Protein 2B5O (pdb70)

B-factor: mean 41.4, std 13.99, range [18.2, 116.09]

CATH classification: 2.40.30.10 (+1 more: 3.40.50.80)

Structure (mmCIF, N/CA/C/O backbone):
data_2B5O
#
_entry.id   2B5O
#
_cell.length_a   121.985
_cell.length_b   121.985
_cell.length_c   74.729
_cell.angle_alpha   90.00
_cell.angle_beta   90.00
_cell.angle_gamma   120.00
#
_symmetry.space_group_name_H-M   'P 32 2 1'
#
loop_
_entity.id
_entity.type
_entity.pdbx_description
1 polymer 'Ferredoxin--NADP reductase'
2 non-polymer 'SULFATE ION'
3 non-polymer 'FLAVIN-ADENINE DINUCLEOTIDE'
4 water water
#
loop_
_atom_site.group_PDB
_atom_site.id
_atom_site.type_symbol
_atom_site.label_atom_id
_atom_site.label_alt_id
_atom_site.label_comp_id
_atom_site.label_asym_id
_atom_site.label_entity_id
_atom_site.label_seq_id
_atom_site.pdbx_PDB_ins_code
_atom_site.Cartn_x
_atom_site.Cartn_y
_atom_site.Cartn_z
_atom_site.occupancy
_atom_site.B_iso_or_equiv
_atom_site.auth_seq_id
_atom_site.auth_comp_id
_atom_site.auth_asym_id
_atom_site.auth_atom_id
_atom_site.pdbx_PDB_model_num
ATOM 1 N N . SER A 1 111 ? 5.056 72.663 -5.481 1.00 71.02 111 SER A N 1
ATOM 2 C CA . SER A 1 111 ? 5.462 71.754 -6.596 1.00 71.05 111 SER A CA 1
ATOM 3 C C . SER A 1 111 ? 4.799 70.368 -6.516 1.00 70.41 111 SER A C 1
ATOM 4 O O . SER A 1 111 ? 4.531 69.756 -7.552 1.00 69.93 111 SER A O 1
ATOM 7 N N . VAL A 1 112 ? 4.564 69.847 -5.311 1.00 68.77 112 VAL A N 1
ATOM 8 C CA . VAL A 1 112 ? 3.806 68.598 -5.146 1.00 66.95 112 VAL A CA 1
ATOM 9 C C . VAL A 1 112 ? 2.295 68.867 -5.174 1.00 64.94 112 VAL A C 1
ATOM 10 O O . VAL A 1 112 ? 1.766 69.507 -4.256 1.00 67.59 112 VAL A O 1
ATOM 14 N N . PRO A 1 113 ? 1.587 68.381 -6.211 1.00 65.88 113 PRO A N 1
ATOM 15 C CA . PRO A 1 113 ? 0.133 68.587 -6.209 1.00 64.85 113 PRO A CA 1
ATOM 16 C C . PRO A 1 113 ? -0.557 67.784 -5.115 1.00 60.36 113 PRO A C 1
ATOM 17 O O . PRO A 1 113 ? -0.132 66.674 -4.799 1.00 60.31 113 PRO A O 1
ATOM 21 N N . VAL A 1 114 ? -1.580 68.385 -4.517 1.00 61.92 114 VAL A N 1
ATOM 22 C CA . VAL A 1 114 ? -2.516 67.691 -3.633 1.00 63.14 114 VAL A CA 1
ATOM 23 C C . VAL A 1 114 ? -3.896 68.326 -3.782 1.00 58.25 114 VAL A C 1
ATOM 24 O O . VAL A 1 114 ? -4.007 69.517 -4.064 1.00 60.67 114 VAL A O 1
ATOM 28 N N . ASN A 1 115 ? -4.939 67.521 -3.599 1.00 60.24 115 ASN A N 1
ATOM 29 C CA . ASN A 1 115 ? -6.318 68.002 -3.538 1.00 56.76 115 ASN A CA 1
ATOM 30 C C . ASN A 1 115 ? -6.734 68.986 -4.634 1.00 54.99 115 ASN A C 1
ATOM 31 O O . ASN A 1 115 ? -7.459 69.938 -4.364 1.00 59.35 115 ASN A O 1
ATOM 36 N N . ILE A 1 116 ? -6.275 68.745 -5.860 1.00 54.37 116 ILE A N 1
ATOM 37 C CA . ILE A 1 116 ? -6.742 69.443 -7.051 1.00 51.84 116 ILE A CA 1
ATOM 38 C C . ILE A 1 116 ? -8.260 69.242 -7.155 1.00 54.06 116 ILE A C 1
ATOM 39 O O . ILE A 1 116 ? -8.986 70.136 -7.600 1.00 57.05 116 ILE A O 1
ATOM 44 N N . TYR A 1 117 ? -8.742 68.066 -6.761 1.00 57.43 117 TYR A N 1
ATOM 45 C CA . TYR A 1 117 ? -10.170 67.815 -6.575 1.00 56.53 117 TYR A CA 1
ATOM 46 C C . TYR A 1 117 ? -10.454 67.391 -5.134 1.00 60.09 117 TYR A C 1
ATOM 47 O O . TYR A 1 117 ? -9.753 66.542 -4.577 1.00 56.96 117 TYR A O 1
ATOM 56 N N . ARG A 1 118 ? -11.460 68.036 -4.536 1.00 64.16 118 ARG A N 1
ATOM 57 C CA . ARG A 1 118 ? -11.873 67.789 -3.155 1.00 61.84 118 ARG A CA 1
ATOM 58 C C . ARG A 1 118 ? -13.078 66.855 -3.186 1.00 61.43 118 ARG A C 1
ATOM 59 O O . ARG A 1 118 ? -13.783 66.782 -4.199 1.00 62.06 118 ARG A O 1
ATOM 67 N N . PRO A 1 119 ? -13.283 66.093 -2.099 1.00 62.74 119 PRO A N 1
ATOM 68 C CA . PRO A 1 119 ? -14.441 65.190 -1.980 1.00 60.35 119 PRO A CA 1
ATOM 69 C C . PRO A 1 119 ? -15.792 65.866 -2.195 1.00 62.72 119 PRO A C 1
ATOM 70 O O . PRO A 1 119 ? -16.723 65.196 -2.621 1.00 61.01 119 PRO A O 1
ATOM 74 N N . LYS A 1 120 ? -15.891 67.155 -1.869 1.00 64.94 120 LYS A N 1
ATOM 75 C CA . LYS A 1 120 ? -17.074 67.959 -2.142 1.00 64.03 120 LYS A CA 1
ATOM 76 C C . LYS A 1 120 ? -17.442 67.911 -3.628 1.00 64.59 120 LYS A C 1
ATOM 77 O O . LYS A 1 120 ? -18.566 67.558 -3.966 1.00 64.16 120 LYS A O 1
ATOM 83 N N . THR A 1 121 ? -16.501 68.249 -4.510 1.00 65.82 121 THR A N 1
ATOM 84 C CA . THR A 1 121 ? -16.751 68.374 -5.956 1.00 65.58 121 THR A CA 1
ATOM 85 C C . THR A 1 121 ? -15.709 67.631 -6.796 1.00 61.87 121 THR A C 1
ATOM 86 O O . THR A 1 121 ? -14.831 68.223 -7.426 1.00 64.35 121 THR A O 1
ATOM 90 N N . PRO A 1 122 ? -15.816 66.302 -6.826 1.00 60.05 122 PRO A N 1
ATOM 91 C CA . PRO A 1 122 ? -14.791 65.490 -7.458 1.00 58.25 122 PRO A CA 1
ATOM 92 C C . PRO A 1 122 ? -14.765 65.678 -8.961 1.00 56.96 122 PRO A C 1
ATOM 93 O O . PRO A 1 122 ? -15.760 66.135 -9.512 1.00 54.07 122 PRO A O 1
ATOM 97 N N . PHE A 1 123 ? -13.647 65.336 -9.600 1.00 56.66 123 PHE A N 1
ATOM 98 C CA . PHE A 1 123 ? -13.587 65.295 -11.052 1.00 51.90 123 PHE A CA 1
ATOM 99 C C . PHE A 1 123 ? -14.465 64.129 -11.499 1.00 49.43 123 PHE A C 1
ATOM 100 O O . PHE A 1 123 ? -14.657 63.173 -10.756 1.00 52.73 123 PHE A O 1
ATOM 108 N N . LEU A 1 124 ? -15.041 64.226 -12.691 1.00 42.58 124 LEU A N 1
ATOM 109 C CA . LEU A 1 124 ? -15.842 63.158 -13.244 1.00 40.91 124 LEU A CA 1
ATOM 110 C C . LEU A 1 124 ? -15.047 6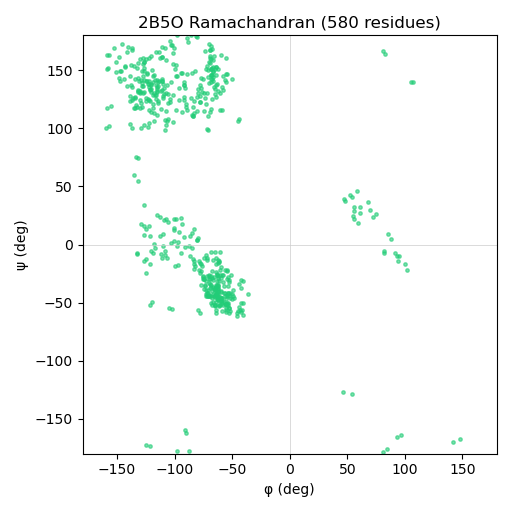2.511 -14.388 1.00 46.11 124 LEU A C 1
ATOM 111 O O . LEU A 1 124 ? -14.910 63.062 -15.481 1.00 41.59 124 LEU A O 1
ATOM 116 N N . GLY A 1 125 ? -14.549 61.309 -14.130 1.00 44.08 125 GLY A N 1
ATOM 117 C CA . GLY A 1 125 ? -13.745 60.593 -15.097 1.00 43.26 125 GLY A CA 1
ATOM 118 C C . GLY A 1 125 ? -14.496 59.518 -15.849 1.00 37.21 125 GLY A C 1
ATOM 119 O O . GLY A 1 125 ? -15.631 59.162 -15.539 1.00 36.68 125 GLY A O 1
ATOM 120 N N . LYS A 1 126 ? -13.833 59.019 -16.875 1.00 35.04 126 LYS A N 1
ATOM 121 C CA . LYS A 1 126 ? -14.421 58.018 -17.739 1.00 36.44 126 LYS A CA 1
ATOM 122 C C . LYS A 1 126 ? -13.514 56.798 -17.723 1.00 32.34 126 LYS A C 1
ATOM 123 O O . LYS A 1 126 ? -12.336 56.897 -17.984 1.00 23.42 126 LYS A O 1
ATOM 129 N N . CYS A 1 127 ? -14.078 55.651 -17.375 1.00 34.90 127 CYS A N 1
ATOM 130 C CA . CYS A 1 127 ? -13.368 54.405 -17.444 1.00 30.03 127 CYS A CA 1
ATOM 131 C C . CYS A 1 127 ? -13.079 53.967 -18.877 1.00 32.23 127 CYS A C 1
ATOM 132 O O . CYS A 1 127 ? -13.999 53.650 -19.664 1.00 32.85 127 CYS A O 1
ATOM 135 N N . ILE A 1 128 ? -11.793 53.897 -19.202 1.00 26.21 128 ILE A N 1
ATOM 136 C CA . ILE A 1 128 ? -11.408 53.535 -20.566 1.00 33.19 128 ILE A CA 1
ATOM 137 C C . ILE A 1 128 ? -10.767 52.165 -20.616 1.00 32.09 128 ILE A C 1
ATOM 138 O O . ILE A 1 128 ? -10.538 51.624 -21.699 1.00 29.45 128 ILE A O 1
ATOM 143 N N . GLU A 1 129 ? -10.436 51.606 -19.458 1.00 32.67 129 GLU A N 1
ATOM 144 C CA . GLU A 1 129 ? -10.023 50.221 -19.474 1.00 26.97 129 GLU A CA 1
ATOM 145 C C . GLU A 1 129 ? -10.196 49.549 -18.123 1.00 28.65 129 GLU A C 1
ATOM 146 O O . GLU A 1 129 ? -10.128 50.174 -17.077 1.00 23.83 129 GLU A O 1
ATOM 152 N N . ASN A 1 130 ? -10.402 48.242 -18.147 1.00 24.68 130 ASN A N 1
ATOM 153 C CA . ASN A 1 130 ? -10.575 47.529 -16.917 1.00 22.76 130 ASN A CA 1
ATOM 154 C C . ASN A 1 130 ? -10.226 46.088 -17.184 1.00 20.58 130 ASN A C 1
ATOM 155 O O . ASN A 1 130 ? -11.059 45.358 -17.715 1.00 21.27 130 ASN A O 1
ATOM 160 N N . TYR A 1 131 ? -9.039 45.638 -16.792 1.00 19.93 131 TYR A N 1
ATOM 161 C CA . TYR A 1 131 ? -8.671 44.259 -17.098 1.00 21.97 131 TYR A CA 1
ATOM 162 C C . TYR A 1 131 ? -8.085 43.438 -15.954 1.00 20.58 131 TYR A C 1
ATOM 163 O O . TYR A 1 131 ? -7.480 43.958 -15.008 1.00 27.13 131 TYR A O 1
ATOM 172 N N . GLU A 1 132 ? -8.302 42.131 -16.042 1.00 24.66 132 GLU A N 1
ATOM 173 C CA . GLU A 1 132 ? -8.026 41.220 -14.931 1.00 21.00 132 GLU A CA 1
ATOM 174 C C . GLU A 1 132 ? -6.522 41.052 -14.934 1.00 24.99 132 GLU A C 1
ATOM 175 O O . GLU A 1 132 ? -5.963 40.882 -16.008 1.00 26.19 132 GLU A O 1
ATOM 181 N N . LEU A 1 133 ? -5.893 41.131 -13.767 1.00 21.43 133 LEU A N 1
ATOM 182 C CA . LEU A 1 133 ? -4.446 40.930 -13.597 1.00 28.20 133 LEU A CA 1
ATOM 183 C C . LEU A 1 133 ? -4.019 39.555 -13.095 1.00 30.20 133 LEU A C 1
ATOM 184 O O . LEU A 1 133 ? -2.857 39.215 -13.231 1.00 28.68 133 LEU A O 1
ATOM 189 N N . VAL A 1 134 ? -4.939 38.795 -12.503 1.00 30.35 134 VAL A N 1
ATOM 190 C CA . VAL A 1 134 ? -4.664 37.471 -11.981 1.00 24.81 134 VAL A CA 1
ATOM 191 C C . VAL A 1 134 ? -4.920 36.480 -13.100 1.00 26.39 134 VAL A C 1
ATOM 192 O O . VAL A 1 134 ? -6.038 36.407 -13.611 1.00 27.90 134 VAL A O 1
ATOM 196 N N . ASP A 1 135 ? -3.894 35.719 -13.468 1.0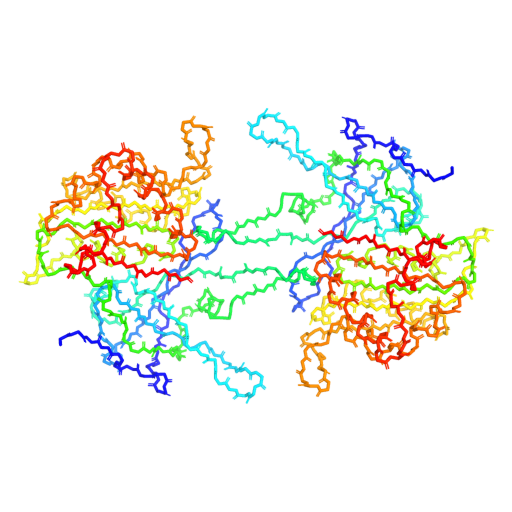0 25.59 135 ASP A N 1
ATOM 197 C CA . ASP A 1 135 ? -4.027 34.749 -14.551 1.00 26.38 135 ASP A CA 1
ATOM 198 C C . ASP A 1 135 ? -4.853 33.538 -14.096 1.00 26.62 135 ASP A C 1
ATOM 199 O O . ASP A 1 135 ? -5.068 33.305 -12.913 1.00 25.35 135 ASP A O 1
ATOM 204 N N . GLU A 1 136 ? -5.272 32.739 -15.060 1.00 26.49 136 GLU A N 1
ATOM 205 C CA . GLU A 1 136 ? -5.985 31.499 -14.781 1.00 27.57 136 GLU A CA 1
ATOM 206 C C . GLU A 1 136 ? -5.175 30.562 -13.900 1.00 29.68 136 GLU A C 1
ATOM 207 O O . GLU A 1 136 ? -3.985 30.298 -14.174 1.00 31.02 136 GLU A O 1
ATOM 213 N N . GLY A 1 137 ? -5.872 30.051 -12.883 1.00 26.65 137 GLY A N 1
ATOM 214 C CA . GLY A 1 137 ? -5.283 29.291 -11.798 1.00 22.05 137 GLY A CA 1
ATOM 215 C C . GLY A 1 137 ? -4.932 30.181 -10.620 1.00 27.89 137 GLY A C 1
ATOM 216 O O . GLY A 1 137 ? -4.640 29.682 -9.548 1.00 30.96 137 GLY A O 1
ATOM 217 N N . GLY A 1 138 ? -4.991 31.499 -10.750 1.00 29.54 138 GLY A N 1
ATOM 218 C CA . GLY A 1 138 ? -4.683 32.320 -9.585 1.00 28.25 138 GLY A CA 1
ATOM 219 C C . GLY A 1 138 ? -5.869 32.436 -8.647 1.00 28.95 138 GLY A C 1
ATOM 220 O O . GLY A 1 138 ? -6.938 31.963 -8.948 1.00 30.45 138 GLY A O 1
ATOM 221 N N . SER A 1 139 ? -5.706 33.149 -7.549 1.00 30.26 139 SER A N 1
ATOM 222 C CA . SER A 1 139 ? -6.740 33.305 -6.579 1.00 33.21 139 SER A CA 1
ATOM 223 C C . SER A 1 139 ? -7.177 34.766 -6.555 1.00 31.73 139 SER A C 1
ATOM 224 O O . SER A 1 139 ? -6.364 35.685 -6.636 1.00 28.43 139 SER A O 1
ATOM 227 N N . GLY A 1 140 ? -8.478 34.978 -6.422 1.00 27.54 140 GLY A N 1
ATOM 228 C CA . GLY A 1 140 ? -8.976 36.325 -6.217 1.00 26.82 140 GLY A CA 1
ATOM 229 C C . GLY A 1 140 ? -9.077 37.100 -7.512 1.00 28.97 140 GLY A C 1
ATOM 230 O O . GLY A 1 140 ? -8.817 36.583 -8.600 1.00 31.28 140 GLY A O 1
ATOM 231 N N . THR A 1 141 ? -9.490 38.356 -7.418 1.00 27.25 141 THR A N 1
ATOM 232 C CA . THR A 1 141 ? -9.563 39.135 -8.635 1.00 33.69 141 THR A CA 1
ATOM 233 C C . THR A 1 141 ? -8.937 40.486 -8.296 1.00 28.40 141 THR A C 1
ATOM 234 O O . THR A 1 141 ? -9.265 41.132 -7.288 1.00 27.85 141 THR A O 1
ATOM 238 N N . VAL A 1 142 ? -7.951 40.852 -9.105 1.00 29.86 142 VAL A N 1
ATOM 239 C CA . VAL A 1 142 ? -7.362 42.178 -9.047 1.00 26.12 142 VAL A CA 1
ATOM 240 C C . VAL A 1 142 ? -7.393 42.718 -10.454 1.00 22.47 142 VAL A C 1
ATOM 241 O O . VAL A 1 142 ? -6.984 42.050 -11.405 1.00 22.14 142 VAL A O 1
ATOM 245 N N . ARG A 1 143 ? -7.787 43.977 -10.556 1.00 21.89 143 ARG A N 1
ATOM 246 C CA . ARG A 1 143 ? -8.044 44.568 -11.860 1.00 23.53 143 ARG A CA 1
ATOM 247 C C . ARG A 1 143 ? -7.278 45.864 -12.046 1.00 25.15 143 ARG A C 1
ATOM 248 O O . ARG A 1 143 ? -7.134 46.646 -11.113 1.00 27.24 143 ARG A O 1
ATOM 256 N N . HIS A 1 144 ? -6.842 46.084 -13.278 1.00 28.54 144 HIS A N 1
ATOM 257 C CA . HIS A 1 144 ? -6.156 47.305 -13.658 1.00 30.94 144 HIS A CA 1
ATOM 258 C C . HIS A 1 144 ? -7.206 48.176 -14.311 1.00 27.95 144 HIS A C 1
ATOM 259 O O . HIS A 1 144 ? -7.742 47.811 -15.353 1.00 29.94 144 HIS A O 1
ATOM 266 N N . VAL A 1 145 ? -7.492 49.312 -13.683 1.00 27.59 145 VAL A N 1
ATOM 267 C CA . VAL A 1 145 ? -8.585 50.188 -14.096 1.00 24.65 145 VAL A CA 1
ATOM 268 C C . VAL A 1 145 ? -8.028 51.544 -14.428 1.00 21.70 145 VAL A C 1
ATOM 269 O O . VAL A 1 145 ? -7.399 52.162 -13.576 1.00 26.16 145 VAL A O 1
ATOM 273 N N . THR A 1 146 ? -8.278 52.003 -15.652 1.00 24.80 146 THR A N 1
ATOM 274 C CA . THR A 1 146 ? -7.737 53.266 -16.136 1.00 27.37 146 THR A CA 1
ATOM 275 C C . THR A 1 146 ? -8.841 54.254 -16.487 1.00 26.92 146 THR A C 1
ATOM 276 O O . THR A 1 146 ? -9.869 53.905 -17.064 1.00 22.90 146 THR A O 1
ATOM 280 N N . PHE A 1 147 ? -8.583 55.525 -16.234 1.00 27.03 147 PHE A N 1
ATOM 281 C CA . PHE A 1 147 ? -9.556 56.563 -16.514 1.00 26.71 147 PHE A CA 1
ATOM 282 C C . PHE A 1 147 ? -8.955 57.695 -17.321 1.00 26.86 147 PHE A C 1
ATOM 283 O O . PHE A 1 147 ? -7.834 58.138 -17.103 1.00 24.37 147 PHE A O 1
ATOM 291 N N . ASP A 1 148 ? -9.752 58.198 -18.242 1.00 33.93 148 ASP A N 1
ATOM 292 C CA . ASP A 1 148 ? -9.441 59.420 -18.956 1.00 35.41 148 ASP A CA 1
ATOM 293 C C . ASP A 1 148 ? -9.737 60.562 -17.997 1.00 32.05 148 ASP A C 1
ATOM 294 O O . ASP A 1 148 ? -10.782 60.589 -17.376 1.00 31.83 148 ASP A O 1
ATOM 299 N N . ILE A 1 149 ? -8.803 61.487 -17.852 1.00 40.48 149 ILE A N 1
ATOM 300 C CA . ILE A 1 149 ? -8.940 62.635 -16.953 1.00 45.63 149 ILE A CA 1
ATOM 301 C C . ILE A 1 149 ? -8.699 63.946 -17.702 1.00 46.34 149 ILE A C 1
ATOM 302 O O . ILE A 1 149 ? -8.645 65.026 -17.103 1.00 44.74 149 ILE A O 1
ATOM 307 N N . SER A 1 150 ? -8.584 63.825 -19.022 1.00 49.47 150 SER A N 1
ATOM 308 C CA . SER A 1 150 ? -8.147 64.914 -19.879 1.00 48.90 150 SER A CA 1
ATOM 309 C C . SER A 1 150 ? -9.079 66.126 -19.841 1.00 48.74 150 SER A C 1
ATOM 310 O O . SER A 1 150 ? -8.692 67.196 -20.288 1.00 46.59 150 SER A O 1
ATOM 313 N N . GLU A 1 151 ? -10.298 65.983 -19.326 1.00 53.68 151 GLU A N 1
ATOM 314 C CA . GLU A 1 151 ? -11.193 67.135 -19.186 1.00 51.02 151 GLU A CA 1
ATOM 315 C C . GLU A 1 151 ? -10.935 68.047 -18.000 1.00 50.90 151 GLU A C 1
ATOM 316 O O . GLU A 1 151 ? -11.455 69.168 -17.997 1.00 56.45 151 GLU A O 1
ATOM 322 N N . GLY A 1 152 ? -10.139 67.596 -17.032 1.00 50.11 152 GLY A N 1
ATOM 323 C CA . GLY A 1 152 ? -9.842 68.372 -15.824 1.00 49.66 152 GLY A CA 1
ATOM 324 C C . GLY A 1 152 ? -8.364 68.657 -15.619 1.00 46.82 152 GLY A C 1
ATOM 325 O O . GLY A 1 152 ? -7.566 68.344 -16.503 1.00 44.58 152 GLY A O 1
ATOM 326 N N . ASP A 1 153 ? -7.988 69.235 -14.477 1.00 47.30 153 ASP A N 1
ATOM 327 C CA . ASP A 1 153 ? -6.577 69.529 -14.219 1.00 51.37 153 ASP A CA 1
ATOM 328 C C . ASP A 1 153 ? -5.911 68.483 -13.354 1.00 44.61 153 ASP A C 1
ATOM 329 O O . ASP A 1 153 ? -4.918 68.808 -12.717 1.00 48.20 153 ASP A O 1
ATOM 334 N N . LEU A 1 154 ? -6.422 67.266 -13.267 1.00 49.70 154 LEU A N 1
ATOM 335 C CA . LEU A 1 154 ? -5.758 66.272 -12.419 1.00 44.11 154 LEU A CA 1
ATOM 336 C C . LEU A 1 154 ? -4.312 66.040 -12.877 1.00 41.42 154 LEU A C 1
ATOM 337 O O . LEU A 1 154 ? -4.060 65.566 -13.980 1.00 49.03 154 LEU A O 1
ATOM 342 N N . ARG A 1 155 ? -3.356 66.385 -12.019 1.00 43.48 155 ARG A N 1
ATOM 343 C CA . ARG A 1 155 ? -1.938 66.140 -12.283 1.00 44.57 155 ARG A CA 1
ATOM 344 C C . ARG A 1 155 ? -1.476 65.428 -11.042 1.00 41.95 155 ARG A C 1
ATOM 345 O O . ARG A 1 155 ? -2.029 65.670 -9.970 1.00 47.11 155 ARG A O 1
ATOM 353 N N . TYR A 1 156 ? -0.491 64.552 -11.172 1.00 33.86 156 TYR A N 1
ATOM 354 C CA . TYR A 1 156 ? -0.086 63.760 -10.023 1.00 38.02 156 TYR A CA 1
ATOM 355 C C . TYR A 1 156 ? 1.346 63.283 -10.200 1.00 37.30 156 TYR A C 1
ATOM 356 O O . TYR A 1 156 ? 1.877 63.298 -11.315 1.00 34.27 156 TYR A O 1
ATOM 365 N N . LEU A 1 157 ? 1.937 62.856 -9.087 1.00 32.65 157 LEU A N 1
ATOM 366 C CA . LEU A 1 157 ? 3.280 62.313 -9.094 1.00 35.72 157 LEU A CA 1
ATOM 367 C C . LEU A 1 157 ? 3.245 60.842 -8.758 1.00 32.60 157 LEU A C 1
ATOM 368 O O . LEU A 1 157 ? 2.267 60.391 -8.192 1.00 32.00 157 LEU A O 1
ATOM 373 N N . GLU A 1 158 ? 4.306 60.118 -9.103 1.00 31.36 158 GLU A N 1
ATOM 374 C CA . GLU A 1 158 ? 4.383 58.693 -8.830 1.00 26.30 158 GLU A CA 1
ATOM 375 C C . GLU A 1 158 ? 4.438 58.480 -7.307 1.00 26.81 158 GLU A C 1
ATOM 376 O O . GLU A 1 158 ? 5.072 59.251 -6.603 1.00 37.32 158 GLU A O 1
ATOM 382 N N . GLY A 1 159 ? 3.751 57.461 -6.796 1.00 33.56 159 GLY A N 1
ATOM 383 C CA . GLY A 1 159 ? 3.604 57.232 -5.363 1.00 29.54 159 GLY A CA 1
ATOM 384 C C . GLY A 1 159 ? 2.400 57.862 -4.688 1.00 28.30 159 GLY A C 1
ATOM 385 O O . GLY A 1 159 ? 2.145 57.625 -3.518 1.00 28.27 159 GLY A O 1
ATOM 386 N N . GLN A 1 160 ? 1.640 58.692 -5.385 1.00 27.18 160 GLN A N 1
ATOM 387 C CA . GLN A 1 160 ? 0.476 59.321 -4.775 1.00 26.29 160 GLN A CA 1
ATOM 388 C C . GLN A 1 160 ? -0.775 58.463 -4.937 1.00 26.53 160 GLN A C 1
ATOM 389 O O . GLN A 1 160 ? -0.743 57.409 -5.550 1.00 25.04 160 GLN A O 1
ATOM 395 N N . SER A 1 161 ? -1.891 58.920 -4.383 1.00 27.25 161 SER A N 1
ATOM 396 C CA . SER A 1 161 ? -3.132 58.168 -4.429 1.00 30.25 161 SER A CA 1
ATOM 397 C C . SER A 1 161 ? -4.248 59.056 -4.905 1.00 31.27 161 SER A C 1
ATOM 398 O O . SER A 1 161 ? -4.163 60.268 -4.807 1.00 29.58 161 SER A O 1
ATOM 401 N N . ILE A 1 162 ? -5.318 58.441 -5.383 1.00 34.66 162 ILE A N 1
ATOM 402 C CA . ILE A 1 162 ? -6.535 59.205 -5.659 1.00 35.73 162 ILE A CA 1
ATOM 403 C C . ILE A 1 162 ? -7.694 58.564 -4.897 1.00 36.24 162 ILE A C 1
ATOM 404 O O . ILE A 1 162 ? -7.642 57.404 -4.471 1.00 31.34 162 ILE A O 1
ATOM 409 N N . GLY A 1 163 ? -8.733 59.367 -4.705 1.00 32.39 163 GLY A N 1
ATOM 410 C CA . GLY A 1 163 ? -9.909 58.894 -4.007 1.00 36.68 163 GLY A CA 1
ATOM 411 C C . GLY A 1 163 ? -10.942 58.518 -5.039 1.00 35.61 163 GLY A C 1
ATOM 412 O O . GLY A 1 163 ? -10.996 59.150 -6.091 1.00 32.50 163 GLY A O 1
ATOM 413 N N . ILE A 1 164 ? -11.717 57.472 -4.747 1.00 30.37 164 ILE A N 1
ATOM 414 C CA . ILE A 1 164 ? -12.938 57.198 -5.497 1.00 29.81 164 ILE A CA 1
ATOM 415 C C . ILE A 1 164 ? -14.141 57.199 -4.564 1.00 32.74 164 ILE A C 1
ATOM 416 O O . ILE A 1 164 ? -14.122 56.602 -3.489 1.00 33.40 164 ILE A O 1
ATOM 421 N N . ILE A 1 165 ? -15.195 57.876 -5.000 1.00 37.53 165 ILE A N 1
ATOM 422 C CA . ILE A 1 165 ? -16.475 57.872 -4.311 1.00 37.36 165 ILE A CA 1
ATOM 423 C C . ILE A 1 165 ? -17.396 56.909 -5.079 1.00 34.06 165 ILE A C 1
ATOM 424 O O . ILE A 1 165 ? -17.901 57.209 -6.175 1.00 37.59 165 ILE A O 1
ATOM 429 N N . PRO A 1 166 ? -17.634 55.725 -4.508 1.00 40.00 166 PRO A N 1
ATOM 430 C CA . PRO A 1 166 ? -18.555 54.795 -5.157 1.00 40.83 166 PRO A CA 1
ATOM 431 C C . PRO A 1 166 ? -19.959 55.361 -5.126 1.00 34.97 166 PRO A C 1
ATOM 432 O O . PRO A 1 166 ? -20.273 56.110 -4.226 1.00 38.46 166 PRO A O 1
ATOM 436 N N . PRO A 1 167 ? -20.782 55.045 -6.117 1.00 42.45 167 PRO A N 1
ATOM 437 C CA . PRO A 1 167 ? -22.121 55.633 -6.187 1.00 41.74 167 PRO A CA 1
ATOM 438 C C . PRO A 1 167 ? -23.051 55.191 -5.087 1.00 42.08 167 PRO A C 1
ATOM 439 O O . PRO A 1 167 ? -22.743 54.260 -4.360 1.00 47.02 167 PRO A O 1
ATOM 443 N N . GLY A 1 168 ? -24.186 55.868 -4.969 1.00 49.94 168 GLY A N 1
ATOM 444 C CA . GLY A 1 168 ? -25.230 55.460 -4.040 1.00 50.72 168 GLY A CA 1
ATOM 445 C C . GLY A 1 168 ? -25.160 56.217 -2.739 1.00 55.10 168 GLY A C 1
ATOM 446 O O . GLY A 1 168 ? -24.497 57.245 -2.639 1.00 52.90 168 GLY A O 1
ATOM 447 N N . GLU A 1 169 ? -25.850 55.695 -1.732 1.00 60.46 169 GLU A N 1
ATOM 448 C CA . GLU A 1 169 ? -25.961 56.388 -0.454 1.00 60.48 169 GLU A CA 1
ATOM 449 C C . GLU A 1 169 ? -25.893 55.454 0.725 1.00 62.16 169 GLU A C 1
ATOM 450 O O . GLU A 1 169 ? -25.976 54.243 0.575 1.00 59.60 169 GLU A O 1
ATOM 456 N N . ASP A 1 170 ? -25.698 56.034 1.900 1.00 64.88 170 ASP A N 1
ATOM 457 C CA . ASP A 1 170 ? -25.745 55.259 3.125 1.00 69.62 170 ASP A CA 1
ATOM 458 C C . ASP A 1 170 ? -27.108 55.557 3.753 1.00 71.61 170 ASP A C 1
ATOM 459 O O . ASP A 1 170 ? -27.866 56.419 3.288 1.00 64.50 170 ASP A O 1
ATOM 464 N N . LYS A 1 171 ? -27.396 54.801 4.808 1.00 73.74 171 LYS A N 1
ATOM 465 C CA . LYS A 1 171 ? -28.702 54.783 5.458 1.00 72.53 171 LYS A CA 1
ATOM 466 C C . LYS A 1 171 ? -29.359 56.154 5.609 1.00 73.18 171 LYS A C 1
ATOM 467 O O . LYS A 1 171 ? -30.582 56.250 5.541 1.00 77.41 171 LYS A O 1
ATOM 473 N N . ASN A 1 172 ? -28.574 57.215 5.767 1.00 69.29 172 ASN A N 1
ATOM 474 C CA . ASN A 1 172 ? -29.140 58.559 5.882 1.00 66.93 172 ASN A CA 1
ATOM 475 C C . ASN A 1 172 ? -29.236 59.378 4.591 1.00 67.69 172 ASN A C 1
ATOM 476 O O . ASN A 1 172 ? -29.292 60.605 4.629 1.00 63.80 172 ASN A O 1
ATOM 481 N N . GLY A 1 173 ? -29.248 58.700 3.447 1.00 67.35 173 GLY A N 1
ATOM 482 C CA . GLY A 1 173 ? -29.416 59.356 2.155 1.00 62.26 173 GLY A CA 1
ATOM 483 C C . GLY A 1 173 ? -28.157 60.116 1.813 1.00 63.68 173 GLY A C 1
ATOM 484 O O . GLY A 1 173 ? -28.142 61.031 0.997 1.00 62.96 173 GLY A O 1
ATOM 485 N N . LYS A 1 174 ? -27.067 59.661 2.414 1.00 64.60 174 LYS A N 1
ATOM 486 C CA . LYS A 1 174 ? -25.785 60.354 2.392 1.00 62.40 174 LYS A CA 1
ATOM 487 C C . LYS A 1 174 ? -24.787 59.718 1.420 1.00 56.55 174 LYS A C 1
ATOM 488 O O . LYS A 1 174 ? -24.705 58.487 1.359 1.00 54.36 174 LYS A O 1
ATOM 494 N N . PRO A 1 175 ? -24.012 60.531 0.684 1.00 53.44 175 PRO A N 1
ATOM 495 C CA . PRO A 1 175 ? -22.953 59.986 -0.172 1.00 49.02 175 PRO A CA 1
ATOM 496 C C . PRO A 1 175 ? -21.927 59.108 0.565 1.00 45.63 175 PRO A C 1
ATOM 497 O O . PRO A 1 175 ? -21.579 59.389 1.705 1.00 43.64 175 PRO A O 1
ATOM 501 N N . HIS A 1 176 ? -21.459 58.027 -0.054 1.00 47.72 176 HIS A N 1
ATOM 502 C CA . HIS A 1 176 ? -20.406 57.224 0.572 1.00 46.60 176 HIS A CA 1
ATOM 503 C C . HIS A 1 176 ? -19.105 58.013 0.734 1.00 38.53 176 HIS A C 1
ATOM 504 O O . HIS A 1 176 ? -18.856 58.939 -0.035 1.00 34.48 176 HIS A O 1
ATOM 511 N N . LYS A 1 177 ? -18.303 57.650 1.737 1.00 34.65 177 LYS A N 1
ATOM 512 C CA . LYS A 1 177 ? -16.937 58.151 1.862 1.00 38.50 177 LYS A CA 1
ATOM 513 C C . LYS A 1 177 ? -16.053 57.693 0.708 1.00 34.83 177 LYS A C 1
ATOM 514 O O . LYS A 1 177 ? -16.172 56.591 0.193 1.00 37.23 177 LYS A O 1
ATOM 520 N N . LEU A 1 178 ? -15.118 58.537 0.317 1.00 32.51 178 LEU A N 1
ATOM 521 C CA . LEU A 1 178 ? -14.138 58.133 -0.666 1.00 37.53 178 LEU A CA 1
ATOM 522 C C . LEU A 1 178 ? -13.287 57.030 -0.063 1.00 30.58 178 LEU A C 1
ATOM 523 O O . LEU A 1 178 ? -13.171 56.947 1.152 1.00 30.64 178 LEU A O 1
ATOM 528 N N . ARG A 1 179 ? -12.786 56.178 -0.947 1.00 26.33 179 ARG A N 1
ATOM 529 C CA . ARG A 1 179 ? -11.723 55.252 -0.659 1.00 30.18 179 ARG A CA 1
ATOM 530 C C . ARG A 1 179 ? -10.509 55.608 -1.509 1.00 33.57 179 ARG A C 1
ATOM 531 O O . ARG A 1 179 ? -10.665 55.953 -2.698 1.00 28.24 179 ARG A O 1
ATOM 539 N N . LEU A 1 180 ? -9.330 55.476 -0.891 1.00 29.98 180 LEU A N 1
ATOM 540 C CA . LEU A 1 180 ? -8.062 55.768 -1.549 1.00 31.81 180 LEU A CA 1
ATOM 541 C C . LEU A 1 180 ? -7.425 54.550 -2.226 1.00 31.73 180 LEU A C 1
ATOM 542 O O . LEU A 1 180 ? -7.395 53.449 -1.684 1.00 29.48 180 LEU A O 1
ATOM 547 N N . TYR A 1 181 ? -6.917 54.794 -3.429 1.00 27.04 181 TYR A N 1
ATOM 548 C CA . TYR A 1 181 ? -6.251 53.799 -4.245 1.00 26.74 181 TYR A CA 1
ATOM 549 C C . TYR A 1 181 ? -4.930 54.407 -4.706 1.00 28.11 181 TYR A C 1
ATOM 550 O O . TYR A 1 181 ? -4.877 55.554 -5.161 1.00 28.65 181 TYR A O 1
ATOM 559 N N . SER A 1 182 ? -3.855 53.640 -4.546 1.00 28.13 182 SER A N 1
ATOM 560 C CA . SER A 1 182 ? -2.539 54.113 -4.937 1.00 21.55 182 SER A CA 1
ATOM 561 C C . SER A 1 182 ? -2.556 54.158 -6.456 1.00 31.68 182 SER A C 1
ATOM 562 O O . SER A 1 182 ? -3.113 53.262 -7.111 1.00 31.04 182 SER A O 1
ATOM 565 N N . ILE A 1 183 ? -1.960 55.212 -7.004 1.00 27.70 183 ILE A N 1
ATOM 566 C CA . ILE A 1 183 ? -1.887 55.371 -8.434 1.00 22.53 183 ILE A CA 1
ATOM 567 C C . ILE A 1 183 ? -0.852 54.396 -9.025 1.00 29.19 183 ILE A C 1
ATOM 568 O O . ILE A 1 183 ? 0.296 54.372 -8.622 1.00 25.13 183 ILE A O 1
ATOM 573 N N . ALA A 1 184 ? -1.257 53.598 -10.012 1.00 30.72 184 ALA A N 1
ATOM 574 C CA . ALA A 1 184 ? -0.369 52.598 -10.571 1.00 27.06 184 ALA A CA 1
ATOM 575 C C . ALA A 1 184 ? 0.391 53.054 -11.806 1.00 30.70 184 ALA A C 1
ATOM 576 O O . ALA A 1 184 ? 1.254 52.326 -12.273 1.00 28.10 184 ALA A O 1
ATOM 578 N N . SER A 1 185 ? 0.068 54.237 -12.324 1.00 33.66 185 SER A N 1
ATOM 579 C CA . SER A 1 185 ? 0.690 54.787 -13.525 1.00 25.97 185 SER A CA 1
ATOM 580 C C . SER A 1 185 ? 1.624 55.933 -13.145 1.00 29.71 185 SER A C 1
ATOM 581 O O . SER A 1 185 ? 1.529 56.494 -12.048 1.00 31.70 185 SER A O 1
ATOM 584 N N . THR A 1 186 ? 2.558 56.222 -14.048 1.00 30.76 186 THR A N 1
ATOM 585 C CA . THR A 1 186 ? 3.435 57.386 -13.946 1.00 30.48 186 THR A CA 1
ATOM 586 C C . THR A 1 186 ? 2.555 58.623 -14.161 1.00 31.76 186 THR A C 1
ATOM 587 O O . THR A 1 186 ? 1.389 58.507 -14.554 1.00 33.45 186 THR A O 1
ATOM 591 N N . ARG A 1 187 ? 3.140 59.797 -13.917 1.00 34.82 187 ARG A N 1
ATOM 592 C CA . ARG A 1 187 ? 2.454 61.088 -14.079 1.00 35.20 187 ARG A CA 1
ATOM 593 C C . ARG A 1 187 ? 1.832 61.238 -15.449 1.00 28.87 187 ARG A C 1
ATOM 594 O O . ARG A 1 187 ? 0.818 61.884 -15.564 1.00 32.25 187 ARG A O 1
ATOM 602 N N . HIS A 1 188 ? 2.431 60.611 -16.459 1.00 31.85 188 HIS A N 1
ATOM 603 C CA . HIS A 1 188 ? 1.986 60.706 -17.829 1.00 29.06 188 HIS A CA 1
ATOM 604 C C . HIS A 1 188 ? 0.859 59.746 -18.130 1.00 31.47 188 HIS A C 1
ATOM 605 O O . HIS A 1 188 ? 0.255 59.865 -19.185 1.00 35.65 188 HIS A O 1
ATOM 612 N N . GLY A 1 189 ? 0.605 58.770 -17.263 1.00 24.95 189 GLY A N 1
ATOM 613 C CA . GLY A 1 189 ? -0.412 57.767 -17.547 1.00 26.95 189 GLY A CA 1
ATOM 614 C C . GLY A 1 189 ? 0.107 56.671 -18.470 1.00 29.84 189 GLY A C 1
ATOM 615 O O . GLY A 1 189 ? 1.162 56.826 -19.085 1.00 33.19 189 GLY A O 1
ATOM 616 N N . ASP A 1 190 ? -0.625 55.567 -18.577 1.00 27.82 190 ASP A N 1
ATOM 617 C CA . ASP A 1 190 ? -0.154 54.407 -19.314 1.00 33.71 190 ASP A CA 1
ATOM 618 C C . ASP A 1 190 ? -0.085 54.741 -20.785 1.00 35.56 190 ASP A C 1
ATOM 619 O O . ASP A 1 190 ? 0.634 54.118 -21.551 1.00 35.75 190 ASP A O 1
ATOM 624 N N . MET A 1 191 ? -0.847 55.731 -21.206 1.00 38.26 191 MET A N 1
ATOM 625 C CA . MET A 1 191 ? -0.802 56.072 -22.614 1.00 40.59 191 MET A CA 1
ATOM 626 C C . MET A 1 191 ? 0.289 57.055 -22.939 1.00 40.14 191 MET A C 1
ATOM 627 O O . MET A 1 191 ? 0.424 57.387 -24.105 1.00 43.75 191 MET A O 1
ATOM 632 N N . GLU A 1 192 ? 1.039 57.509 -21.935 1.00 39.69 192 GLU A N 1
ATOM 633 C CA . GLU A 1 192 ? 2.129 58.475 -22.095 1.00 39.91 192 GLU A CA 1
ATOM 634 C C . GLU A 1 192 ? 1.710 59.782 -22.761 1.00 42.48 192 GLU A C 1
ATOM 635 O O . GLU A 1 192 ? 2.481 60.412 -23.467 1.00 41.14 192 GLU A O 1
ATOM 641 N N . ASP A 1 193 ? 0.475 60.201 -22.533 1.00 41.25 193 ASP A N 1
ATOM 642 C CA . ASP A 1 193 ? -0.008 61.438 -23.118 1.00 38.12 193 ASP A CA 1
ATOM 643 C C . ASP A 1 193 ? -0.577 62.355 -22.052 1.00 35.02 193 ASP A C 1
ATOM 644 O O . ASP A 1 193 ? -1.332 63.257 -22.377 1.00 34.40 193 ASP A O 1
ATOM 649 N N . ASN A 1 194 ? -0.276 62.083 -20.786 1.00 36.67 194 ASN A N 1
ATOM 650 C CA . ASN A 1 194 ? -0.765 62.913 -19.686 1.00 37.83 194 ASN A CA 1
ATOM 651 C C . ASN A 1 194 ? -2.290 63.010 -19.568 1.00 34.85 194 ASN A C 1
ATOM 652 O O . ASN A 1 194 ? -2.827 63.895 -18.904 1.00 29.76 194 ASN A O 1
ATOM 657 N N . LYS A 1 195 ? -2.995 62.076 -20.184 1.00 37.10 195 LYS A N 1
ATOM 658 C CA . LYS A 1 195 ? -4.445 62.178 -20.249 1.00 38.64 195 LYS A CA 1
ATOM 659 C C . LYS A 1 195 ? -5.127 61.171 -19.358 1.00 36.22 195 LYS A C 1
ATOM 660 O O . LYS A 1 195 ? -6.339 61.237 -19.226 1.00 32.76 195 LYS A O 1
ATOM 666 N N . THR A 1 196 ? -4.377 60.265 -18.739 1.00 34.64 196 THR A N 1
ATOM 667 C CA . THR A 1 196 ? -5.024 59.215 -17.981 1.00 33.09 196 THR A CA 1
ATOM 668 C C . THR A 1 196 ? -4.392 58.909 -16.632 1.00 33.75 196 THR A C 1
ATOM 669 O O . THR A 1 196 ? -3.307 59.379 -16.325 1.00 35.76 196 THR A O 1
ATOM 673 N N . VAL A 1 197 ? -5.122 58.144 -15.823 1.00 35.28 197 VAL A N 1
ATOM 674 C CA . VAL A 1 197 ? -4.634 57.640 -14.532 1.00 31.92 197 VAL A CA 1
ATOM 675 C C . VAL A 1 197 ? -5.088 56.186 -14.357 1.00 30.53 197 VAL A C 1
ATOM 676 O O . VAL A 1 197 ? -6.157 55.795 -14.830 1.00 29.28 197 VAL A O 1
ATOM 680 N N . SER A 1 198 ? -4.256 55.372 -13.721 1.00 28.48 198 SER A N 1
ATOM 681 C CA . SER A 1 198 ? -4.618 53.978 -13.537 1.00 26.82 198 SER A CA 1
ATOM 682 C C . SER A 1 198 ? -4.541 53.559 -12.087 1.00 26.76 198 SER A C 1
ATOM 683 O O . SER A 1 198 ? -3.722 54.068 -11.330 1.00 27.49 198 SER A O 1
ATOM 686 N N . LEU A 1 199 ? -5.357 52.570 -11.743 1.00 27.08 199 LEU A N 1
ATOM 687 C CA . LEU A 1 199 ? -5.368 51.929 -10.434 1.00 22.62 199 LEU A CA 1
ATOM 688 C C . LEU A 1 199 ? -5.254 50.400 -10.489 1.00 28.10 199 LEU A C 1
ATOM 689 O O . LEU A 1 199 ? -5.556 49.746 -11.484 1.00 28.35 199 LEU A O 1
ATOM 694 N N . CYS A 1 200 ? -4.855 49.832 -9.354 1.00 30.77 200 CYS A N 1
ATOM 695 C CA . CYS A 1 200 ? -4.688 48.393 -9.205 1.00 25.13 200 CYS A CA 1
ATOM 696 C C . CYS A 1 200 ? -5.582 48.017 -8.035 1.00 30.81 200 CYS A C 1
ATOM 697 O O . CYS A 1 200 ? -5.210 48.266 -6.871 1.00 26.34 200 CYS A O 1
ATOM 700 N N . VAL A 1 201 ? -6.758 47.474 -8.359 1.00 23.15 201 VAL A N 1
ATOM 701 C CA . VAL A 1 201 ? -7.838 47.260 -7.387 1.00 23.14 201 VAL A CA 1
ATOM 702 C C . VAL A 1 201 ? -8.165 45.780 -7.137 1.00 26.18 201 VAL A C 1
ATOM 703 O O . VAL A 1 201 ? -8.503 45.017 -8.051 1.00 26.17 201 VAL A O 1
ATOM 707 N N . ARG A 1 202 ? -8.046 45.394 -5.869 1.00 26.64 202 ARG A N 1
ATOM 708 C CA . ARG A 1 202 ? -8.376 44.067 -5.391 1.00 26.81 202 ARG A CA 1
ATOM 709 C C . ARG A 1 202 ? -9.792 44.067 -4.832 1.00 27.71 202 ARG A C 1
ATOM 710 O O . ARG A 1 202 ? -10.180 44.933 -4.038 1.00 28.11 202 ARG A O 1
ATOM 718 N N . GLN A 1 203 ? -10.559 43.054 -5.210 1.00 26.69 203 GLN A N 1
ATOM 719 C CA . GLN A 1 203 ? -11.894 42.971 -4.661 1.00 26.45 203 GLN A CA 1
ATOM 720 C C . GLN A 1 203 ? -11.836 42.423 -3.256 1.00 27.13 203 GLN A C 1
ATOM 721 O O . GLN A 1 203 ? -11.325 41.325 -3.041 1.00 26.62 203 GLN A O 1
ATOM 727 N N . LEU A 1 204 ? -12.359 43.204 -2.326 1.00 27.29 204 LEU A N 1
ATOM 728 C CA . LEU A 1 204 ? -12.498 42.805 -0.940 1.00 29.84 204 LEU A CA 1
ATOM 729 C C . LEU A 1 204 ? -13.734 41.930 -0.726 1.00 26.29 204 LEU A C 1
ATOM 730 O O . LEU A 1 204 ? -14.831 42.309 -1.087 1.00 29.25 204 LEU A O 1
ATOM 735 N N . GLU A 1 205 ? -13.539 40.768 -0.117 1.00 29.54 205 GLU A N 1
ATOM 736 C CA . GLU A 1 205 ? -14.574 39.826 0.318 1.00 31.23 205 GLU A CA 1
ATOM 737 C C . GLU A 1 205 ? -14.295 39.405 1.760 1.00 34.04 205 GLU A C 1
ATOM 738 O O . GLU A 1 205 ? -13.156 39.234 2.193 1.00 25.27 205 GLU A O 1
ATOM 744 N N . TYR A 1 206 ? -15.371 39.231 2.513 1.00 30.79 206 TYR A N 1
ATOM 745 C CA . TYR A 1 206 ? -15.287 38.509 3.767 1.00 31.67 206 TYR A CA 1
ATOM 746 C C . TYR A 1 206 ? -16.629 37.855 4.105 1.00 25.97 206 TYR A C 1
ATOM 747 O O . TYR A 1 206 ? -17.628 38.094 3.447 1.00 32.36 206 TYR A O 1
ATOM 756 N N . GLN A 1 207 ? -16.612 36.989 5.111 1.00 30.93 207 GLN A N 1
ATOM 757 C CA . GLN A 1 207 ? -17.815 36.326 5.568 1.00 29.00 207 GLN A CA 1
ATOM 758 C C . GLN A 1 207 ? -18.178 36.732 6.990 1.00 29.51 207 GLN A C 1
ATOM 759 O O . GLN A 1 207 ? -17.362 36.752 7.886 1.00 29.83 207 GLN A O 1
ATOM 765 N N . ASP A 1 208 ? -19.432 37.090 7.185 1.00 32.26 208 ASP A N 1
ATOM 766 C CA . ASP A 1 208 ? -19.957 37.392 8.490 1.00 29.60 208 ASP A CA 1
ATOM 767 C C . ASP A 1 208 ? -19.858 36.195 9.439 1.00 35.76 208 ASP A C 1
ATOM 768 O O . ASP A 1 208 ? -20.357 35.095 9.165 1.00 33.78 208 ASP A O 1
ATOM 773 N N . PRO A 1 209 ? -19.325 36.443 10.636 1.00 35.37 209 PRO A N 1
ATOM 774 C CA . PRO A 1 209 ? -19.118 35.365 11.586 1.00 31.08 209 PRO A CA 1
ATOM 775 C C . PRO A 1 209 ? -20.359 34.798 12.239 1.00 29.30 209 PRO A C 1
ATOM 776 O O . PRO A 1 209 ? -20.263 33.786 12.936 1.00 29.03 209 PRO A O 1
ATOM 780 N N . GLU A 1 210 ? -21.497 35.464 12.084 1.00 30.03 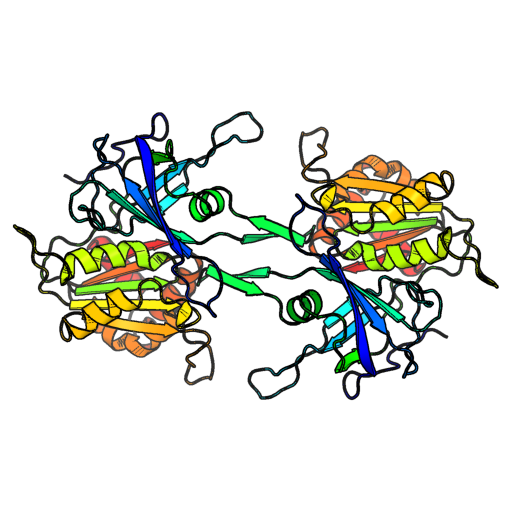210 GLU A N 1
ATOM 781 C CA . GLU A 1 210 ? -22.720 34.948 12.660 1.00 25.85 210 GLU A CA 1
ATOM 782 C C . GLU A 1 210 ? -23.611 34.344 11.581 1.00 26.37 210 GLU A C 1
ATOM 783 O O . GLU A 1 210 ? -24.003 33.186 11.700 1.00 32.37 210 GLU A O 1
ATOM 789 N N . SER A 1 211 ? -23.941 35.086 10.526 1.00 28.37 211 SER A N 1
ATOM 790 C CA . SER A 1 211 ? -24.768 34.518 9.455 1.00 29.25 211 SER A CA 1
ATOM 791 C C . SER A 1 211 ? -23.989 33.597 8.489 1.00 31.70 211 SER A C 1
ATOM 792 O O . SER A 1 211 ? -24.564 32.715 7.856 1.00 28.15 211 SER A O 1
ATOM 795 N N . GLY A 1 212 ? -22.677 33.772 8.370 1.00 24.42 212 GLY A N 1
ATOM 796 C CA . GLY A 1 212 ? -21.958 33.144 7.278 1.00 23.03 212 GLY A CA 1
ATOM 797 C C . GLY A 1 212 ? -22.019 33.889 5.948 1.00 23.79 212 GLY A C 1
ATOM 798 O O . GLY A 1 212 ? -21.349 33.466 5.005 1.00 24.09 212 GLY A O 1
ATOM 799 N N . GLU A 1 213 ? -22.819 34.951 5.822 1.00 25.73 213 GLU A N 1
ATOM 800 C CA . GLU A 1 213 ? -23.028 35.597 4.524 1.00 23.56 213 GLU A CA 1
ATOM 801 C C . GLU A 1 213 ? -21.726 36.167 3.991 1.00 26.10 213 GLU A C 1
ATOM 802 O O . GLU A 1 213 ? -20.825 36.539 4.735 1.00 26.28 213 GLU A O 1
ATOM 808 N N . THR A 1 214 ? -21.636 36.229 2.673 1.00 32.22 214 THR A N 1
ATOM 809 C CA . THR A 1 214 ? -20.470 36.797 2.037 1.00 24.56 214 THR A CA 1
ATOM 810 C C . THR A 1 214 ? -20.782 38.268 1.828 1.00 27.18 214 THR A C 1
ATOM 811 O O . THR A 1 214 ? -21.891 38.617 1.430 1.00 24.51 214 THR A O 1
ATOM 815 N N . VAL A 1 215 ? -19.792 39.109 2.110 1.00 24.75 215 VAL A N 1
ATOM 816 C CA . VAL A 1 215 ? -19.931 40.533 1.929 1.00 21.09 215 VAL A CA 1
ATOM 817 C C . VAL A 1 215 ? -18.814 40.955 0.985 1.00 23.50 215 VAL A C 1
ATOM 818 O O . VAL A 1 215 ? -17.681 40.514 1.137 1.00 22.61 215 VAL A O 1
ATOM 822 N N . TYR A 1 216 ? -19.143 41.825 0.039 1.00 23.12 216 TYR A N 1
ATOM 823 C CA . TYR A 1 216 ? -18.181 42.362 -0.918 1.00 24.39 216 TYR A CA 1
ATOM 824 C C . TYR A 1 216 ? -17.943 43.816 -0.574 1.00 23.21 216 TYR A C 1
ATOM 825 O O . TYR A 1 216 ? -18.883 44.536 -0.287 1.00 28.26 216 TYR A O 1
ATOM 834 N N . GLY A 1 217 ? -16.701 44.259 -0.562 1.00 23.54 217 GLY A N 1
ATOM 835 C CA . GLY A 1 217 ? -16.449 45.674 -0.338 1.00 26.55 217 GLY A CA 1
ATOM 836 C C . GLY A 1 217 ? -17.196 46.528 -1.333 1.00 27.15 217 GLY A C 1
ATOM 837 O O . GLY A 1 217 ? -17.294 46.192 -2.502 1.00 27.68 217 GLY A O 1
ATOM 838 N N . VAL A 1 218 ? -17.748 47.633 -0.867 1.00 30.44 218 VAL A N 1
ATOM 839 C CA 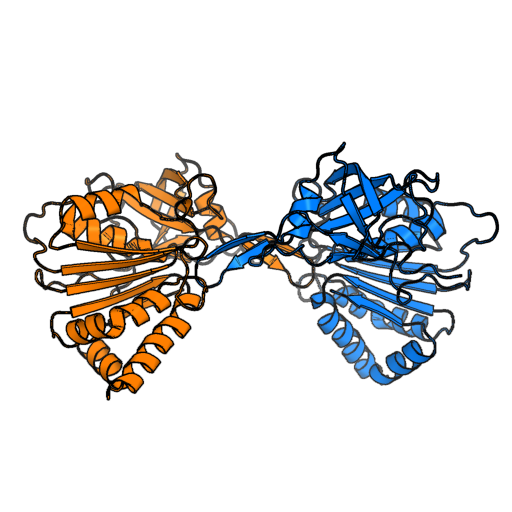. VAL A 1 218 ? -18.523 48.497 -1.748 1.00 29.66 218 VAL A CA 1
ATOM 840 C C . VAL A 1 218 ? -17.672 49.104 -2.875 1.00 27.15 218 VAL A C 1
ATOM 841 O O . VAL A 1 218 ? -17.955 48.916 -4.053 1.00 30.69 218 VAL A O 1
ATOM 845 N N . CYS A 1 219 ? -16.621 49.843 -2.543 1.00 30.69 219 CYS A N 1
ATOM 846 C CA . CYS A 1 219 ? -15.909 50.524 -3.601 1.00 23.27 219 CYS A CA 1
ATOM 847 C C . CYS A 1 219 ? -15.106 49.589 -4.500 1.00 29.03 219 CYS A C 1
ATOM 848 O O . CYS A 1 219 ? -15.087 49.768 -5.731 1.00 30.51 219 CYS A O 1
ATOM 851 N N . SER A 1 220 ? -14.433 48.597 -3.920 1.00 25.84 220 SER A N 1
ATOM 852 C CA . SER A 1 220 ? -13.668 47.676 -4.755 1.00 23.67 220 SER A CA 1
ATOM 853 C C . SER A 1 220 ? -14.545 46.861 -5.721 1.00 24.38 220 SER A C 1
ATOM 854 O O . SER A 1 220 ? -14.132 46.560 -6.844 1.00 33.82 220 SER A O 1
ATOM 857 N N . THR A 1 221 ? -15.775 46.567 -5.319 1.00 26.45 221 THR A N 1
ATOM 858 C CA . THR A 1 221 ? -16.746 45.884 -6.167 1.00 23.36 221 THR A CA 1
ATOM 859 C C . THR A 1 221 ? -17.198 46.806 -7.294 1.00 29.64 221 THR A C 1
ATOM 860 O O . THR A 1 221 ? -17.293 46.424 -8.464 1.00 33.47 221 THR A O 1
ATOM 864 N N . TYR A 1 222 ? -17.472 48.046 -6.918 1.00 27.33 222 TYR A N 1
ATOM 865 C CA . TYR A 1 222 ? -17.817 49.047 -7.897 1.00 26.45 222 TYR A CA 1
ATOM 866 C C . TYR A 1 222 ? -16.729 49.162 -8.983 1.00 26.88 222 TYR A C 1
ATOM 867 O O . TYR A 1 222 ? -17.000 49.186 -10.176 1.00 31.11 222 TYR A O 1
ATOM 876 N N . LEU A 1 223 ? -15.476 49.234 -8.583 1.00 29.61 223 LEU A N 1
ATOM 877 C CA . LEU A 1 223 ? -14.428 49.398 -9.565 1.00 24.10 223 LEU A CA 1
ATOM 878 C C . LEU A 1 223 ? -14.215 48.124 -10.345 1.00 28.28 223 LEU A C 1
ATOM 879 O O . LEU A 1 223 ? -14.133 48.180 -11.580 1.00 30.01 223 LEU A O 1
ATOM 884 N N . CYS A 1 224 ? -14.181 46.977 -9.665 1.00 26.81 224 CYS A N 1
ATOM 885 C CA . CYS A 1 224 ? -13.921 45.740 -10.405 1.00 26.30 224 CYS A CA 1
ATOM 886 C C . CYS A 1 224 ? -14.964 45.418 -11.435 1.00 24.64 224 CYS A C 1
ATOM 887 O O . CYS A 1 224 ? -14.659 44.780 -12.433 1.00 37.47 224 CYS A O 1
ATOM 890 N N . ASN A 1 225 ? -16.191 45.849 -11.208 1.00 28.96 225 ASN A N 1
ATOM 891 C CA . ASN A 1 225 ? -17.233 45.571 -12.180 1.00 31.18 225 ASN A CA 1
ATOM 892 C C . ASN A 1 225 ? -17.504 46.794 -13.052 1.00 32.09 225 ASN A C 1
ATOM 893 O O . ASN A 1 225 ? -18.512 46.833 -13.754 1.00 32.26 225 ASN A O 1
ATOM 898 N N . LEU A 1 226 ? -16.616 47.786 -13.031 1.00 28.74 226 LEU A N 1
ATOM 899 C CA . LEU A 1 226 ? -16.877 49.013 -13.771 1.00 28.41 226 LEU A CA 1
ATOM 900 C C . LEU A 1 226 ? -16.688 48.801 -15.263 1.00 25.86 226 LEU A C 1
ATOM 901 O O . LEU A 1 226 ? -15.567 48.582 -15.704 1.00 28.19 226 LEU A O 1
ATOM 906 N N . PRO A 1 227 ? -17.772 48.909 -16.042 1.00 27.51 227 PRO A N 1
ATOM 907 C CA . PRO A 1 227 ? -17.625 48.702 -17.469 1.00 25.71 227 PRO A CA 1
ATOM 908 C C . PRO A 1 227 ? -16.814 49.780 -18.134 1.00 26.15 227 PRO A C 1
ATOM 909 O O . PRO A 1 227 ? -16.855 50.924 -17.733 1.00 31.96 227 PRO A O 1
ATOM 913 N N . VAL A 1 228 ? -16.060 49.388 -19.154 1.00 31.66 228 VAL A N 1
ATOM 914 C CA . VAL A 1 228 ? -15.377 50.324 -20.017 1.00 30.19 228 VAL A CA 1
ATOM 915 C C . VAL A 1 228 ? -16.460 51.135 -20.708 1.00 28.67 228 VAL A C 1
ATOM 916 O O . VAL A 1 228 ? -17.444 50.556 -21.149 1.00 32.76 228 VAL A O 1
ATOM 920 N N . GLY A 1 229 ? -16.256 52.442 -20.828 1.00 32.06 229 GLY A N 1
ATOM 921 C CA . GLY A 1 229 ? -17.254 53.368 -21.367 1.00 32.07 229 GLY A CA 1
ATOM 922 C C . GLY A 1 229 ? -17.943 54.134 -20.247 1.00 32.31 229 GLY A C 1
ATOM 923 O O . GLY A 1 229 ? -18.434 55.229 -20.454 1.00 34.65 229 GLY A O 1
ATOM 924 N N . THR A 1 230 ? -17.939 53.616 -19.027 1.00 33.89 230 THR A N 1
ATOM 925 C CA . THR A 1 230 ? -18.680 54.247 -17.951 1.00 38.91 230 THR A CA 1
ATOM 926 C C . THR A 1 230 ? -18.169 55.634 -17.598 1.00 40.67 230 THR A C 1
ATOM 927 O O . THR A 1 230 ? -17.008 55.832 -17.246 1.00 36.85 230 THR A O 1
ATOM 931 N N . ASP A 1 231 ? -19.086 56.583 -17.589 1.00 39.85 231 ASP A N 1
ATOM 932 C CA . ASP A 1 231 ? -18.760 57.956 -17.249 1.00 45.81 231 ASP A CA 1
ATOM 933 C C . ASP A 1 231 ? -19.079 58.285 -15.801 1.00 47.14 231 ASP A C 1
ATOM 934 O O . ASP A 1 231 ? -19.542 57.414 -15.075 1.00 49.80 231 ASP A O 1
ATOM 939 N N . ASP A 1 232 ? -18.863 59.526 -15.380 1.00 46.51 232 ASP A N 1
ATOM 940 C CA . ASP A 1 232 ? -19.349 59.973 -14.063 1.00 49.44 232 ASP A CA 1
ATOM 941 C C . ASP A 1 232 ? -18.597 59.317 -12.888 1.00 44.32 232 ASP A C 1
ATOM 942 O O . ASP A 1 232 ? -19.130 59.114 -11.794 1.00 43.37 232 ASP A O 1
ATOM 947 N N . VAL A 1 233 ? -17.336 58.974 -13.096 1.00 42.23 233 VAL A N 1
ATOM 948 C CA . VAL A 1 233 ? -16.594 58.377 -12.002 1.00 41.40 233 VAL A CA 1
ATOM 949 C C . VAL A 1 233 ? -16.077 59.536 -11.155 1.00 40.00 233 VAL A C 1
ATOM 950 O O . VAL A 1 233 ? -15.429 60.438 -11.676 1.00 34.78 233 VAL A O 1
ATOM 954 N N . LYS A 1 234 ? -16.424 59.522 -9.871 1.00 35.65 234 LYS A N 1
ATOM 955 C CA . LYS A 1 234 ? -16.051 60.576 -8.949 1.00 32.89 234 LYS A CA 1
ATOM 956 C C . LYS A 1 234 ? -14.669 60.343 -8.373 1.00 37.53 234 LYS A C 1
ATOM 957 O O . LYS A 1 234 ? -14.437 59.405 -7.610 1.00 38.67 234 LYS A O 1
ATOM 963 N N . ILE A 1 235 ? -13.747 61.212 -8.764 1.00 37.80 235 ILE A N 1
ATOM 964 C CA . ILE A 1 235 ? -12.337 61.088 -8.444 1.00 37.46 235 ILE A CA 1
ATOM 965 C C . ILE A 1 235 ? -11.858 62.295 -7.657 1.00 33.97 235 ILE A C 1
ATOM 966 O O . ILE A 1 235 ? -12.190 63.423 -8.008 1.00 34.85 235 ILE A O 1
ATOM 971 N N . THR A 1 236 ? -11.056 62.070 -6.623 1.00 33.52 236 THR A N 1
ATOM 972 C CA . THR A 1 236 ? -10.552 63.167 -5.802 1.00 35.77 236 THR A CA 1
ATOM 973 C C . THR A 1 236 ? -9.028 63.305 -5.810 1.00 34.85 236 THR A C 1
ATOM 974 O O . THR A 1 236 ? -8.317 62.310 -5.800 1.00 37.18 236 THR A O 1
ATOM 978 N N . GLY A 1 237 ? -8.614 64.572 -5.730 1.00 40.54 237 GLY A N 1
ATOM 979 C CA . GLY A 1 237 ? -7.329 65.162 -6.157 1.00 37.16 237 GLY A CA 1
ATOM 980 C C . GLY A 1 237 ? -6.222 64.418 -5.491 1.00 41.94 237 GLY A C 1
ATOM 981 O O . GLY A 1 237 ? -6.493 63.748 -4.492 1.00 49.85 237 GLY A O 1
ATOM 982 N N . PRO A 1 238 ? -5.002 64.513 -6.037 1.00 36.71 238 PRO A N 1
ATOM 983 C CA . PRO A 1 238 ? -4.039 63.520 -5.591 1.00 39.14 238 PRO A CA 1
ATOM 984 C C . PRO A 1 238 ? -3.683 63.763 -4.129 1.00 39.25 238 PRO A C 1
ATOM 985 O O . PRO A 1 238 ? -3.808 64.877 -3.636 1.00 41.17 238 PRO A O 1
ATOM 989 N N . VAL A 1 239 ? -3.328 62.713 -3.406 1.00 40.29 239 VAL A N 1
ATOM 990 C CA . VAL A 1 239 ? -2.927 62.871 -2.018 1.00 43.84 239 VAL A CA 1
ATOM 991 C C . VAL A 1 239 ? -1.678 62.044 -1.735 1.00 44.18 239 VAL A C 1
ATOM 992 O O . VAL A 1 239 ? -1.426 61.038 -2.406 1.00 47.46 239 VAL A O 1
ATOM 996 N N . GLY A 1 240 ? -0.908 62.477 -0.741 1.00 41.88 240 GLY A N 1
ATOM 997 C CA . GLY A 1 240 ? 0.271 61.755 -0.329 1.00 41.78 240 GLY A CA 1
ATOM 998 C C . GLY A 1 240 ? 1.571 62.415 -0.720 1.00 41.59 240 GLY A C 1
ATOM 999 O O . GLY A 1 240 ? 1.705 62.973 -1.806 1.00 42.66 240 GLY A O 1
ATOM 1000 N N . LYS A 1 241 ? 2.505 62.356 0.224 1.00 42.06 241 LYS A N 1
ATOM 1001 C CA . LYS A 1 241 ? 3.887 62.773 0.032 1.00 47.75 241 LYS A CA 1
ATOM 1002 C C . LYS A 1 241 ? 4.845 61.724 0.564 1.00 46.44 241 LYS A C 1
ATOM 1003 O O . LYS A 1 241 ? 6.039 61.811 0.332 1.00 49.34 241 LYS A O 1
ATOM 1009 N N . GLU A 1 242 ? 4.334 60.710 1.247 1.00 46.72 242 GLU A N 1
ATOM 1010 C CA . GLU A 1 242 ? 5.201 59.741 1.896 1.00 50.03 242 GLU A CA 1
ATOM 1011 C C . GLU A 1 242 ? 5.848 58.744 0.950 1.00 44.04 242 GLU A C 1
ATOM 1012 O O . GLU A 1 242 ? 6.951 58.281 1.228 1.00 46.23 242 GLU A O 1
ATOM 1018 N N . MET A 1 243 ? 5.175 58.435 -0.151 1.00 40.43 243 MET A N 1
ATOM 1019 C CA . MET A 1 243 ? 5.648 57.415 -1.073 1.00 44.16 243 MET A CA 1
ATOM 1020 C C . MET A 1 243 ? 6.238 57.986 -2.359 1.00 40.41 243 MET A C 1
ATOM 1021 O O . MET A 1 243 ? 6.359 57.290 -3.352 1.00 38.81 243 MET A O 1
ATOM 1026 N N . LEU A 1 244 ? 6.623 59.253 -2.349 1.00 37.69 244 LEU A N 1
ATOM 1027 C CA . LEU A 1 244 ? 7.282 59.844 -3.495 1.00 40.55 244 LEU A CA 1
ATOM 1028 C C . LEU A 1 244 ? 8.665 59.259 -3.740 1.00 39.50 244 LEU A C 1
ATOM 1029 O O . LEU A 1 244 ? 9.354 58.803 -2.839 1.00 38.15 244 LEU A O 1
ATOM 1034 N N . LEU A 1 245 ? 9.049 59.295 -5.005 1.00 38.14 245 LEU A N 1
ATOM 1035 C CA . LEU A 1 245 ? 10.360 58.858 -5.435 1.00 44.69 245 LEU A CA 1
ATOM 1036 C C . LEU A 1 245 ? 11.382 59.927 -5.056 1.00 45.04 245 LEU A C 1
ATOM 1037 O O . LEU A 1 245 ? 11.078 61.124 -5.104 1.00 45.25 245 LEU A O 1
ATOM 1042 N N . PRO A 1 246 ? 12.589 59.510 -4.637 1.00 48.88 246 PRO A N 1
ATOM 1043 C CA . PRO A 1 246 ? 13.549 60.548 -4.248 1.00 50.08 246 PRO A CA 1
ATOM 1044 C C . PRO A 1 246 ? 14.055 61.370 -5.426 1.00 49.10 246 PRO A C 1
ATOM 1045 O O . PRO A 1 246 ? 14.020 60.921 -6.569 1.00 48.21 246 PRO A O 1
ATOM 1049 N N . ASP A 1 247 ? 14.510 62.583 -5.145 1.00 55.11 247 ASP A N 1
ATOM 1050 C CA . ASP A 1 247 ? 15.072 63.381 -6.218 1.00 58.77 247 ASP A CA 1
ATOM 1051 C C . ASP A 1 247 ? 16.427 62.871 -6.666 1.00 59.65 247 ASP A C 1
ATOM 1052 O O . ASP A 1 247 ? 16.701 62.857 -7.867 1.00 61.28 247 ASP A O 1
ATOM 1057 N N . ASP A 1 248 ? 17.240 62.434 -5.710 1.00 53.95 248 ASP A N 1
ATOM 1058 C CA . ASP A 1 248 ? 18.497 61.764 -6.015 1.00 54.70 248 ASP A CA 1
ATOM 1059 C C . ASP A 1 248 ? 18.333 60.717 -7.128 1.00 53.67 248 ASP A C 1
ATOM 1060 O O . ASP A 1 248 ? 17.791 59.648 -6.887 1.00 59.58 248 ASP A O 1
ATOM 1065 N N . GLU A 1 249 ? 18.808 61.001 -8.338 1.00 53.38 249 GLU A N 1
ATOM 1066 C CA . GLU A 1 249 ? 18.889 60.018 -9.431 1.00 53.06 249 GLU A CA 1
ATOM 1067 C C . GLU A 1 249 ? 19.797 58.806 -9.187 1.00 52.22 249 GLU A C 1
ATOM 1068 O O . GLU A 1 249 ? 19.750 57.831 -9.944 1.00 49.93 249 GLU A O 1
ATOM 1074 N N . ASP A 1 250 ? 20.660 58.901 -8.177 1.00 52.92 250 ASP A N 1
ATOM 1075 C CA . ASP A 1 250 ? 21.605 57.850 -7.791 1.00 52.70 250 ASP A CA 1
ATOM 1076 C C . ASP A 1 250 ? 21.137 57.016 -6.584 1.00 48.80 250 ASP A C 1
ATOM 1077 O O . ASP A 1 250 ? 21.862 56.132 -6.116 1.00 44.63 250 ASP A O 1
ATOM 1082 N N . ALA A 1 251 ? 19.939 57.296 -6.076 1.00 43.88 251 ALA A N 1
ATOM 1083 C CA . ALA A 1 251 ? 19.385 56.573 -4.936 1.00 42.24 251 ALA A CA 1
ATOM 1084 C C . ALA A 1 251 ? 19.269 55.086 -5.181 1.00 42.74 251 ALA A C 1
ATOM 1085 O O . ALA A 1 251 ? 18.990 54.633 -6.295 1.00 39.14 251 ALA A O 1
ATOM 1087 N N . THR A 1 252 ? 19.485 54.333 -4.113 1.00 37.91 252 THR A N 1
ATOM 1088 C CA . THR A 1 252 ? 19.147 52.914 -4.102 1.00 40.91 252 THR A CA 1
ATOM 1089 C C . THR A 1 252 ? 17.726 52.814 -3.566 1.00 41.88 252 THR A C 1
ATOM 1090 O O . THR A 1 252 ? 17.421 53.337 -2.498 1.00 41.44 252 THR A O 1
ATOM 1094 N N . VAL A 1 253 ? 16.857 52.142 -4.311 1.00 38.98 253 VAL A N 1
ATOM 1095 C CA . VAL A 1 253 ? 15.458 52.079 -3.939 1.00 34.06 253 VAL A CA 1
ATOM 1096 C C . VAL A 1 253 ? 15.055 50.627 -3.687 1.00 32.40 253 VAL A C 1
ATOM 1097 O O . VAL A 1 253 ? 15.109 49.795 -4.589 1.00 33.35 253 VAL A O 1
ATOM 1101 N N . VAL A 1 254 ? 14.647 50.329 -2.460 1.00 31.74 254 VAL A N 1
ATOM 1102 C CA . VAL A 1 254 ? 14.236 48.989 -2.072 1.00 36.03 254 VAL A CA 1
ATOM 1103 C C . VAL A 1 254 ? 12.734 49.083 -1.853 1.00 38.52 254 VAL A C 1
ATOM 1104 O O . VAL A 1 254 ? 12.258 50.003 -1.140 1.00 30.35 254 VAL A O 1
ATOM 1108 N N . MET A 1 255 ? 12.026 48.163 -2.518 1.00 31.01 255 MET A N 1
ATOM 1109 C CA . MET A 1 255 ? 10.569 48.203 -2.526 1.00 30.88 255 MET A CA 1
ATOM 1110 C C . MET A 1 255 ? 10.035 46.843 -2.127 1.00 34.20 255 MET A C 1
ATOM 1111 O O . MET A 1 255 ? 10.300 45.840 -2.799 1.00 34.49 255 MET A O 1
ATOM 1116 N N . LEU A 1 256 ? 9.311 46.854 -1.008 1.00 30.77 256 LEU A N 1
ATOM 1117 C CA . LEU A 1 256 ? 8.695 45.670 -0.449 1.00 27.89 256 LEU A CA 1
ATOM 1118 C C . LEU A 1 256 ? 7.209 45.740 -0.768 1.00 32.62 256 LEU A C 1
ATOM 1119 O O . LEU A 1 256 ? 6.548 46.731 -0.427 1.00 31.69 256 LEU A O 1
ATOM 1124 N N . ALA A 1 257 ? 6.684 44.693 -1.402 1.00 28.03 257 ALA A N 1
ATOM 1125 C CA . ALA A 1 257 ? 5.305 44.702 -1.850 1.00 31.46 257 ALA A CA 1
ATOM 1126 C C . ALA A 1 257 ? 4.618 43.365 -1.666 1.00 27.22 257 ALA A C 1
ATOM 1127 O O . ALA A 1 257 ? 5.196 42.336 -1.964 1.00 29.80 257 ALA A O 1
ATOM 1129 N N . THR A 1 258 ? 3.386 43.418 -1.169 1.00 30.29 258 THR A N 1
ATOM 1130 C CA . THR A 1 258 ? 2.425 42.317 -1.194 1.00 25.79 258 THR A CA 1
ATOM 1131 C C . THR A 1 258 ? 1.184 42.865 -1.872 1.00 30.13 258 THR A C 1
ATOM 1132 O O . THR A 1 258 ? 0.828 44.040 -1.654 1.00 33.53 258 THR A O 1
ATOM 1136 N N . GLY A 1 259 ? 0.563 42.036 -2.709 1.00 26.55 259 GLY A N 1
ATOM 1137 C CA . GLY A 1 259 ? -0.713 42.346 -3.396 1.00 27.83 259 GLY A CA 1
ATOM 1138 C C . GLY A 1 259 ? -0.767 43.634 -4.205 1.00 29.43 259 GLY A C 1
ATOM 1139 O O . GLY A 1 259 ? 0.150 43.886 -4.990 1.00 35.83 259 GLY A O 1
ATOM 1140 N N . THR A 1 260 ? -1.783 44.464 -3.956 1.00 29.37 260 THR A N 1
ATOM 1141 C CA . THR A 1 260 ? -1.981 45.740 -4.655 1.00 26.33 260 THR A CA 1
ATOM 1142 C C . THR A 1 260 ? -0.873 46.721 -4.259 1.00 28.59 260 THR A C 1
ATOM 1143 O O . THR A 1 260 ? -0.735 47.811 -4.811 1.00 25.12 260 THR A O 1
ATOM 1147 N N . GLY A 1 261 ? -0.049 46.306 -3.302 1.00 30.22 261 GLY A N 1
ATOM 1148 C CA . GLY A 1 261 ? 1.054 47.152 -2.856 1.00 26.42 261 GLY A CA 1
ATOM 1149 C C . GLY A 1 261 ? 2.074 47.334 -3.944 1.00 26.55 261 GLY A C 1
ATOM 1150 O O . GLY A 1 261 ? 2.941 48.206 -3.856 1.00 28.77 261 GLY A O 1
ATOM 1151 N N . ILE A 1 262 ? 1.967 46.516 -4.983 1.00 27.35 262 ILE A N 1
ATOM 1152 C CA . ILE A 1 262 ? 2.851 46.673 -6.142 1.00 27.53 262 ILE A CA 1
ATOM 1153 C C . ILE A 1 262 ? 2.647 48.001 -6.877 1.00 26.61 262 ILE A C 1
ATOM 1154 O O . ILE A 1 262 ? 3.507 48.457 -7.639 1.00 30.14 262 ILE A O 1
ATOM 1159 N N . ALA A 1 263 ? 1.461 48.569 -6.719 1.00 24.22 263 ALA A N 1
ATOM 1160 C CA . ALA A 1 263 ? 1.011 49.696 -7.542 1.00 26.72 263 ALA A CA 1
ATOM 1161 C C . ALA A 1 263 ? 1.935 50.915 -7.651 1.00 29.55 263 ALA A C 1
ATOM 1162 O O . ALA A 1 263 ? 2.314 51.295 -8.750 1.00 34.19 263 ALA A O 1
ATOM 1164 N N . PRO A 1 264 ? 2.315 51.561 -6.536 1.00 26.71 264 PRO A N 1
ATOM 1165 C CA . PRO A 1 264 ? 3.238 52.680 -6.711 1.00 25.94 264 PRO A CA 1
ATOM 1166 C C . PRO A 1 264 ? 4.594 52.261 -7.278 1.00 30.69 264 PRO A C 1
ATOM 1167 O O . PRO A 1 264 ? 5.292 53.078 -7.897 1.00 28.33 264 PRO A O 1
ATOM 1171 N N . PHE A 1 265 ? 4.983 51.005 -7.048 1.00 26.85 265 PHE A N 1
ATOM 1172 C CA . PHE A 1 265 ? 6.277 50.553 -7.573 1.00 24.10 265 PHE A CA 1
ATOM 1173 C C . PHE A 1 265 ? 6.227 50.298 -9.076 1.00 27.18 265 PHE A C 1
ATOM 1174 O O . PHE A 1 265 ? 7.210 50.437 -9.792 1.00 30.69 265 PHE A O 1
ATOM 1182 N N . ARG A 1 266 ? 5.058 49.950 -9.579 1.00 27.27 266 ARG A N 1
ATOM 1183 C CA . ARG A 1 266 ? 4.902 49.875 -11.017 1.00 22.32 266 ARG A CA 1
ATOM 1184 C C . ARG A 1 266 ? 5.189 51.254 -11.543 1.00 27.53 266 ARG A C 1
ATOM 1185 O O . ARG A 1 266 ? 5.941 51.382 -12.474 1.00 29.11 266 ARG A O 1
ATOM 1193 N N . ALA A 1 267 ? 4.536 52.266 -10.990 1.00 27.62 267 ALA A N 1
ATOM 1194 C CA . ALA A 1 267 ? 4.767 53.654 -11.363 1.00 29.18 267 ALA A CA 1
ATOM 1195 C C . ALA A 1 267 ? 6.241 54.033 -11.259 1.00 33.05 267 ALA A C 1
ATOM 1196 O O . ALA A 1 267 ? 6.799 54.607 -12.182 1.00 29.59 267 ALA A O 1
ATOM 1198 N N . PHE A 1 268 ? 6.866 53.742 -10.126 1.00 30.04 268 PHE A N 1
ATOM 1199 C CA . PHE A 1 268 ? 8.273 54.063 -9.960 1.00 28.88 268 PHE A CA 1
ATOM 1200 C C . PHE A 1 268 ? 9.050 53.477 -11.121 1.00 33.13 268 PHE A C 1
ATOM 1201 O O . PHE A 1 268 ? 9.823 54.138 -11.808 1.00 37.70 268 PHE A O 1
ATOM 1209 N N . LEU A 1 269 ? 8.866 52.183 -11.308 1.00 30.86 269 LEU A N 1
ATOM 1210 C CA . LEU A 1 269 ? 9.727 51.463 -12.217 1.00 30.92 269 LEU A CA 1
ATOM 1211 C C . LEU A 1 269 ? 9.609 51.924 -13.674 1.00 34.98 269 LEU A C 1
ATOM 1212 O O . LEU A 1 269 ? 10.603 51.932 -14.416 1.00 34.14 269 LEU A O 1
ATOM 1217 N N . TRP A 1 270 ? 8.389 52.275 -14.072 1.00 33.00 270 TRP A N 1
ATOM 1218 C CA . TRP A 1 270 ? 8.108 52.781 -15.407 1.00 33.43 270 TRP A CA 1
ATOM 1219 C C . TRP A 1 270 ? 8.861 54.101 -15.571 1.00 34.47 270 TRP A C 1
ATOM 1220 O O . TRP A 1 270 ? 9.475 54.363 -16.603 1.00 29.92 270 TRP A O 1
ATOM 1231 N N . ARG A 1 271 ? 8.777 54.949 -14.549 1.00 35.29 271 ARG A N 1
ATOM 1232 C CA . ARG A 1 271 ? 9.562 56.169 -14.549 1.00 36.18 271 ARG A CA 1
ATOM 1233 C C . ARG A 1 271 ? 11.054 55.871 -14.624 1.00 38.03 271 ARG A C 1
ATOM 1234 O O . ARG A 1 271 ? 11.764 56.530 -15.375 1.00 31.23 271 ARG A O 1
ATOM 1242 N N . MET A 1 272 ? 11.520 54.918 -13.821 1.00 34.24 272 MET A N 1
ATOM 1243 C CA . MET A 1 272 ? 12.940 54.586 -13.764 1.00 42.10 272 MET A CA 1
ATOM 1244 C C . MET A 1 272 ? 13.501 53.999 -15.052 1.00 39.04 272 MET A C 1
ATOM 1245 O O . MET A 1 272 ? 14.493 54.511 -15.557 1.00 37.21 272 MET A O 1
ATOM 1250 N N . PHE A 1 273 ? 12.851 52.964 -15.583 1.00 36.81 273 PHE A N 1
ATOM 1251 C CA . PHE A 1 273 ? 13.398 52.194 -16.689 1.00 42.50 273 PHE A CA 1
ATOM 1252 C C . PHE A 1 273 ? 12.619 52.109 -17.994 1.00 39.99 273 PHE A C 1
ATOM 1253 O O . PHE A 1 273 ? 13.086 51.508 -18.953 1.00 43.47 273 PHE A O 1
ATOM 1261 N N . LYS A 1 274 ? 11.416 52.651 -18.042 1.00 45.52 274 LYS A N 1
ATOM 1262 C CA . LYS A 1 274 ? 10.590 52.506 -19.233 1.00 43.01 274 LYS A CA 1
ATOM 1263 C C . LYS A 1 274 ? 10.298 53.840 -19.896 1.00 40.39 274 LYS A C 1
ATOM 1264 O O . LYS A 1 274 ? 9.661 53.852 -20.932 1.00 50.30 274 LYS A O 1
ATOM 1270 N N . GLU A 1 275 ? 10.756 54.947 -19.318 1.00 43.96 275 GLU A N 1
ATOM 1271 C CA . GLU A 1 275 ? 10.531 56.270 -19.888 1.00 48.73 275 GLU A CA 1
ATOM 1272 C C . GLU A 1 275 ? 11.830 57.036 -20.061 1.00 49.54 275 GLU A C 1
ATOM 1273 O O . GLU A 1 275 ? 12.816 56.751 -19.399 1.00 47.48 275 GLU A O 1
ATOM 1279 N N . GLN A 1 276 ? 11.820 58.003 -20.969 1.00 53.46 276 GLN A N 1
ATOM 1280 C CA . GLN A 1 276 ? 12.959 58.893 -21.153 1.00 54.71 276 GLN A CA 1
ATOM 1281 C C . GLN A 1 276 ? 12.404 60.261 -20.831 1.00 52.68 276 GLN A C 1
ATOM 1282 O O . GLN A 1 276 ? 11.313 60.590 -21.287 1.00 56.30 276 GLN A O 1
ATOM 1288 N N . HIS A 1 277 ? 13.091 61.007 -19.977 1.00 53.17 277 HIS A N 1
ATOM 1289 C CA . HIS A 1 277 ? 12.609 62.303 -19.527 1.00 57.21 277 HIS A CA 1
ATOM 1290 C C . HIS A 1 277 ? 13.530 63.395 -20.052 1.00 58.77 277 HIS A C 1
ATOM 1291 O O . HIS A 1 277 ? 14.639 63.133 -20.519 1.00 58.01 277 HIS A O 1
ATOM 1298 N N . GLU A 1 278 ? 13.073 64.635 -19.990 1.00 58.79 278 GLU A N 1
ATOM 1299 C CA . GLU A 1 278 ? 13.946 65.691 -20.443 1.00 64.36 278 GLU A CA 1
ATOM 1300 C C . GLU A 1 278 ? 14.912 66.108 -19.352 1.00 63.62 278 GLU A C 1
ATOM 1301 O O . GLU A 1 278 ? 15.918 66.740 -19.660 1.00 65.68 278 GLU A O 1
ATOM 1307 N N . ASP A 1 279 ? 14.639 65.757 -18.098 1.00 63.64 279 ASP A N 1
ATOM 1308 C CA . ASP A 1 279 ? 15.551 66.143 -17.027 1.00 63.13 279 ASP A CA 1
ATOM 1309 C C . ASP A 1 279 ? 16.081 64.944 -16.274 1.00 60.86 279 ASP A C 1
ATOM 1310 O O . ASP A 1 279 ? 17.281 64.797 -16.097 1.00 62.03 279 ASP A O 1
ATOM 1315 N N . TYR A 1 280 ? 15.172 64.095 -15.823 1.00 55.82 280 TYR A N 1
ATOM 1316 C CA . TYR A 1 280 ? 15.522 63.019 -14.921 1.00 52.50 280 TYR A CA 1
ATOM 1317 C C . TYR A 1 280 ? 16.077 61.799 -15.668 1.00 50.75 280 TYR A C 1
ATOM 1318 O O . TYR A 1 280 ? 15.733 61.536 -16.817 1.00 50.65 280 TYR A O 1
ATOM 1327 N N . LYS A 1 281 ? 16.967 61.063 -15.016 1.00 47.83 281 LYS A N 1
ATOM 1328 C CA . LYS A 1 281 ? 17.417 59.770 -15.524 1.00 48.31 281 LYS A CA 1
ATOM 1329 C C . LYS A 1 281 ? 17.972 58.999 -14.343 1.00 51.14 281 LYS A C 1
ATOM 1330 O O . LYS A 1 281 ? 18.960 59.408 -13.730 1.00 51.82 281 LYS A O 1
ATOM 1336 N N . PHE A 1 282 ? 17.336 57.879 -14.034 1.00 49.41 282 PHE A N 1
ATOM 1337 C CA . PHE A 1 282 ? 17.704 57.095 -12.866 1.00 45.47 282 PHE A CA 1
ATOM 1338 C C . PHE A 1 282 ? 18.996 56.377 -13.173 1.00 40.98 282 PHE A C 1
ATOM 1339 O O . PHE A 1 282 ? 19.083 55.777 -14.235 1.00 38.06 282 PHE A O 1
ATOM 1347 N N . LYS A 1 283 ? 19.982 56.471 -12.282 1.00 46.13 283 LYS A N 1
ATOM 1348 C CA . LYS A 1 283 ? 21.255 55.750 -12.425 1.00 46.92 283 LYS A CA 1
ATOM 1349 C C . LYS A 1 283 ? 21.574 54.903 -11.203 1.00 46.61 283 LYS A C 1
ATOM 1350 O O . LYS A 1 283 ? 22.684 54.381 -11.079 1.00 42.01 283 LYS A O 1
ATOM 1356 N N . GLY A 1 284 ? 20.583 54.707 -10.337 1.00 45.99 284 GLY A N 1
ATOM 1357 C CA . GLY A 1 284 ? 20.763 53.937 -9.116 1.00 42.88 284 GLY A CA 1
ATOM 1358 C C . GLY A 1 284 ? 20.485 52.451 -9.243 1.00 38.10 284 GLY A C 1
ATOM 1359 O O . GLY A 1 284 ? 20.477 51.857 -10.314 1.00 37.52 284 GLY A O 1
ATOM 1360 N N . LYS A 1 285 ? 20.295 51.832 -8.094 1.00 37.68 285 LYS A N 1
ATOM 1361 C CA . LYS A 1 285 ? 19.942 50.440 -8.006 1.00 41.32 285 LYS A CA 1
ATOM 1362 C C . LYS A 1 285 ? 18.506 50.403 -7.486 1.00 40.46 285 LYS A C 1
ATOM 1363 O O . LYS A 1 285 ? 18.105 51.197 -6.634 1.00 42.17 285 LYS A O 1
ATOM 1369 N N . ALA A 1 286 ? 17.726 49.481 -8.030 1.00 32.03 286 ALA A N 1
ATOM 1370 C CA . ALA A 1 286 ? 16.358 49.295 -7.622 1.00 32.23 286 ALA A CA 1
ATOM 1371 C C . ALA A 1 286 ? 16.167 47.817 -7.382 1.00 34.41 286 ALA A C 1
ATOM 1372 O O . ALA A 1 286 ? 16.552 46.995 -8.216 1.00 35.09 286 ALA A O 1
ATOM 1374 N N . TRP A 1 287 ? 15.551 47.495 -6.250 1.00 34.07 287 TRP A N 1
ATOM 1375 C CA . TRP A 1 287 ? 15.292 46.118 -5.838 1.00 32.34 287 TRP A CA 1
ATOM 1376 C C . TRP A 1 287 ? 13.858 45.994 -5.338 1.00 33.63 287 TRP A C 1
ATOM 1377 O O . TRP A 1 287 ? 13.440 46.642 -4.364 1.00 29.73 287 TRP A O 1
ATOM 1388 N N . LEU A 1 288 ? 13.104 45.170 -6.058 1.00 33.58 288 LEU A N 1
ATOM 1389 C CA . LEU A 1 288 ? 11.720 44.881 -5.708 1.00 28.69 288 LEU A CA 1
ATOM 1390 C C . LEU A 1 288 ? 11.609 43.454 -5.196 1.00 25.44 288 LEU A C 1
ATOM 1391 O O . LEU A 1 288 ? 12.080 42.486 -5.800 1.00 27.98 288 LEU A O 1
ATOM 1396 N N . ILE A 1 289 ? 10.974 43.367 -4.045 1.00 24.65 289 ILE A N 1
ATOM 1397 C CA . ILE A 1 289 ? 10.694 42.114 -3.373 1.00 28.24 289 ILE A CA 1
ATOM 1398 C C . ILE A 1 289 ? 9.191 42.107 -3.289 1.00 32.19 289 ILE A C 1
ATOM 1399 O O . ILE A 1 289 ? 8.639 42.920 -2.567 1.00 29.25 289 ILE A O 1
ATOM 1404 N N . PHE A 1 290 ? 8.571 41.172 -4.002 1.00 28.52 290 PHE A N 1
ATOM 1405 C CA . PHE A 1 290 ? 7.132 41.161 -4.252 1.00 26.78 290 PHE A CA 1
ATOM 1406 C C . PHE A 1 290 ? 6.600 39.789 -3.827 1.00 26.77 290 PHE A C 1
ATOM 1407 O O . PHE A 1 290 ? 7.201 38.753 -4.156 1.00 29.17 290 PHE A O 1
ATOM 1415 N N . GLY A 1 291 ? 5.518 39.789 -3.050 1.00 30.98 291 GLY A N 1
ATOM 1416 C CA . GLY A 1 291 ? 5.030 38.575 -2.405 1.00 28.31 291 GLY A CA 1
ATOM 1417 C C . GLY A 1 291 ? 3.597 38.330 -2.819 1.00 31.08 291 GLY A C 1
ATOM 1418 O O . GLY A 1 291 ? 2.725 39.191 -2.704 1.00 31.53 291 GLY A O 1
ATOM 1419 N N . VAL A 1 292 ? 3.388 37.135 -3.335 1.00 27.53 292 VAL A N 1
ATOM 1420 C CA . VAL A 1 292 ? 2.114 36.720 -3.868 1.00 27.80 292 VAL A CA 1
ATOM 1421 C C . VAL A 1 292 ? 1.993 35.208 -3.693 1.00 27.76 292 VAL A C 1
ATOM 1422 O O . VAL A 1 292 ? 3.002 34.522 -3.538 1.00 35.04 292 VAL A O 1
ATOM 1426 N N . PRO A 1 293 ? 0.767 34.685 -3.674 1.00 30.81 293 PRO A N 1
ATOM 1427 C CA . PRO A 1 293 ? 0.671 33.249 -3.416 1.00 28.58 293 PRO A CA 1
ATOM 1428 C C . PRO A 1 293 ? 1.054 32.265 -4.514 1.00 33.42 293 PRO A C 1
ATOM 1429 O O . PRO A 1 293 ? 1.413 31.115 -4.193 1.00 32.30 293 PRO A O 1
ATOM 1433 N N . TYR A 1 294 ? 0.857 32.690 -5.763 1.00 29.85 294 TYR A N 1
ATOM 1434 C CA . TYR A 1 294 ? 1.020 31.855 -6.950 1.00 27.33 294 TYR A CA 1
ATOM 1435 C C . TYR A 1 294 ? 1.613 32.661 -8.095 1.00 27.76 294 TYR A C 1
ATOM 1436 O O . TYR A 1 294 ? 1.388 33.868 -8.166 1.00 28.75 294 TYR A O 1
ATOM 1445 N N . THR A 1 295 ? 2.296 31.997 -9.015 1.00 25.07 295 THR A N 1
ATOM 1446 C CA . THR A 1 295 ? 2.815 32.671 -10.207 1.00 29.45 295 THR A CA 1
ATOM 1447 C C . THR A 1 295 ? 1.722 33.469 -10.954 1.00 27.46 295 THR A C 1
ATOM 1448 O O . THR A 1 295 ? 1.932 34.600 -11.387 1.00 24.63 295 THR A O 1
ATOM 1452 N N . ALA A 1 296 ? 0.537 32.879 -11.075 1.00 21.73 296 ALA A N 1
ATOM 1453 C CA . ALA A 1 296 ? -0.612 33.542 -11.663 1.00 22.55 296 ALA A CA 1
ATOM 1454 C C . ALA A 1 296 ? -0.986 34.890 -11.025 1.00 23.20 296 ALA A C 1
ATOM 1455 O O . ALA A 1 296 ? -1.649 35.746 -11.619 1.00 29.54 296 ALA A O 1
ATOM 1457 N N . ASN A 1 297 ? -0.563 35.067 -9.788 1.00 27.30 297 ASN A N 1
ATOM 1458 C CA . ASN A 1 297 ? -0.932 36.197 -8.983 1.00 18.49 297 ASN A CA 1
ATOM 1459 C C . ASN A 1 297 ? 0.146 37.243 -9.038 1.00 27.48 297 ASN A C 1
ATOM 1460 O O . ASN A 1 297 ? -0.011 38.289 -8.415 1.00 26.41 297 ASN A O 1
ATOM 1465 N N . ILE A 1 298 ? 1.201 36.997 -9.818 1.00 25.43 298 ILE A N 1
ATOM 1466 C CA . ILE A 1 298 ? 2.216 38.041 -9.987 1.00 22.57 298 ILE A CA 1
ATOM 1467 C C . ILE A 1 298 ? 1.639 39.151 -10.854 1.00 25.85 298 ILE A C 1
ATOM 1468 O O . ILE A 1 298 ? 1.599 39.030 -12.081 1.00 27.38 298 ILE A O 1
ATOM 1473 N N . LEU A 1 299 ? 1.190 40.227 -10.214 1.00 30.58 299 LEU A N 1
ATOM 1474 C CA . LEU A 1 299 ? 0.576 41.348 -10.937 1.00 27.19 299 LEU A CA 1
ATOM 1475 C C . LEU A 1 299 ? 1.570 42.037 -11.835 1.00 27.53 299 LEU A C 1
ATOM 1476 O O . LEU A 1 299 ? 2.623 42.389 -11.352 1.00 30.88 299 LEU A O 1
ATOM 1481 N N . TYR A 1 300 ? 1.245 42.252 -13.106 1.00 29.02 300 TYR A N 1
ATOM 1482 C CA . TYR A 1 300 ? 2.202 42.858 -14.054 1.00 29.86 300 TYR A CA 1
ATOM 1483 C C . TYR A 1 300 ? 3.479 42.042 -14.257 1.00 25.69 300 TYR A C 1
ATOM 1484 O O . TYR A 1 300 ? 4.508 42.571 -14.629 1.00 30.02 300 TYR A O 1
ATOM 1493 N N . LYS A 1 301 ? 3.443 40.733 -14.073 1.00 31.73 301 LYS A N 1
ATOM 1494 C CA . LYS A 1 301 ? 4.622 39.880 -14.295 1.00 31.88 301 LYS A CA 1
ATOM 1495 C C . LYS A 1 301 ? 5.461 40.173 -15.547 1.00 31.61 301 LYS A C 1
ATOM 1496 O O . LYS A 1 301 ? 6.684 40.322 -15.517 1.00 35.44 301 LYS A O 1
ATOM 1502 N N . ASP A 1 302 ? 4.796 40.271 -16.683 1.00 38.96 302 ASP A N 1
ATOM 1503 C CA . ASP A 1 302 ? 5.518 40.499 -17.939 1.00 39.79 302 ASP A CA 1
ATOM 1504 C C . ASP A 1 302 ? 6.295 41.816 -18.020 1.00 34.37 302 ASP A C 1
ATOM 1505 O O . ASP A 1 302 ? 7.425 41.804 -18.450 1.00 36.25 302 ASP A O 1
ATOM 1510 N N . ASP A 1 303 ? 5.684 42.936 -17.643 1.00 34.78 303 ASP A N 1
ATOM 1511 C CA . ASP A 1 303 ? 6.382 44.201 -17.452 1.00 38.66 303 ASP A CA 1
ATOM 1512 C C . ASP A 1 303 ? 7.674 44.056 -16.645 1.00 38.97 303 ASP A C 1
ATOM 1513 O O . ASP A 1 303 ? 8.748 44.409 -17.099 1.00 34.96 303 ASP A O 1
ATOM 1518 N N . PHE A 1 304 ? 7.545 43.597 -15.403 1.00 36.54 304 PHE A N 1
ATOM 1519 C CA . PHE A 1 304 ? 8.689 43.557 -14.501 1.00 38.07 304 PHE A CA 1
ATOM 1520 C C . PHE A 1 304 ? 9.804 42.695 -15.062 1.00 37.81 304 PHE A C 1
ATOM 1521 O O . PHE A 1 304 ? 10.990 43.044 -14.997 1.00 39.47 304 PHE A O 1
ATOM 1529 N N . GLU A 1 305 ? 9.400 41.581 -15.658 1.00 36.28 305 GLU A N 1
ATOM 1530 C CA . GLU A 1 305 ? 10.373 40.613 -16.141 1.00 38.60 305 GLU A CA 1
ATOM 1531 C C . GLU A 1 305 ? 11.113 41.149 -17.341 1.00 36.38 305 GLU A C 1
ATOM 1532 O O . GLU A 1 305 ? 12.300 40.888 -17.497 1.00 40.55 305 GLU A O 1
ATOM 1538 N N . LYS A 1 306 ? 10.407 41.936 -18.137 1.00 35.69 306 LYS A N 1
ATOM 1539 C CA . LYS A 1 306 ? 11.021 42.632 -19.249 1.00 36.43 306 LYS A CA 1
ATOM 1540 C C . LYS A 1 306 ? 11.979 43.712 -18.757 1.00 38.23 306 LYS A C 1
ATOM 1541 O O . LYS A 1 306 ? 13.101 43.822 -19.277 1.00 34.23 306 LYS A O 1
ATOM 1547 N N . MET A 1 307 ? 11.561 44.481 -17.749 1.00 33.77 307 MET A N 1
ATOM 1548 C CA . MET A 1 307 ? 12.480 45.475 -17.191 1.00 39.80 307 MET A CA 1
ATOM 1549 C C . MET A 1 307 ? 13.714 44.831 -16.584 1.00 41.72 307 MET A C 1
ATOM 1550 O O . MET A 1 307 ? 14.803 45.405 -16.704 1.00 38.78 307 MET A O 1
ATOM 1555 N N . ALA A 1 308 ? 13.522 43.681 -15.939 1.00 29.98 308 ALA A N 1
ATOM 1556 C CA . ALA A 1 308 ? 14.645 42.933 -15.378 1.00 41.25 308 ALA A CA 1
ATOM 1557 C C . ALA A 1 308 ? 15.606 42.464 -16.4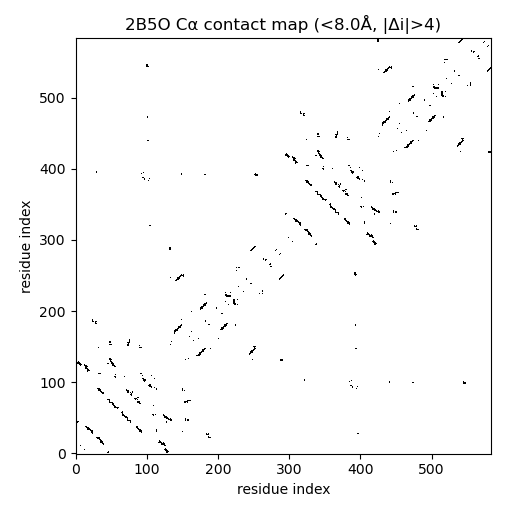82 1.00 37.30 308 ALA A C 1
ATOM 1558 O O . ALA A 1 308 ? 16.815 42.614 -16.365 1.00 29.19 308 ALA A O 1
ATOM 1560 N N . ALA A 1 309 ? 15.081 41.888 -17.557 1.00 34.73 309 ALA A N 1
ATOM 1561 C CA . ALA A 1 309 ? 15.948 41.397 -18.620 1.00 35.36 309 ALA A CA 1
ATOM 1562 C C . ALA A 1 309 ? 16.719 42.543 -19.300 1.00 39.65 309 ALA A C 1
ATOM 1563 O O . ALA A 1 309 ? 17.909 42.408 -19.586 1.00 40.88 309 ALA A O 1
ATOM 1565 N N . GLU A 1 310 ? 16.074 43.697 -19.453 1.00 37.00 310 GLU A N 1
ATOM 1566 C CA . GLU A 1 310 ? 16.699 44.878 -20.039 1.00 41.06 310 GLU A CA 1
ATOM 1567 C C . GLU A 1 310 ? 17.539 45.778 -19.141 1.00 40.30 310 GLU A C 1
ATOM 1568 O O . GLU A 1 310 ? 18.212 46.655 -19.660 1.00 36.67 310 GLU A O 1
ATOM 1574 N N . ASN A 1 311 ? 17.465 45.607 -17.825 1.00 41.67 311 ASN A N 1
ATOM 1575 C CA . ASN A 1 311 ? 18.261 46.397 -16.909 1.00 35.00 311 ASN A CA 1
ATOM 1576 C C . ASN A 1 311 ? 18.849 45.466 -15.877 1.00 35.00 311 ASN A C 1
ATOM 1577 O O . ASN A 1 311 ? 18.627 45.621 -14.686 1.00 36.40 311 ASN A O 1
ATOM 1582 N N . PRO A 1 312 ? 19.643 44.505 -16.352 1.00 40.92 312 PRO A N 1
ATOM 1583 C CA . PRO A 1 312 ? 20.202 43.470 -15.516 1.00 43.28 312 PRO A CA 1
ATOM 1584 C C . PRO A 1 312 ? 21.164 43.931 -14.428 1.00 42.81 312 PRO A C 1
ATOM 1585 O O . PRO A 1 312 ? 21.508 43.102 -13.605 1.00 43.64 312 PRO A O 1
ATOM 1589 N N . ASP A 1 313 ? 21.655 45.165 -14.390 1.00 56.93 313 ASP A N 1
ATOM 1590 C CA . ASP A 1 313 ? 22.537 45.499 -13.264 1.00 54.40 313 ASP A CA 1
ATOM 1591 C C . ASP A 1 313 ? 22.004 46.596 -12.373 1.00 44.19 313 ASP A C 1
ATOM 1592 O O . ASP A 1 313 ? 22.627 46.984 -11.384 1.00 56.39 313 ASP A O 1
ATOM 1597 N N . ASN A 1 314 ? 20.826 47.080 -12.724 1.00 44.88 314 ASN A N 1
ATOM 1598 C CA . ASN A 1 314 ? 20.260 48.201 -12.013 1.00 43.53 314 ASN A CA 1
ATOM 1599 C C . ASN A 1 314 ? 18.923 47.909 -11.400 1.00 39.72 314 ASN A C 1
ATOM 1600 O O . ASN A 1 314 ? 18.428 48.706 -10.590 1.00 35.35 314 ASN A O 1
ATOM 1605 N N . PHE A 1 315 ? 18.346 46.819 -11.895 1.00 36.51 315 PHE A N 1
ATOM 1606 C CA . PHE A 1 315 ? 17.062 46.352 -11.454 1.00 32.10 315 PHE A CA 1
ATOM 1607 C C . PHE A 1 315 ? 17.134 44.877 -11.085 1.00 36.39 315 PHE A C 1
ATOM 1608 O O . PHE A 1 315 ? 17.494 44.024 -11.900 1.00 32.56 315 PHE A O 1
ATOM 1616 N N . ARG A 1 316 ? 16.774 44.624 -9.829 1.00 34.65 316 ARG A N 1
ATOM 1617 C CA . ARG A 1 316 ? 16.689 43.287 -9.259 1.00 34.10 316 ARG A CA 1
ATOM 1618 C C . ARG A 1 316 ? 15.247 42.966 -8.830 1.00 30.24 316 ARG A C 1
ATOM 1619 O O . ARG A 1 316 ? 14.575 43.701 -8.111 1.00 27.93 316 ARG A O 1
ATOM 1627 N N . LEU A 1 317 ? 14.776 41.824 -9.302 1.00 30.91 317 LEU A N 1
ATOM 1628 C CA . LEU A 1 317 ? 13.405 41.412 -9.097 1.00 31.93 317 LEU A CA 1
ATOM 1629 C C . LEU A 1 317 ? 13.457 40.156 -8.246 1.00 31.23 317 LEU A C 1
ATOM 1630 O O . LEU A 1 317 ? 14.007 39.175 -8.700 1.00 27.42 3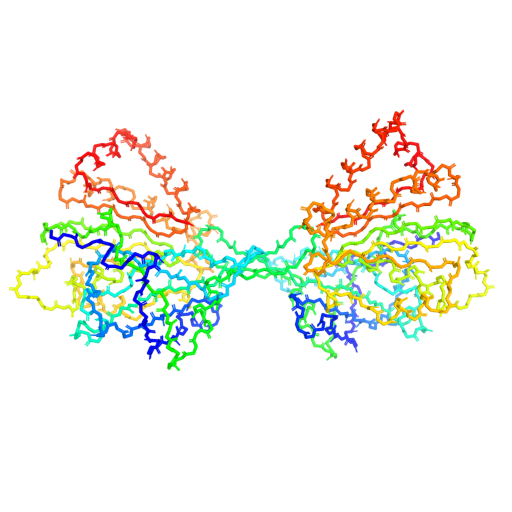17 LEU A O 1
ATOM 1635 N N . THR A 1 318 ? 13.001 40.220 -6.998 1.00 29.68 318 THR A N 1
ATOM 1636 C CA . THR A 1 318 ? 12.908 39.045 -6.156 1.00 28.25 318 THR A CA 1
ATOM 1637 C C . THR A 1 318 ? 11.458 38.721 -5.829 1.00 28.07 318 THR A C 1
ATOM 1638 O O . THR A 1 318 ? 10.728 39.546 -5.291 1.00 29.70 318 THR A O 1
ATOM 1642 N N . TYR A 1 319 ? 11.058 37.507 -6.162 1.00 28.81 319 TYR A N 1
ATOM 1643 C CA . TYR A 1 319 ? 9.738 36.982 -5.842 1.00 30.27 319 TYR A CA 1
ATOM 1644 C C . TYR A 1 319 ? 9.710 36.204 -4.555 1.00 29.17 319 TYR A C 1
ATOM 1645 O O . TYR A 1 319 ? 10.686 35.523 -4.215 1.00 28.36 319 TYR A O 1
ATOM 1654 N N . ALA A 1 320 ? 8.554 36.293 -3.896 1.00 32.07 320 ALA A N 1
ATOM 1655 C CA . ALA A 1 320 ? 8.215 35.422 -2.764 1.00 33.55 320 ALA A CA 1
ATOM 1656 C C . ALA A 1 320 ? 6.863 34.798 -3.121 1.00 27.79 320 ALA A C 1
ATOM 1657 O O . ALA A 1 320 ? 5.839 35.473 -3.088 1.00 28.85 320 ALA A O 1
ATOM 1659 N N . ILE A 1 321 ? 6.859 33.544 -3.552 1.00 25.92 321 ILE A N 1
ATOM 1660 C CA . ILE A 1 321 ? 5.620 32.905 -4.010 1.00 28.86 321 ILE A CA 1
ATOM 1661 C C . ILE A 1 321 ? 5.143 31.866 -3.016 1.00 28.87 321 ILE A C 1
ATOM 1662 O O . ILE A 1 321 ? 5.642 30.750 -2.996 1.00 27.37 321 ILE A O 1
ATOM 1667 N N . SE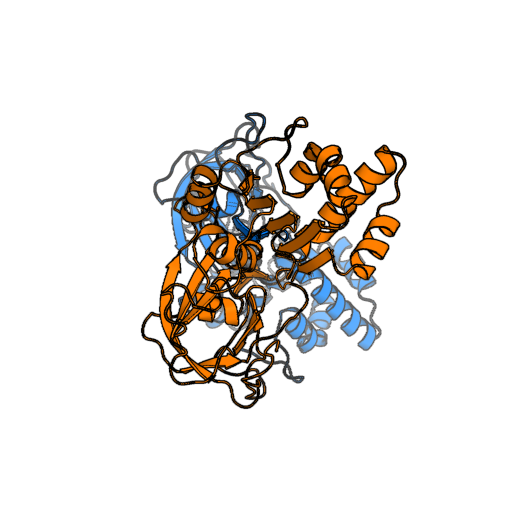R A 1 322 ? 4.187 32.253 -2.179 1.00 31.95 322 SER A N 1
ATOM 1668 C CA . SER A 1 322 ? 3.924 31.501 -0.952 1.00 35.30 322 SER A CA 1
ATOM 1669 C C . SER A 1 322 ? 3.457 30.051 -1.138 1.00 34.95 322 SER A C 1
ATOM 1670 O O . SER A 1 322 ? 3.888 29.158 -0.399 1.00 34.63 322 SER A O 1
ATOM 1673 N N . ARG A 1 323 ? 2.621 29.790 -2.140 1.00 37.26 323 ARG A N 1
ATOM 1674 C CA . ARG A 1 323 ? 2.167 28.417 -2.356 1.00 35.85 323 ARG A CA 1
ATOM 1675 C C . ARG A 1 323 ? 3.069 27.658 -3.337 1.00 34.12 323 ARG A C 1
ATOM 1676 O O . ARG A 1 323 ? 2.749 26.568 -3.766 1.00 33.21 323 ARG A O 1
ATOM 1684 N N . GLU A 1 324 ? 4.185 28.220 -3.764 1.00 38.52 324 GLU A N 1
ATOM 1685 C CA . GLU A 1 324 ? 5.007 27.511 -4.741 1.00 34.28 324 GLU A CA 1
ATOM 1686 C C . GLU A 1 324 ? 6.472 27.362 -4.313 1.00 36.02 324 GLU A C 1
ATOM 1687 O O . GLU A 1 324 ? 7.233 26.621 -4.915 1.00 38.12 324 GLU A O 1
ATOM 1693 N N . GLN A 1 325 ? 6.898 28.107 -3.307 1.00 38.86 325 GLN A N 1
ATOM 1694 C CA . GLN A 1 325 ? 8.286 28.121 -2.891 1.00 36.17 325 GLN A CA 1
ATOM 1695 C C . GLN A 1 325 ? 8.250 27.851 -1.404 1.00 38.38 325 GLN A C 1
ATOM 1696 O O . GLN A 1 325 ? 7.384 28.380 -0.679 1.00 38.53 325 GLN A O 1
ATOM 1702 N N . LYS A 1 326 ? 9.202 27.018 -0.989 1.00 53.50 326 LYS A N 1
ATOM 1703 C CA . LYS A 1 326 ? 9.394 26.601 0.397 1.00 48.81 326 LYS A CA 1
ATOM 1704 C C . LYS A 1 326 ? 10.651 27.115 1.106 1.00 57.71 326 LYS A C 1
ATOM 1705 O O . LYS A 1 326 ? 11.762 27.201 0.578 1.00 50.18 326 LYS A O 1
ATOM 1711 N N . THR A 1 327 ? 10.447 27.446 2.368 1.00 52.70 327 THR A N 1
ATOM 1712 C CA . THR A 1 327 ? 11.547 27.733 3.269 1.00 49.53 327 THR A CA 1
ATOM 1713 C C . THR A 1 327 ? 12.348 26.467 3.588 1.00 48.06 327 THR A C 1
ATOM 1714 O O . THR A 1 327 ? 11.884 25.338 3.397 1.00 48.64 327 THR A O 1
ATOM 1718 N N . ALA A 1 328 ? 13.576 26.662 4.049 1.00 51.42 328 ALA A N 1
ATOM 1719 C CA . ALA A 1 328 ? 14.407 25.570 4.576 1.00 57.55 328 ALA A CA 1
ATOM 1720 C C . ALA A 1 328 ? 13.668 24.724 5.616 1.00 54.30 328 ALA A C 1
ATOM 1721 O O . ALA A 1 328 ? 13.778 23.506 5.554 1.00 57.56 328 ALA A O 1
ATOM 1723 N N . ASP A 1 329 ? 12.914 25.328 6.537 1.00 59.99 329 ASP A N 1
ATOM 1724 C CA . ASP A 1 329 ? 11.988 24.589 7.438 1.00 58.95 329 ASP A CA 1
ATOM 1725 C C . ASP A 1 329 ? 10.825 23.898 6.734 1.00 58.35 329 ASP A C 1
ATOM 1726 O O . ASP A 1 329 ? 10.046 23.217 7.411 1.00 59.57 329 ASP A O 1
ATOM 1731 N N . GLY A 1 330 ? 10.650 24.114 5.430 1.00 56.91 330 GLY A N 1
ATOM 1732 C CA . GLY A 1 330 ? 9.485 23.615 4.711 1.00 53.98 330 GLY A CA 1
ATOM 1733 C C . GLY A 1 330 ? 8.290 24.558 4.725 1.00 50.82 330 GLY A C 1
ATOM 1734 O O . GLY A 1 330 ? 7.224 24.221 4.226 1.00 49.07 330 GLY A O 1
ATOM 1735 N N . GLY A 1 331 ? 8.412 25.755 5.283 1.00 47.27 331 GLY A N 1
ATOM 1736 C CA . GLY A 1 331 ? 7.258 26.653 5.326 1.00 42.89 331 GLY A CA 1
ATOM 1737 C C . GLY A 1 331 ? 7.097 27.481 4.057 1.00 41.83 331 GLY A C 1
ATOM 1738 O O . GLY A 1 331 ? 7.905 27.383 3.129 1.00 43.01 331 GLY A O 1
ATOM 1739 N N . LYS A 1 332 ? 6.067 28.322 4.017 1.00 38.90 332 LYS A N 1
ATOM 1740 C CA . LYS A 1 332 ? 5.779 29.154 2.848 1.00 38.93 332 LYS A CA 1
ATOM 1741 C C . LYS A 1 332 ? 6.701 30.371 2.781 1.00 37.96 332 LYS A C 1
ATOM 1742 O O . LYS A 1 332 ? 6.957 31.034 3.778 1.00 39.69 332 LYS A O 1
ATOM 1748 N N . VAL A 1 333 ? 7.205 30.680 1.597 1.00 34.22 333 VAL A N 1
ATOM 1749 C CA . VAL A 1 333 ? 8.033 31.859 1.468 1.00 31.67 333 VAL A CA 1
ATOM 1750 C C . VAL A 1 333 ? 7.221 33.135 1.281 1.00 30.91 333 VAL A C 1
ATOM 1751 O O . VAL A 1 333 ? 6.478 33.257 0.307 1.00 32.59 333 VAL A O 1
ATOM 1755 N N . TYR A 1 334 ? 7.367 34.055 2.227 1.00 32.35 334 TYR A N 1
ATOM 1756 C CA . TYR A 1 334 ? 6.767 35.373 2.196 1.00 27.09 334 TYR A CA 1
ATOM 1757 C C . TYR A 1 334 ? 7.814 36.460 2.004 1.00 34.15 334 TYR A C 1
ATOM 1758 O O . TYR A 1 334 ? 9.009 36.197 2.090 1.00 30.77 334 TYR A O 1
ATOM 1767 N N . VAL A 1 335 ? 7.369 37.688 1.751 1.00 29.13 335 VAL A N 1
ATOM 1768 C CA . VAL A 1 335 ? 8.315 38.792 1.672 1.00 30.83 335 VAL A CA 1
ATOM 1769 C C . VAL A 1 335 ? 9.272 38.803 2.882 1.00 35.83 335 VAL A C 1
ATOM 1770 O O . VAL A 1 335 ? 10.484 38.986 2.733 1.00 35.28 335 VAL A O 1
ATOM 1774 N N . GLN A 1 336 ? 8.732 38.595 4.080 1.00 31.54 336 GLN A N 1
ATOM 1775 C CA . GLN A 1 336 ? 9.541 38.573 5.303 1.00 32.22 336 GLN A CA 1
ATOM 1776 C C . GLN A 1 336 ? 10.576 37.467 5.258 1.00 32.31 336 GLN A C 1
ATOM 1777 O O . GLN A 1 336 ? 11.655 37.652 5.791 1.00 33.90 336 GLN A O 1
ATOM 1783 N N . SER A 1 337 ? 10.286 36.351 4.595 1.00 34.72 337 SER A N 1
ATOM 1784 C CA . SER A 1 337 ? 11.297 35.293 4.386 1.00 32.04 337 SER A CA 1
ATOM 1785 C C . SER A 1 337 ? 12.470 35.777 3.518 1.00 33.78 337 SER A C 1
ATOM 1786 O O . SER A 1 337 ? 13.634 35.413 3.742 1.00 37.46 337 SER A O 1
ATOM 1789 N N . ARG A 1 338 ? 12.188 36.639 2.550 1.00 32.46 338 ARG A N 1
ATOM 1790 C CA . ARG A 1 338 ? 13.267 37.149 1.721 1.00 31.77 338 ARG A CA 1
ATOM 1791 C C . ARG A 1 338 ? 14.108 38.165 2.483 1.00 38.25 338 ARG A C 1
ATOM 1792 O O . ARG A 1 338 ? 15.327 38.223 2.370 1.00 39.20 338 ARG A O 1
ATOM 1800 N N . VAL A 1 339 ? 13.436 38.971 3.288 1.00 37.83 339 VAL A N 1
ATOM 1801 C CA . VAL A 1 339 ? 14.128 39.960 4.087 1.00 37.32 339 VAL A CA 1
ATOM 1802 C C . VAL A 1 339 ? 15.064 39.239 5.050 1.00 42.50 339 VAL A C 1
ATOM 1803 O O . VAL A 1 339 ? 16.186 39.685 5.265 1.00 34.58 339 VAL A O 1
ATOM 1807 N N . SER A 1 340 ? 14.593 38.150 5.651 1.00 37.13 340 SER A N 1
ATOM 1808 C CA . SER A 1 340 ? 15.458 37.322 6.481 1.00 36.15 340 SER A CA 1
ATOM 1809 C C . SER A 1 340 ? 16.613 36.727 5.675 1.00 31.60 340 SER A C 1
ATOM 1810 O O . SER A 1 340 ? 17.762 36.900 6.048 1.00 35.23 340 SER A O 1
ATOM 1813 N N . GLU A 1 341 ? 16.330 36.053 4.566 1.00 34.68 341 GLU A N 1
ATOM 1814 C CA . GLU A 1 341 ? 17.399 35.461 3.753 1.00 30.89 341 GLU A CA 1
ATOM 1815 C C . GLU A 1 341 ? 18.489 36.473 3.356 1.00 36.57 341 GLU A C 1
ATOM 1816 O O . GLU A 1 341 ? 19.666 36.114 3.273 1.00 30.24 341 GLU A O 1
ATOM 1822 N N . TYR A 1 342 ? 18.090 37.721 3.099 1.00 31.47 342 TYR A N 1
ATOM 1823 C CA . TYR A 1 342 ? 18.974 38.764 2.591 1.00 33.25 342 TYR A CA 1
ATOM 1824 C C . TYR A 1 342 ? 19.149 39.904 3.600 1.00 33.35 342 TYR A C 1
ATOM 1825 O O . TYR A 1 342 ? 19.453 41.032 3.241 1.00 32.55 342 TYR A O 1
ATOM 1834 N N . ALA A 1 343 ? 18.969 39.585 4.878 1.00 37.81 343 ALA A N 1
ATOM 1835 C CA . ALA A 1 343 ? 19.146 40.546 5.970 1.00 33.52 343 ALA A CA 1
ATOM 1836 C C . ALA A 1 343 ? 20.509 41.214 5.967 1.00 38.18 343 ALA A C 1
ATOM 1837 O O . ALA A 1 343 ? 20.575 42.417 6.177 1.00 38.13 343 ALA A O 1
ATOM 1839 N N . ASP A 1 344 ? 21.581 40.452 5.750 1.00 38.26 344 ASP A N 1
ATOM 1840 C CA . ASP A 1 344 ? 22.908 41.043 5.743 1.00 38.60 344 ASP A CA 1
ATOM 1841 C C . ASP A 1 344 ? 22.944 42.086 4.642 1.00 36.37 344 ASP A C 1
ATOM 1842 O O . ASP A 1 344 ? 23.309 43.236 4.903 1.00 37.66 344 ASP A O 1
ATOM 1847 N N . GLU A 1 345 ? 22.484 41.726 3.447 1.00 41.15 345 GLU A N 1
ATOM 1848 C CA . GLU A 1 345 ? 22.601 42.629 2.300 1.00 36.70 345 GLU A CA 1
ATOM 1849 C C . GLU A 1 345 ? 21.751 43.879 2.488 1.00 42.15 345 GLU A C 1
ATOM 1850 O O . GLU A 1 345 ? 22.152 44.993 2.107 1.00 40.09 345 GLU A O 1
ATOM 1856 N N . LEU A 1 346 ? 20.568 43.689 3.064 1.00 40.14 346 LEU A N 1
ATOM 1857 C CA . LEU A 1 346 ? 19.678 44.813 3.295 1.00 41.58 346 LEU A CA 1
ATOM 1858 C C . LEU A 1 346 ? 20.302 45.768 4.283 1.00 40.65 346 LEU A C 1
ATOM 1859 O O . LEU A 1 346 ? 20.277 46.968 4.053 1.00 40.42 346 LEU A O 1
ATOM 1864 N N . PHE A 1 347 ? 20.865 45.252 5.370 1.00 42.16 347 PHE A N 1
ATOM 1865 C CA . PHE A 1 347 ? 21.508 46.137 6.345 1.00 45.40 347 PHE A CA 1
ATOM 1866 C C . PHE A 1 347 ? 22.715 46.868 5.744 1.00 40.58 347 PHE A C 1
ATOM 1867 O O . PHE A 1 347 ? 22.881 48.059 5.954 1.00 45.23 347 PHE A O 1
ATOM 1875 N N . GLU A 1 348 ? 23.552 46.182 4.977 1.00 44.05 348 GLU A N 1
ATOM 1876 C CA . GLU A 1 348 ? 24.613 46.845 4.220 1.00 46.83 348 GLU A CA 1
ATOM 1877 C C . GLU A 1 348 ? 24.087 47.983 3.335 1.00 42.92 348 GLU A C 1
ATOM 1878 O O . GLU A 1 348 ? 24.671 49.054 3.203 1.00 41.19 348 GLU A O 1
ATOM 1884 N N . MET A 1 349 ? 22.960 47.736 2.690 1.00 47.60 349 MET A N 1
ATOM 1885 C CA . MET A 1 349 ? 22.361 48.763 1.867 1.00 48.21 349 MET A CA 1
ATOM 1886 C C . MET A 1 349 ? 21.792 49.909 2.678 1.00 46.51 349 MET A C 1
ATOM 1887 O O . MET A 1 349 ? 21.960 51.060 2.301 1.00 41.14 349 MET A O 1
ATOM 1892 N N . ILE A 1 350 ? 21.099 49.576 3.757 1.00 45.79 350 ILE A N 1
ATOM 1893 C CA . ILE A 1 350 ? 20.511 50.585 4.623 1.00 52.79 350 ILE A CA 1
ATOM 1894 C C . ILE A 1 350 ? 21.575 51.532 5.194 1.00 55.40 350 ILE A C 1
ATOM 1895 O O . ILE A 1 350 ? 21.317 52.691 5.492 1.00 45.89 350 ILE A O 1
ATOM 1900 N N . GLN A 1 351 ? 22.802 51.042 5.298 1.00 58.06 351 GLN A N 1
ATOM 1901 C CA . GLN A 1 351 ? 23.875 51.831 5.870 1.00 53.83 351 GLN A CA 1
ATOM 1902 C C . GLN A 1 351 ? 24.521 52.728 4.844 1.00 51.68 351 GLN A C 1
ATOM 1903 O O . GLN A 1 351 ? 25.562 53.306 5.108 1.00 58.71 351 GLN A O 1
ATOM 1909 N N . LYS A 1 352 ? 23.929 52.836 3.664 1.00 48.96 352 LYS A N 1
ATOM 1910 C CA . LYS A 1 352 ? 24.347 53.868 2.729 1.00 50.45 352 LYS A CA 1
ATOM 1911 C C . LYS A 1 352 ? 23.343 55.005 2.910 1.00 49.51 352 LYS A C 1
ATOM 1912 O O . LYS A 1 352 ? 22.177 54.758 3.170 1.00 48.42 352 LYS A O 1
ATOM 1918 N N . PRO A 1 353 ? 23.779 56.259 2.789 1.00 50.24 353 PRO A N 1
ATOM 1919 C CA . PRO A 1 353 ? 22.832 57.339 3.028 1.00 50.65 353 PRO A CA 1
ATOM 1920 C C . PRO A 1 353 ? 21.889 57.550 1.855 1.00 48.25 353 PRO A C 1
ATOM 1921 O O . PRO A 1 353 ? 20.791 58.046 2.050 1.00 45.58 353 PRO A O 1
ATOM 1925 N N . ASN A 1 354 ? 22.278 57.122 0.661 1.00 44.76 354 ASN A N 1
ATOM 1926 C CA . ASN A 1 354 ? 21.447 57.260 -0.540 1.00 46.24 354 ASN A CA 1
ATOM 1927 C C . ASN A 1 354 ? 20.325 56.199 -0.673 1.00 46.54 354 ASN A C 1
ATOM 1928 O O . ASN A 1 354 ? 19.595 56.184 -1.664 1.00 45.07 354 ASN A O 1
ATOM 1933 N N . THR A 1 355 ? 20.142 55.344 0.334 1.00 44.42 355 THR A N 1
ATOM 1934 C CA . THR A 1 355 ? 19.244 54.184 0.258 1.00 40.67 355 THR A CA 1
ATOM 1935 C C . THR A 1 355 ? 17.826 54.391 0.830 1.00 40.98 355 THR A C 1
ATOM 1936 O O . THR A 1 355 ? 17.621 54.733 1.997 1.00 34.11 355 THR A O 1
ATOM 1940 N N . HIS A 1 356 ? 16.804 54.137 0.022 1.00 37.67 356 HIS A N 1
ATOM 1941 C CA . HIS A 1 356 ? 15.435 54.305 0.519 1.00 37.94 356 HIS A CA 1
ATOM 1942 C C . HIS A 1 356 ? 14.708 52.984 0.556 1.00 35.75 356 HIS A C 1
ATOM 1943 O O . HIS A 1 356 ? 14.778 52.234 -0.387 1.00 32.66 356 HIS A O 1
ATOM 1950 N N . VAL A 1 357 ? 13.998 52.721 1.645 1.00 37.69 357 VAL A N 1
ATOM 1951 C CA . VAL A 1 357 ? 13.156 51.536 1.722 1.00 35.18 357 VAL A CA 1
ATOM 1952 C C . VAL A 1 357 ? 11.708 51.958 1.716 1.00 34.81 357 VAL A C 1
ATOM 1953 O O . VAL A 1 357 ? 11.340 52.868 2.463 1.00 33.40 357 VAL A O 1
ATOM 1957 N N . TYR A 1 358 ? 10.925 51.276 0.878 1.00 31.89 358 TYR A N 1
ATOM 1958 C CA . TYR A 1 358 ? 9.493 51.513 0.728 1.00 28.82 358 TYR A CA 1
ATOM 1959 C C . TYR A 1 358 ? 8.780 50.211 0.975 1.00 29.81 358 TYR A C 1
ATOM 1960 O O . TYR A 1 358 ? 9.239 49.200 0.485 1.00 32.43 358 TYR A O 1
ATOM 1969 N N . MET A 1 359 ? 7.638 50.270 1.651 1.00 25.97 359 MET A N 1
ATOM 1970 C CA . MET A 1 359 ? 6.798 49.125 1.959 1.00 30.04 359 MET A CA 1
ATOM 1971 C C . MET A 1 359 ? 5.342 49.482 1.670 1.00 29.42 359 MET A C 1
ATOM 1972 O O . MET A 1 359 ? 4.827 50.466 2.180 1.00 31.84 359 MET A O 1
ATOM 1977 N N . CYS A 1 360 ? 4.662 48.668 0.878 1.00 30.85 360 CYS A N 1
ATOM 1978 C CA . CYS A 1 360 ? 3.281 48.925 0.515 1.00 26.68 360 CYS A CA 1
ATOM 1979 C C . CYS A 1 360 ? 2.459 47.651 0.308 1.00 31.26 360 CYS A C 1
ATOM 1980 O O . CYS A 1 360 ? 2.907 46.645 -0.253 1.00 32.31 360 CYS A O 1
ATOM 1983 N N . GLY A 1 361 ? 1.219 47.715 0.763 1.00 29.36 361 GLY A N 1
ATOM 1984 C CA . GLY A 1 361 ? 0.330 46.558 0.753 1.00 34.58 361 GLY A CA 1
ATOM 1985 C C . GLY A 1 361 ? -0.618 46.631 1.943 1.00 29.06 361 GLY A C 1
ATOM 1986 O O . GLY A 1 361 ? -0.746 47.684 2.552 1.00 29.59 361 GLY A O 1
ATOM 1987 N N . LEU A 1 362 ? -1.315 45.539 2.230 1.00 29.10 362 LEU A N 1
ATOM 1988 C CA . LEU A 1 362 ? -2.216 45.459 3.376 1.00 28.61 362 LEU A CA 1
ATOM 1989 C C . LEU A 1 362 ? -1.441 45.483 4.703 1.00 31.72 362 LEU A C 1
ATOM 1990 O O . LEU A 1 362 ? -0.301 44.997 4.792 1.00 34.19 362 LEU A O 1
ATOM 1995 N N . LYS A 1 363 ? -2.060 46.096 5.711 1.00 33.67 363 LYS A N 1
ATOM 1996 C CA . LYS A 1 363 ? -1.506 46.200 7.068 1.00 35.08 363 LYS A CA 1
ATOM 1997 C C . LYS A 1 363 ? -0.874 44.882 7.513 1.00 30.27 363 LYS A C 1
ATOM 1998 O O . LYS A 1 363 ? 0.148 44.871 8.158 1.00 36.60 363 LYS A O 1
ATOM 2004 N N . GLY A 1 364 ? -1.444 43.745 7.171 1.00 31.31 364 GLY A N 1
ATOM 2005 C CA . GLY A 1 364 ? -0.867 42.487 7.620 1.00 34.34 364 GLY A CA 1
ATOM 2006 C C . GLY A 1 364 ? 0.542 42.153 7.150 1.00 37.79 364 GLY A C 1
ATOM 2007 O O . GLY A 1 364 ? 1.156 41.226 7.692 1.00 39.22 364 GLY A O 1
ATOM 2008 N N . MET A 1 365 ? 1.071 42.866 6.158 1.00 34.14 365 MET A N 1
ATOM 2009 C CA . MET A 1 365 ? 2.458 42.618 5.797 1.00 37.50 365 MET A CA 1
ATOM 2010 C C . MET A 1 365 ? 3.404 43.280 6.796 1.00 35.31 365 MET A C 1
ATOM 2011 O O . MET A 1 365 ? 4.574 42.949 6.830 1.00 39.43 365 MET A O 1
ATOM 2016 N N . GLN A 1 366 ? 2.935 44.211 7.613 1.00 36.66 366 GLN A N 1
ATOM 2017 C CA . GLN A 1 366 ? 3.869 44.999 8.407 1.00 38.16 366 GLN A CA 1
ATOM 2018 C C . GLN A 1 366 ? 4.408 44.324 9.660 1.00 38.22 366 GLN A C 1
ATOM 2019 O O . GLN A 1 366 ? 5.608 44.238 9.863 1.00 37.93 366 GLN A O 1
ATOM 2025 N N . PRO A 1 367 ? 3.530 43.885 10.557 1.00 37.77 367 PRO A N 1
ATOM 2026 C CA . PRO A 1 367 ? 4.066 43.178 11.704 1.00 37.43 367 PRO A CA 1
ATOM 2027 C C . PRO A 1 367 ? 5.180 42.169 11.428 1.00 38.62 367 PRO A C 1
ATOM 2028 O O . PRO A 1 367 ? 6.269 42.302 12.002 1.00 44.96 367 PRO A O 1
ATOM 2032 N N . PRO A 1 368 ? 4.934 41.165 10.576 1.00 38.78 368 PRO A N 1
ATOM 2033 C CA . PRO A 1 368 ? 6.014 40.208 10.360 1.00 37.19 368 PRO A CA 1
ATOM 2034 C C . PRO A 1 368 ? 7.254 40.775 9.661 1.00 40.09 368 PRO A C 1
ATOM 2035 O O . PRO A 1 368 ? 8.374 40.307 9.888 1.00 39.17 368 PRO A O 1
ATOM 2039 N N . ILE A 1 369 ? 7.096 41.803 8.844 1.00 41.73 369 ILE A N 1
ATOM 2040 C CA . ILE A 1 369 ? 8.285 42.403 8.256 1.00 41.54 369 ILE A CA 1
ATOM 2041 C C . ILE A 1 369 ? 9.067 43.181 9.304 1.00 43.88 369 ILE A C 1
ATOM 2042 O O . ILE A 1 369 ? 10.303 43.077 9.351 1.00 40.11 369 ILE A O 1
ATOM 2047 N N . ASP A 1 370 ? 8.359 43.952 10.126 1.00 44.91 370 ASP A N 1
ATOM 2048 C CA . ASP A 1 370 ? 9.017 44.720 11.177 1.00 48.35 370 ASP A CA 1
ATOM 2049 C C . ASP A 1 370 ? 9.690 43.788 12.154 1.00 46.73 370 ASP A C 1
ATOM 2050 O O . ASP A 1 370 ? 10.764 44.082 12.652 1.00 53.26 370 ASP A O 1
ATOM 2055 N N . GLU A 1 371 ? 9.077 42.645 12.414 1.00 45.58 371 GLU A N 1
ATOM 2056 C CA . GLU A 1 371 ? 9.711 41.648 13.273 1.00 49.84 371 GLU A CA 1
ATOM 2057 C C . GLU A 1 371 ? 10.891 40.858 12.746 1.00 48.14 371 GLU A C 1
ATOM 2058 O O . GLU A 1 371 ? 11.729 40.407 13.532 1.00 44.96 371 GLU A O 1
ATOM 2064 N N . THR A 1 372 ? 10.903 40.619 11.443 1.00 48.75 372 THR A N 1
ATOM 2065 C CA . THR A 1 372 ? 12.053 39.997 10.837 1.00 47.81 372 THR A CA 1
ATOM 2066 C C . THR A 1 372 ? 13.189 40.999 10.963 1.00 37.83 372 THR A C 1
ATOM 2067 O O . THR A 1 372 ? 14.243 40.681 11.472 1.00 41.71 372 THR A O 1
ATOM 2071 N N . PHE A 1 373 ? 12.970 42.243 10.585 1.00 37.74 373 PHE A N 1
ATOM 2072 C CA . PHE A 1 373 ? 14.047 43.209 10.672 1.00 47.22 373 PHE A CA 1
ATOM 2073 C C . PHE A 1 373 ? 14.603 43.225 12.095 1.00 50.96 373 PHE A C 1
ATOM 2074 O O . PHE A 1 373 ? 15.814 43.147 12.317 1.00 48.92 373 PHE A O 1
ATOM 2082 N N . THR A 1 374 ? 13.695 43.352 13.059 1.00 48.90 374 THR A N 1
ATOM 2083 C CA . THR A 1 374 ? 14.046 43.368 14.469 1.00 47.63 374 THR A CA 1
ATOM 2084 C C . THR A 1 374 ? 14.864 42.163 14.901 1.00 47.14 374 THR A C 1
ATOM 2085 O O . THR A 1 374 ? 15.919 42.311 15.515 1.00 45.05 374 THR A O 1
ATOM 2089 N N . ALA A 1 375 ? 14.362 40.977 14.591 1.00 45.08 375 ALA A N 1
ATOM 2090 C CA . ALA A 1 375 ? 15.070 39.772 14.957 1.00 47.61 375 ALA A CA 1
ATOM 2091 C C . ALA A 1 375 ? 16.428 39.680 14.250 1.00 51.84 375 ALA A C 1
ATOM 2092 O O . ALA A 1 375 ? 17.455 39.356 14.866 1.00 49.22 375 ALA A O 1
ATOM 2094 N N . GLU A 1 376 ? 16.472 40.023 12.968 1.00 52.69 376 GLU A N 1
ATOM 2095 C CA . GLU A 1 376 ? 17.738 39.920 12.245 1.00 51.78 376 GLU A CA 1
ATOM 2096 C C . GLU A 1 376 ? 18.729 40.978 12.730 1.00 52.09 376 GLU A C 1
ATOM 2097 O O . GLU A 1 376 ? 19.936 40.767 12.689 1.00 46.28 376 GLU A O 1
ATOM 2103 N N . ALA A 1 377 ? 18.206 42.091 13.231 1.00 54.04 377 ALA A N 1
ATOM 2104 C CA . ALA A 1 377 ? 19.037 43.130 13.825 1.00 57.92 377 ALA A CA 1
ATOM 2105 C C . ALA A 1 377 ? 19.683 42.683 15.133 1.00 58.22 377 ALA A C 1
ATOM 2106 O O . ALA A 1 377 ? 20.890 42.857 15.265 1.00 57.30 377 ALA A O 1
ATOM 2108 N N . GLU A 1 378 ? 18.899 42.141 16.071 1.00 58.53 378 GLU A N 1
ATOM 2109 C CA . GLU A 1 378 ? 19.407 41.585 17.329 1.00 61.90 378 GLU A CA 1
ATOM 2110 C C . GLU A 1 378 ? 20.482 40.549 17.063 1.00 62.96 378 GLU A C 1
ATOM 2111 O O . GLU A 1 378 ? 21.549 40.627 17.656 1.00 65.37 378 GLU A O 1
ATOM 2117 N N . LYS A 1 379 ? 20.187 39.577 16.202 1.00 55.89 379 LYS A N 1
ATOM 2118 C CA . LYS A 1 379 ? 21.155 38.572 15.776 1.00 53.04 379 LYS A CA 1
ATOM 2119 C C . LYS A 1 379 ? 22.500 39.205 15.456 1.00 55.72 379 LYS A C 1
ATOM 2120 O O . LYS A 1 379 ? 23.530 38.579 15.653 1.00 55.36 379 LYS A O 1
ATOM 2126 N N . ARG A 1 380 ? 22.500 40.429 14.935 1.00 49.95 380 ARG A N 1
ATOM 2127 C CA . ARG A 1 380 ? 23.739 41.080 14.534 1.00 58.41 380 ARG A CA 1
ATOM 2128 C C . ARG A 1 380 ? 24.150 42.218 15.467 1.00 61.70 380 ARG A C 1
ATOM 2129 O O . ARG A 1 380 ? 24.903 43.127 15.107 1.00 59.86 380 ARG A O 1
ATOM 2137 N N . GLY A 1 381 ? 23.634 42.161 16.687 1.00 62.75 381 GLY A N 1
ATOM 2138 C CA . GLY A 1 381 ? 23.904 43.189 17.673 1.00 62.20 381 GLY A CA 1
ATOM 2139 C C . GLY A 1 381 ? 23.554 44.580 17.199 1.00 60.25 381 GLY A C 1
ATOM 2140 O O . GLY A 1 381 ? 24.113 45.537 17.701 1.00 52.55 381 GLY A O 1
ATOM 2141 N N . LEU A 1 382 ? 22.637 44.718 16.248 1.00 62.27 382 LEU A N 1
ATOM 2142 C CA . LEU A 1 382 ? 22.207 46.036 15.805 1.00 54.45 382 LEU A CA 1
ATOM 2143 C C . LEU A 1 382 ? 20.872 46.337 16.465 1.00 49.46 382 LEU A C 1
ATOM 2144 O O . LEU A 1 382 ? 20.268 45.447 17.065 1.00 55.58 382 LEU A O 1
ATOM 2149 N N . ASN A 1 383 ? 20.456 47.599 16.437 1.00 56.77 383 ASN A N 1
ATOM 2150 C CA . ASN A 1 383 ? 19.165 48.001 17.017 1.00 60.35 383 ASN A CA 1
ATOM 2151 C C . ASN A 1 383 ? 18.210 48.585 15.982 1.00 50.43 383 ASN A C 1
ATOM 2152 O O . ASN A 1 383 ? 18.350 49.719 15.534 1.00 48.30 383 ASN A O 1
ATOM 2157 N N . TRP A 1 384 ? 17.206 47.805 15.621 1.00 41.53 384 TRP A N 1
ATOM 2158 C CA . TRP A 1 384 ? 16.386 48.154 14.478 1.00 48.87 384 TRP A CA 1
ATOM 2159 C C . TRP A 1 384 ? 15.445 49.335 14.667 1.00 53.66 384 TRP A C 1
ATOM 2160 O O . TRP A 1 384 ? 15.167 50.049 13.704 1.00 59.36 384 TRP A O 1
ATOM 2171 N N . GLU A 1 385 ? 15.034 49.570 15.909 1.00 63.20 385 GLU A N 1
ATOM 2172 C CA . GLU A 1 385 ? 14.245 50.743 16.247 1.00 63.33 385 GLU A CA 1
ATOM 2173 C C . GLU A 1 385 ? 15.043 51.997 15.954 1.00 60.10 385 GLU A C 1
ATOM 2174 O O . GLU A 1 385 ? 14.515 52.957 15.401 1.00 58.15 385 GLU A O 1
ATOM 2180 N N . GLU A 1 386 ? 16.311 51.952 16.352 1.00 61.78 386 GLU A N 1
ATOM 2181 C CA . GLU A 1 386 ? 17.283 52.999 16.118 1.00 62.22 386 GLU A CA 1
ATOM 2182 C C . GLU A 1 386 ? 17.394 53.329 14.647 1.00 60.50 386 GLU A C 1
ATOM 2183 O O . GLU A 1 386 ? 17.222 54.480 14.260 1.00 58.57 386 GLU A O 1
ATOM 2189 N N . MET A 1 387 ? 17.728 52.303 13.865 1.00 54.37 387 MET A N 1
ATOM 2190 C CA . MET A 1 387 ? 17.999 52.439 12.453 1.00 58.06 387 MET A CA 1
ATOM 2191 C C . MET A 1 387 ? 16.809 53.069 11.779 1.00 55.52 387 MET A C 1
ATOM 2192 O O . MET A 1 387 ? 16.946 54.002 10.990 1.00 52.01 387 MET A O 1
ATOM 2197 N N . ARG A 1 388 ? 15.643 52.568 12.160 1.00 51.76 388 ARG A N 1
ATOM 2198 C CA . ARG A 1 388 ? 14.384 53.048 11.635 1.00 56.38 388 ARG A CA 1
ATOM 2199 C C . ARG A 1 388 ? 14.078 54.491 11.982 1.00 53.34 388 ARG A C 1
ATOM 2200 O O . ARG A 1 388 ? 13.727 55.252 11.085 1.00 49.60 388 ARG A O 1
ATOM 2208 N N . ARG A 1 389 ? 14.203 54.847 13.260 1.00 57.50 389 ARG A N 1
ATOM 2209 C CA . ARG A 1 389 ? 14.149 56.244 13.695 1.00 58.04 389 ARG A CA 1
ATOM 2210 C C . ARG A 1 389 ? 14.982 57.136 12.791 1.00 56.32 389 ARG A C 1
ATOM 2211 O O . ARG A 1 389 ? 14.453 58.095 12.240 1.00 54.94 389 ARG A O 1
ATOM 2219 N N . SER A 1 390 ? 16.273 56.836 12.663 1.00 53.72 390 SER A N 1
ATOM 2220 C CA . SER A 1 390 ? 17.181 57.703 11.909 1.00 57.07 390 SER A CA 1
ATOM 2221 C C . SER A 1 390 ? 16.784 57.720 10.449 1.00 54.90 390 SER A C 1
ATOM 2222 O O . SER A 1 390 ? 16.794 58.787 9.836 1.00 53.89 390 SER A O 1
ATOM 2225 N N . MET A 1 391 ? 16.387 56.561 9.928 1.00 54.02 391 MET A N 1
ATOM 2226 C CA . MET A 1 391 ? 15.908 56.500 8.556 1.00 53.47 391 MET A CA 1
ATOM 2227 C C . MET A 1 391 ? 14.718 57.407 8.330 1.00 49.12 391 MET A C 1
ATOM 2228 O O . MET A 1 391 ? 14.670 58.133 7.348 1.00 45.69 391 MET A O 1
ATOM 2233 N N . LYS A 1 392 ? 13.768 57.340 9.250 1.00 50.14 392 LYS A N 1
ATOM 2234 C CA . LYS A 1 392 ? 12.625 58.235 9.256 1.00 51.81 392 LYS A CA 1
ATOM 2235 C C . LYS A 1 392 ? 13.026 59.704 9.312 1.00 53.53 392 LYS A C 1
ATOM 2236 O O . LYS A 1 392 ? 12.428 60.514 8.615 1.00 51.08 392 LYS A O 1
ATOM 2242 N N . LYS A 1 393 ? 14.021 60.042 10.132 1.00 51.56 393 LYS A N 1
ATOM 2243 C CA . LYS A 1 393 ? 14.525 61.411 10.200 1.00 54.96 393 LYS A CA 1
ATOM 2244 C C . LYS A 1 393 ? 15.210 61.824 8.902 1.00 54.44 393 LYS A C 1
ATOM 2245 O O . LYS A 1 393 ? 15.108 62.987 8.510 1.00 54.44 393 LYS A O 1
ATOM 2251 N N . GLU A 1 394 ? 15.924 60.903 8.258 1.00 53.70 394 GLU A N 1
ATOM 2252 C CA . GLU A 1 394 ? 16.548 61.185 6.964 1.00 52.90 394 GLU A CA 1
ATOM 2253 C C . GLU A 1 394 ? 15.539 61.071 5.804 1.00 52.44 394 GLU A C 1
ATOM 2254 O O . GLU A 1 394 ? 15.905 61.247 4.653 1.00 47.85 394 GLU A O 1
ATOM 2260 N N .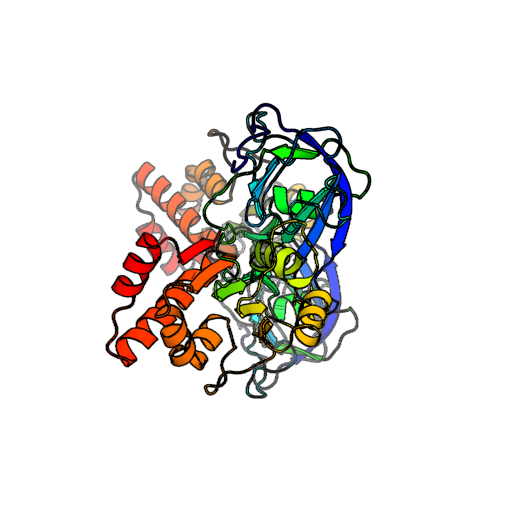 HIS A 1 395 ? 14.265 60.817 6.101 1.00 53.28 395 HIS A N 1
ATOM 2261 C CA . HIS A 1 395 ? 13.178 60.585 5.127 1.00 52.05 395 HIS A CA 1
ATOM 2262 C C . HIS A 1 395 ? 13.517 59.501 4.098 1.00 47.75 395 HIS A C 1
ATOM 2263 O O . HIS A 1 395 ? 13.260 59.672 2.909 1.00 48.26 395 HIS A O 1
ATOM 2270 N N . ARG A 1 396 ? 14.111 58.405 4.558 1.00 43.44 396 ARG A N 1
ATOM 2271 C CA . ARG A 1 396 ? 14.536 57.309 3.695 1.00 44.45 396 ARG A CA 1
ATOM 2272 C C . ARG A 1 396 ? 13.728 56.042 3.934 1.00 42.98 396 ARG A C 1
ATOM 2273 O O . ARG A 1 396 ? 14.103 54.993 3.425 1.00 40.29 396 ARG A O 1
ATOM 2281 N N . TRP A 1 397 ? 12.684 56.116 4.746 1.00 37.34 397 TRP A N 1
ATOM 2282 C CA . TRP A 1 397 ? 11.911 54.938 5.120 1.00 42.01 397 TRP A CA 1
ATOM 2283 C C . TRP A 1 397 ? 10.432 55.273 4.954 1.00 40.38 397 TRP A C 1
ATOM 2284 O O . TRP A 1 397 ? 9.943 56.195 5.595 1.00 43.01 397 TRP A O 1
ATOM 2295 N N . HIS A 1 398 ? 9.741 54.564 4.072 1.00 39.90 398 HIS A N 1
ATOM 2296 C CA . HIS A 1 398 ? 8.412 54.973 3.638 1.00 38.62 398 HIS A CA 1
ATOM 2297 C C . HIS A 1 398 ? 7.459 53.799 3.715 1.00 38.66 398 HIS A C 1
ATOM 2298 O O . HIS A 1 398 ? 7.757 52.739 3.178 1.00 41.07 398 HIS A O 1
ATOM 2305 N N . VAL A 1 399 ? 6.297 54.020 4.324 1.00 39.83 399 VAL A N 1
ATOM 2306 C CA . VAL A 1 399 ? 5.329 52.967 4.581 1.00 36.83 399 VAL A CA 1
ATOM 2307 C C . VAL A 1 399 ? 3.939 53.475 4.235 1.00 39.27 399 VAL A C 1
ATOM 2308 O O . VAL A 1 399 ? 3.554 54.533 4.713 1.00 45.02 399 VAL A O 1
ATOM 2312 N N . GLU A 1 400 ? 3.224 52.743 3.378 1.00 42.74 400 GLU A N 1
ATOM 2313 C CA . GLU A 1 400 ? 1.827 53.000 3.003 1.00 36.69 400 GLU A CA 1
ATOM 2314 C C . GLU A 1 400 ? 1.199 51.615 3.022 1.00 43.44 400 GLU A C 1
ATOM 2315 O O . GLU A 1 400 ? 1.276 50.825 2.070 1.00 40.11 400 GLU A O 1
ATOM 2321 N N . VAL A 1 401 ? 0.516 51.357 4.123 1.00 34.78 401 VAL A N 1
ATOM 2322 C CA . VAL A 1 401 ? -0.029 50.056 4.396 1.00 34.49 401 VAL A CA 1
ATOM 2323 C C . VAL A 1 401 ? -1.479 50.263 4.793 1.00 32.02 401 VAL A C 1
ATOM 2324 O O . VAL A 1 401 ? -1.798 51.238 5.488 1.00 38.66 401 VAL A O 1
ATOM 2328 N N . TYR A 1 402 ? -2.373 49.389 4.352 1.00 29.99 402 TYR A N 1
ATOM 2329 C CA . TYR A 1 402 ? -3.792 49.690 4.507 1.00 32.96 402 TYR A CA 1
ATOM 2330 C C . TYR A 1 402 ? -4.673 48.452 4.681 1.00 37.42 402 TYR A C 1
ATOM 2331 O O . TYR A 1 402 ? -5.900 48.526 4.664 1.00 34.63 402 TYR A O 1
ATOM 2341 N N . SER B 1 111 ? -29.139 1.828 21.072 1.00 71.04 111 SER B N 1
ATOM 2342 C CA . SER B 1 111 ? -30.242 2.274 20.167 1.00 71.13 111 SER B CA 1
ATOM 2343 C C . SER B 1 111 ? -29.841 3.487 19.323 1.00 70.37 111 SER B C 1
ATOM 2344 O O . SER B 1 111 ? -30.317 3.609 18.194 1.00 69.82 111 SER B O 1
ATOM 2347 N N . VAL B 1 112 ? -29.008 4.378 19.865 1.00 68.73 112 VAL B N 1
ATOM 2348 C CA . VAL B 1 112 ? -28.466 5.516 19.110 1.00 66.76 112 VAL B CA 1
ATOM 2349 C C . VAL B 1 112 ? -27.240 5.096 18.305 1.00 64.55 112 VAL B C 1
ATOM 2350 O O . VAL B 1 112 ? -26.192 4.856 18.885 1.00 67.17 112 VAL B O 1
ATOM 2354 N N . PRO B 1 113 ? -27.335 5.056 16.968 1.00 65.61 113 PRO B N 1
ATOM 2355 C CA . PRO B 1 113 ? -26.148 4.719 16.188 1.00 64.65 113 PRO B CA 1
ATOM 2356 C C . PRO B 1 113 ? -25.044 5.773 16.254 1.00 60.54 113 PRO B C 1
ATOM 2357 O O . PRO B 1 113 ? -25.333 6.968 16.296 1.00 59.93 113 PRO B O 1
ATOM 2361 N N . VAL B 1 114 ? -23.797 5.319 16.292 1.00 61.64 114 VAL B N 1
ATOM 2362 C CA . VAL B 1 114 ? -22.637 6.181 16.116 1.00 62.80 114 VAL B CA 1
ATOM 2363 C C . VAL B 1 114 ? -21.523 5.405 15.434 1.00 58.25 114 VAL B C 1
ATOM 2364 O O . VAL B 1 114 ? -21.407 4.202 15.595 1.00 60.81 114 VAL B O 1
ATOM 2368 N N . ASN B 1 115 ? -20.703 6.096 14.660 1.00 59.91 115 ASN B N 1
ATOM 2369 C CA . ASN B 1 115 ? -19.525 5.499 14.058 1.00 56.57 115 ASN B CA 1
ATOM 2370 C C . ASN B 1 115 ? -19.710 4.160 13.364 1.00 54.70 115 ASN B C 1
ATOM 2371 O O . ASN B 1 115 ? -18.830 3.319 13.426 1.00 59.04 115 ASN B O 1
ATOM 2376 N N . ILE B 1 116 ? -20.836 3.974 12.681 1.00 54.50 116 ILE B N 1
ATOM 2377 C CA . ILE B 1 116 ? -21.064 2.818 11.810 1.00 51.81 116 ILE B CA 1
ATOM 2378 C C . ILE B 1 116 ? -19.966 2.783 10.750 1.00 53.59 116 ILE B C 1
ATOM 2379 O O . ILE B 1 116 ? -19.577 1.720 10.291 1.00 56.52 116 ILE B O 1
ATOM 2384 N N . TYR B 1 117 ? -19.478 3.949 10.344 1.00 57.16 117 TYR B N 1
ATOM 2385 C CA . TYR B 1 117 ? -18.268 4.055 9.538 1.00 56.33 117 TYR B CA 1
ATOM 2386 C C . TYR B 1 117 ? -17.245 4.912 10.271 1.00 59.98 117 TYR B C 1
ATOM 2387 O O . TYR B 1 117 ? -17.571 5.965 10.814 1.00 57.41 117 TYR B O 1
ATOM 2396 N N . ARG B 1 118 ? -16.011 4.423 10.324 1.00 63.89 118 ARG B N 1
ATOM 2397 C CA . ARG B 1 118 ? -14.915 5.121 10.981 1.00 61.92 118 ARG B CA 1
ATOM 2398 C C . ARG B 1 118 ? -14.054 5.806 9.925 1.00 61.57 118 ARG B C 1
ATOM 2399 O O . ARG B 1 118 ? -14.069 5.388 8.766 1.00 62.05 118 ARG B O 1
ATOM 2407 N N . PRO B 1 119 ? -13.340 6.879 10.309 1.00 62.47 119 PRO B N 1
ATOM 2408 C CA . PRO B 1 119 ? -12.460 7.615 9.398 1.00 60.30 119 PRO B CA 1
ATOM 2409 C C . PRO B 1 119 ? -11.454 6.727 8.677 1.00 62.46 119 PRO B C 1
ATOM 2410 O O . PRO B 1 119 ? -11.073 7.002 7.545 1.00 60.57 119 PRO B O 1
ATOM 2414 N N . LYS B 1 120 ? -11.020 5.665 9.343 1.00 64.85 120 LYS B N 1
ATOM 2415 C CA . LYS B 1 120 ? -10.136 4.687 8.732 1.00 64.08 120 LYS B CA 1
ATOM 2416 C C . LYS B 1 120 ? -10.696 4.104 7.429 1.00 64.74 120 LYS B C 1
ATOM 2417 O O . LYS B 1 120 ? -10.004 4.084 6.415 1.00 64.24 120 LYS B O 1
ATOM 2423 N N . THR B 1 121 ? -11.937 3.623 7.456 1.00 65.68 121 THR B N 1
ATOM 2424 C CA . THR B 1 121 ? -12.563 2.982 6.293 1.00 65.54 121 THR B CA 1
ATOM 2425 C C . THR B 1 121 ? -13.981 3.465 6.018 1.00 61.64 121 THR B C 1
ATOM 2426 O O . THR B 1 121 ? -14.954 2.755 6.262 1.00 64.17 121 THR B O 1
ATOM 2430 N N . PRO B 1 122 ? -14.104 4.668 5.462 1.00 59.80 122 PRO B N 1
ATOM 2431 C CA . PRO B 1 122 ? -15.405 5.284 5.309 1.00 58.04 122 PRO B CA 1
ATOM 2432 C C . PRO B 1 122 ? -16.310 4.531 4.343 1.00 56.68 122 PRO B C 1
ATOM 2433 O O . PRO B 1 122 ? -15.834 3.699 3.576 1.00 53.71 122 PRO B O 1
ATOM 2437 N N . PHE B 1 123 ? -17.611 4.805 4.416 1.00 56.68 123 PHE B N 1
ATOM 2438 C CA . PHE B 1 123 ? -18.545 4.384 3.378 1.00 52.02 123 PHE B CA 1
ATOM 2439 C C . PHE B 1 123 ? -18.277 5.239 2.135 1.00 49.18 123 PHE B C 1
ATOM 2440 O O . PHE B 1 123 ? -17.932 6.411 2.255 1.00 52.39 123 PHE B O 1
ATOM 2448 N N . LEU B 1 124 ? -18.404 4.648 0.952 1.00 41.84 124 LEU B N 1
ATOM 2449 C CA . LEU B 1 124 ? -18.207 5.346 -0.303 1.00 40.38 124 LEU B CA 1
ATOM 2450 C C . LEU B 1 124 ? -19.572 5.571 -0.919 1.00 45.73 124 LEU B C 1
ATOM 2451 O O . LEU B 1 124 ? -20.221 4.631 -1.380 1.00 40.86 124 LEU B O 1
ATOM 2456 N N . GLY B 1 125 ? -19.998 6.830 -0.893 1.00 44.31 125 GLY B N 1
ATOM 2457 C CA . GLY B 1 125 ? -21.318 7.221 -1.360 1.00 43.34 125 GLY B CA 1
ATOM 2458 C C . GLY B 1 125 ? -21.287 7.869 -2.729 1.00 37.82 125 GLY B C 1
ATOM 2459 O O . GLY B 1 125 ? -20.225 8.184 -3.281 1.00 37.08 125 GLY B O 1
ATOM 2460 N N . LYS B 1 126 ? -22.489 8.078 -3.252 1.00 36.12 126 LYS B N 1
ATOM 2461 C CA . LYS B 1 126 ? -22.680 8.680 -4.559 1.00 36.25 126 LYS B CA 1
ATOM 2462 C C . LYS B 1 126 ? -23.587 9.899 -4.409 1.00 32.87 126 LYS B C 1
ATOM 2463 O O . LYS B 1 126 ? -24.688 9.846 -3.853 1.00 23.41 126 LYS B O 1
ATOM 2469 N N . CYS B 1 127 ? -23.072 11.014 -4.914 1.00 35.37 127 CYS B N 1
ATOM 2470 C CA . CYS B 1 127 ? -23.828 12.236 -4.987 1.00 30.47 127 CYS B CA 1
ATOM 2471 C C . CYS B 1 127 ? -24.943 12.134 -6.015 1.00 31.62 127 CYS B C 1
ATOM 2472 O O . CYS B 1 127 ? -24.658 12.057 -7.204 1.00 32.46 127 CYS B O 1
ATOM 2475 N N . ILE B 1 128 ? -26.191 12.178 -5.554 1.00 25.81 128 ILE B N 1
ATOM 2476 C CA . ILE B 1 128 ? -27.349 12.134 -6.436 1.00 33.45 128 ILE B CA 1
ATOM 2477 C C . ILE B 1 128 ? -28.050 13.474 -6.579 1.00 31.89 128 ILE B C 1
ATOM 2478 O O . ILE B 1 128 ? -28.897 13.647 -7.456 1.00 28.90 128 ILE B O 1
ATOM 2483 N N . GLU B 1 129 ? -27.702 14.443 -5.743 1.00 32.44 129 GLU B N 1
ATOM 2484 C CA . GLU B 1 129 ? -28.239 15.762 -5.985 1.00 26.94 129 GLU B CA 1
ATOM 2485 C C . GLU B 1 129 ? -27.392 16.837 -5.330 1.00 29.30 129 GLU B C 1
ATOM 2486 O O . GLU B 1 129 ? -26.691 16.618 -4.334 1.00 23.92 129 GLU B O 1
ATOM 2492 N N . ASN B 1 130 ? -27.418 18.012 -5.945 1.00 25.17 130 ASN B N 1
ATOM 2493 C CA . ASN B 1 130 ? -26.607 19.100 -5.428 1.00 23.29 130 ASN B CA 1
ATOM 2494 C C . ASN B 1 130 ? -27.194 20.397 -5.966 1.00 20.73 130 ASN B C 1
ATOM 2495 O O . ASN B 1 130 ? -26.949 20.742 -7.121 1.00 20.56 130 ASN B O 1
ATOM 2500 N N . TYR B 1 131 ? -27.976 21.105 -5.150 1.00 19.99 131 TYR B N 1
ATOM 2501 C CA . TYR B 1 131 ? -28.633 22.292 -5.679 1.00 22.32 131 TYR B CA 1
ATOM 2502 C C . TYR B 1 131 ? -28.496 23.514 -4.796 1.00 21.03 131 TYR B C 1
ATOM 2503 O O . TYR B 1 131 ? -28.268 23.410 -3.598 1.00 27.41 131 TYR B O 1
ATOM 2512 N N . GLU B 1 132 ? -28.620 24.680 -5.422 1.00 24.85 132 GLU B N 1
ATOM 2513 C CA . GLU B 1 132 ? -28.335 25.929 -4.755 1.00 21.19 132 GLU B CA 1
ATOM 2514 C C . GLU B 1 132 ? -29.564 26.255 -3.911 1.00 25.75 132 GLU B C 1
ATOM 2515 O O . GLU B 1 132 ? -30.665 26.173 -4.445 1.00 25.09 132 GLU B O 1
ATOM 2521 N N . LEU B 1 133 ? -29.345 26.638 -2.648 1.00 22.30 133 LEU B N 1
ATOM 2522 C CA . LEU B 1 133 ? -30.401 27.100 -1.741 1.00 28.00 133 LEU B CA 1
ATOM 2523 C C . LEU B 1 133 ? -30.565 28.613 -1.626 1.00 29.35 133 LEU B C 1
ATOM 2524 O O . LEU B 1 133 ? -31.597 29.068 -1.134 1.00 29.07 133 LEU B O 1
ATOM 2529 N N . VAL B 1 134 ? -29.563 29.388 -2.043 1.00 30.25 134 VAL B N 1
ATOM 2530 C CA . VAL B 1 134 ? -29.637 30.853 -2.007 1.00 24.15 134 VAL B CA 1
ATOM 2531 C C . VAL B 1 134 ? -30.223 31.346 -3.313 1.00 26.00 134 VAL B C 1
ATOM 2532 O O . VAL B 1 134 ? -29.637 31.130 -4.365 1.00 26.79 134 VAL B O 1
ATOM 2536 N N . ASP B 1 135 ? -31.402 31.962 -3.225 1.00 25.96 135 ASP B N 1
ATOM 2537 C CA . ASP B 1 135 ? -32.107 32.505 -4.381 1.00 25.34 135 ASP B CA 1
ATOM 2538 C C . ASP B 1 135 ? -31.343 33.713 -4.907 1.00 27.43 135 ASP B C 1
ATOM 2539 O O . ASP B 1 135 ? -30.435 34.251 -4.238 1.00 26.06 135 ASP B O 1
ATOM 2544 N N . GLU B 1 136 ? -31.739 34.137 -6.102 1.00 25.59 136 GLU B N 1
ATOM 2545 C CA . GLU B 1 136 ? -31.109 35.262 -6.757 1.00 27.13 136 GLU B CA 1
ATOM 2546 C C . GLU B 1 136 ? -31.332 36.525 -5.940 1.00 28.61 136 GLU B C 1
ATOM 2547 O O . GLU B 1 136 ? -32.426 36.801 -5.475 1.00 30.00 136 GLU B O 1
ATOM 2553 N N . GLY B 1 137 ? -30.262 37.302 -5.826 1.00 27.63 137 GLY B N 1
ATOM 2554 C CA . GLY B 1 137 ? -30.178 38.480 -4.973 1.00 21.73 137 GLY B CA 1
ATOM 2555 C C . GLY B 1 137 ? -29.582 38.136 -3.616 1.00 27.48 137 GLY B C 1
ATOM 2556 O O . GLY B 1 137 ? -29.192 38.989 -2.848 1.00 30.23 137 GLY B O 1
ATOM 2557 N N . GLY B 1 138 ? -29.500 36.864 -3.275 1.00 29.97 138 GLY B N 1
ATOM 2558 C CA . GLY B 1 138 ? -28.966 36.517 -1.977 1.00 28.62 138 GLY B CA 1
ATOM 2559 C C . GLY B 1 138 ? -27.456 36.558 -1.995 1.00 28.77 138 GLY B C 1
ATOM 2560 O O . GLY B 1 138 ? -26.831 36.850 -3.004 1.00 30.01 138 GLY B O 1
ATOM 2561 N N . SER B 1 139 ? -26.862 36.293 -0.846 1.00 30.54 139 SER B N 1
ATOM 2562 C CA . SER B 1 139 ? -25.414 36.377 -0.731 1.00 33.46 139 SER B CA 1
ATOM 2563 C C . SER B 1 139 ? -24.848 34.995 -0.452 1.00 31.37 139 SER B C 1
ATOM 2564 O O . SER B 1 139 ? -25.407 34.213 0.315 1.00 27.87 139 SER B O 1
ATOM 2567 N N . GLY B 1 140 ? -23.726 34.685 -1.079 1.00 27.96 140 GLY B N 1
ATOM 2568 C CA . GLY B 1 140 ? -23.004 33.479 -0.715 1.00 27.44 140 GLY B CA 1
ATOM 2569 C C . GLY B 1 140 ? -23.586 32.300 -1.460 1.00 28.68 140 GLY B C 1
ATOM 2570 O O . GLY B 1 140 ? -24.439 32.477 -2.318 1.00 31.12 140 GLY B O 1
ATOM 2571 N N . THR B 1 141 ? -23.094 31.103 -1.168 1.00 27.00 141 THR B N 1
ATOM 2572 C CA . THR B 1 141 ? -23.612 29.917 -1.818 1.00 33.61 141 THR B CA 1
ATOM 2573 C C . THR B 1 141 ? -23.713 28.848 -0.757 1.00 27.07 141 THR B C 1
ATOM 2574 O O . THR B 1 141 ? -22.768 28.594 -0.037 1.00 26.28 141 THR B O 1
ATOM 2578 N N . VAL B 1 142 ? -24.924 28.321 -0.616 1.00 29.73 142 VAL B N 1
ATOM 2579 C CA . VAL B 1 142 ? -25.203 27.198 0.253 1.00 25.65 142 VAL B CA 1
ATOM 2580 C C . VAL B 1 142 ? -25.913 26.184 -0.630 1.00 23.05 142 VAL B C 1
ATOM 2581 O O . VAL B 1 142 ? -26.868 26.503 -1.360 1.00 22.63 142 VAL B O 1
ATOM 2585 N N . ARG B 1 143 ? -25.497 24.937 -0.462 1.00 21.35 143 ARG B N 1
ATOM 2586 C CA . ARG B 1 143 ? -25.983 23.869 -1.300 1.00 23.09 143 ARG B CA 1
ATOM 2587 C C . ARG B 1 143 ? -26.544 22.693 -0.534 1.00 24.59 143 ARG B C 1
ATOM 2588 O O . ARG B 1 143 ? -26.035 22.292 0.515 1.00 25.98 143 ARG B O 1
ATOM 2596 N N . HIS B 1 144 ? -27.621 22.158 -1.091 1.00 28.72 144 HIS B N 1
ATOM 2597 C CA . HIS B 1 144 ? -28.234 20.950 -0.568 1.00 31.07 144 HIS B CA 1
ATOM 2598 C C . HIS B 1 144 ? -27.650 19.779 -1.340 1.00 27.98 144 HIS B C 1
ATOM 2599 O O . HIS B 1 144 ? -27.859 19.647 -2.548 1.00 30.85 144 HIS B O 1
ATOM 2606 N N . VAL B 1 145 ? -26.909 18.951 -0.620 1.00 27.20 145 VAL B N 1
ATOM 2607 C CA . VAL B 1 145 ? -26.158 17.848 -1.204 1.00 24.87 145 VAL B CA 1
ATOM 2608 C C . VAL B 1 145 ? -26.648 16.518 -0.648 1.00 21.62 145 VAL B C 1
ATOM 2609 O O . VAL B 1 145 ? -26.643 16.280 0.557 1.00 26.91 145 VAL B O 1
ATOM 2613 N N . THR B 1 146 ? -27.107 15.660 -1.536 1.00 24.01 146 THR B N 1
ATOM 2614 C CA . THR B 1 146 ? -27.739 14.418 -1.126 1.00 28.63 146 THR B CA 1
ATOM 2615 C C . THR B 1 146 ? -26.947 13.234 -1.705 1.00 28.08 146 THR B C 1
ATOM 2616 O O . THR B 1 146 ? -26.551 13.288 -2.876 1.00 21.95 146 THR B O 1
ATOM 2620 N N . PHE B 1 147 ? -26.752 12.197 -0.883 1.00 26.76 147 PHE B N 1
ATOM 2621 C CA . PHE B 1 147 ? -26.003 11.009 -1.246 1.00 25.92 147 PHE B CA 1
ATOM 2622 C C . PHE B 1 147 ? -26.823 9.745 -1.105 1.00 26.43 147 PHE B C 1
ATOM 2623 O O . PHE B 1 147 ? -27.605 9.571 -0.177 1.00 24.94 147 PHE B O 1
ATOM 2631 N N . ASP B 1 148 ? -26.673 8.870 -2.082 1.00 33.52 148 ASP B N 1
ATOM 2632 C CA . ASP B 1 148 ? -27.215 7.527 -2.004 1.00 35.52 148 ASP B CA 1
ATOM 2633 C C . ASP B 1 148 ? -26.255 6.759 -1.106 1.00 31.60 148 ASP B C 1
ATOM 2634 O O . ASP B 1 148 ? -25.057 6.766 -1.357 1.00 30.82 148 ASP B O 1
ATOM 2639 N N . ILE B 1 149 ? -26.796 6.116 -0.079 1.00 40.00 149 ILE B N 1
ATOM 2640 C CA . ILE B 1 149 ? -26.039 5.343 0.896 1.00 45.37 149 ILE B CA 1
ATOM 2641 C C . ILE B 1 149 ? -26.478 3.880 0.960 1.00 46.04 149 ILE B C 1
ATOM 2642 O O . ILE B 1 149 ? -26.001 3.122 1.803 1.00 44.82 149 ILE B O 1
ATOM 2647 N N . SER B 1 150 ? -27.356 3.506 0.034 1.00 49.30 150 SER B N 1
ATOM 2648 C CA . SER B 1 150 ? -28.075 2.241 0.045 1.00 49.06 150 SER B CA 1
ATOM 2649 C C . SER B 1 150 ? -27.165 1.025 -0.007 1.00 48.40 150 SER B C 1
ATOM 2650 O O . SER B 1 150 ? -27.581 -0.025 0.426 1.00 46.32 150 SER B O 1
ATOM 2653 N N . GLU B 1 151 ? -25.932 1.148 -0.478 1.00 53.28 151 GLU B N 1
ATOM 2654 C CA . GLU B 1 151 ? -25.018 0.013 -0.458 1.00 50.61 151 GLU B CA 1
ATOM 2655 C C . GLU B 1 151 ? -24.426 -0.360 0.894 1.00 50.56 151 GLU B C 1
ATOM 2656 O O . GLU B 1 151 ? -23.814 -1.411 0.995 1.00 55.78 151 GLU B O 1
ATOM 2662 N N . GLY B 1 152 ? -24.573 0.476 1.916 1.00 50.03 152 GLY B N 1
ATOM 2663 C CA . GLY B 1 152 ? -23.943 0.244 3.217 1.00 49.85 152 GLY B CA 1
ATOM 2664 C C . GLY B 1 152 ? -24.950 0.253 4.338 1.00 46.33 152 GLY B C 1
ATOM 2665 O O . GLY B 1 152 ? -26.141 0.308 4.052 1.00 43.36 152 GLY B O 1
ATOM 2666 N N . ASP B 1 153 ? -24.490 0.213 5.588 1.00 47.12 153 ASP B N 1
ATOM 2667 C CA . ASP B 1 153 ? -25.424 0.206 6.725 1.00 51.42 153 ASP B CA 1
ATOM 2668 C C . ASP B 1 153 ? -25.577 1.568 7.373 1.00 45.38 153 ASP B C 1
ATOM 2669 O O . ASP B 1 153 ? -25.949 1.587 8.547 1.00 48.14 153 ASP B O 1
ATOM 2674 N N . LEU B 1 154 ? -25.280 2.674 6.691 1.00 49.41 154 LEU B N 1
ATOM 2675 C CA . LEU B 1 154 ? -25.413 3.975 7.334 1.00 43.77 154 LEU B CA 1
ATOM 2676 C C . LEU B 1 154 ? -26.857 4.202 7.770 1.00 41.01 154 LEU B C 1
ATOM 2677 O O . LEU B 1 154 ? -27.750 4.222 6.940 1.00 49.50 154 LEU B O 1
ATOM 2682 N N . ARG B 1 155 ? -27.091 4.312 9.073 1.00 43.32 155 ARG B N 1
ATOM 2683 C CA . ARG B 1 155 ? -28.399 4.592 9.658 1.00 44.14 155 ARG B CA 1
ATOM 2684 C C . ARG B 1 155 ? -28.093 5.787 10.538 1.00 41.52 155 ARG B C 1
ATOM 2685 O O . ARG B 1 155 ? -26.989 5.913 11.043 1.00 46.48 155 ARG B O 1
ATOM 2693 N N . TYR B 1 156 ? -29.056 6.671 10.729 1.00 34.32 156 TYR B N 1
ATOM 2694 C CA . TYR B 1 156 ? -28.820 7.839 11.546 1.00 37.93 156 TYR B CA 1
ATOM 2695 C C . TYR B 1 156 ? -30.128 8.411 12.059 1.00 36.59 156 TYR B C 1
ATOM 2696 O O . TYR B 1 156 ? -31.196 8.131 11.524 1.00 33.90 156 TYR B O 1
ATOM 2705 N N . LEU B 1 157 ? -30.016 9.246 13.081 1.00 32.66 157 LEU B N 1
ATOM 2706 C CA . LEU B 1 157 ? -31.167 9.900 13.675 1.00 35.46 157 LEU B CA 1
ATOM 2707 C C . LEU B 1 157 ? -31.111 11.384 13.364 1.00 32.89 157 LEU B C 1
ATOM 2708 O O . LEU B 1 157 ? -30.050 11.908 13.003 1.00 32.01 157 LEU B O 1
ATOM 2713 N N . GLU B 1 158 ? -32.259 12.043 13.507 1.00 31.55 158 GLU B N 1
ATOM 2714 C CA . GLU B 1 158 ? -32.362 13.476 13.243 1.00 26.26 158 GLU B CA 1
ATOM 2715 C C . GLU B 1 158 ? -31.562 14.173 14.315 1.00 26.75 158 GLU B C 1
ATOM 2716 O O . GLU B 1 158 ? -31.591 13.757 15.471 1.00 36.56 158 GLU B O 1
ATOM 2722 N N . GLY B 1 159 ? -30.834 15.210 13.910 1.00 33.32 159 GLY B N 1
ATOM 2723 C CA . GLY B 1 159 ? -29.926 15.941 14.792 1.00 29.36 159 GLY B CA 1
ATOM 2724 C C . GLY B 1 159 ? -28.470 15.500 14.758 1.00 28.46 159 GLY B C 1
ATOM 2725 O O . GLY B 1 159 ? -27.604 16.171 15.310 1.00 27.15 159 GLY B O 1
ATOM 2726 N N . GLN B 1 160 ? -28.173 14.385 14.108 1.00 26.53 160 GLN B N 1
ATOM 2727 C CA . GLN B 1 160 ? -26.804 13.902 14.075 1.00 26.13 160 GLN B CA 1
ATOM 2728 C C . GLN B 1 160 ? -26.035 14.499 12.906 1.00 26.04 160 GLN B C 1
ATOM 2729 O O . GLN B 1 160 ? -26.623 15.117 12.016 1.00 23.98 160 GLN B O 1
ATOM 2735 N N . SER B 1 161 ? -24.739 14.211 12.873 1.00 26.46 161 SER B N 1
ATOM 2736 C CA . SER B 1 161 ? -23.847 14.678 11.832 1.00 30.05 161 SER B CA 1
ATOM 2737 C C . SER B 1 161 ? -23.162 13.533 11.127 1.00 30.90 161 SER B C 1
ATOM 2738 O O . SER B 1 161 ? -23.034 12.452 11.675 1.00 29.47 161 SER B O 1
ATOM 2741 N N . ILE B 1 162 ? -22.646 13.803 9.933 1.00 34.85 162 ILE B N 1
ATOM 2742 C CA . ILE B 1 162 ? -21.761 12.846 9.279 1.00 35.63 162 ILE B CA 1
ATOM 2743 C C . ILE B 1 162 ? -20.488 13.549 8.884 1.00 35.80 162 ILE B C 1
ATOM 2744 O O . ILE B 1 162 ? -20.469 14.769 8.697 1.00 31.94 162 ILE B O 1
ATOM 2749 N N . GLY B 1 163 ? -19.431 12.758 8.770 1.00 31.89 163 GLY B N 1
ATOM 2750 C CA . GLY B 1 163 ? -18.148 13.315 8.381 1.00 36.42 163 GLY B CA 1
ATOM 2751 C C . GLY B 1 163 ? -17.965 13.178 6.882 1.00 35.55 163 GLY B C 1
ATOM 2752 O O . GLY B 1 163 ? -18.469 12.217 6.277 1.00 32.70 163 GLY B O 1
ATOM 2753 N N . ILE B 1 164 ? -17.269 14.150 6.295 1.00 29.94 164 ILE B N 1
ATOM 2754 C CA . ILE B 1 164 ? -16.763 14.030 4.928 1.00 29.95 164 ILE B CA 1
ATOM 2755 C C . ILE B 1 164 ? -15.245 14.201 4.923 1.00 33.14 164 ILE B C 1
ATOM 2756 O O . ILE B 1 164 ? -14.695 15.098 5.574 1.00 33.32 164 ILE B O 1
ATOM 2761 N N . ILE B 1 165 ? -14.591 13.316 4.174 1.00 37.52 165 ILE B N 1
ATOM 2762 C CA . ILE B 1 165 ? -13.157 13.352 3.934 1.00 37.24 165 ILE B CA 1
ATOM 2763 C C . ILE B 1 165 ? -12.999 13.820 2.504 1.00 33.83 165 ILE B C 1
ATOM 2764 O O . ILE B 1 165 ? -13.277 13.053 1.577 1.00 38.47 165 ILE B O 1
ATOM 2769 N N . PRO B 1 166 ? -12.567 15.074 2.324 1.00 40.08 166 PRO B N 1
ATOM 2770 C CA . PRO B 1 166 ? -12.363 15.622 0.978 1.00 41.12 166 PRO B CA 1
ATOM 2771 C C . PRO B 1 166 ? -11.157 14.953 0.370 1.00 35.83 166 PRO B C 1
ATOM 2772 O O . PRO B 1 166 ? -10.280 14.566 1.130 1.00 38.83 166 PRO B O 1
ATOM 2776 N N . PRO B 1 167 ? -11.129 14.802 -0.966 1.00 43.36 167 PRO B N 1
ATOM 2777 C CA . PRO B 1 167 ? -10.035 14.096 -1.619 1.00 42.24 167 PRO B CA 1
ATOM 2778 C C . PRO B 1 167 ? -8.733 14.863 -1.555 1.00 42.85 167 PRO B C 1
ATOM 2779 O O . PRO B 1 167 ? -8.721 16.046 -1.210 1.00 47.26 167 PRO B O 1
ATOM 2783 N N . GLY B 1 168 ? -7.663 14.154 -1.898 1.00 50.02 168 GLY B N 1
ATOM 2784 C CA . GLY B 1 168 ? -6.345 14.745 -1.974 1.00 50.93 168 GLY B CA 1
ATOM 2785 C C . GLY B 1 168 ? -5.579 14.588 -0.678 1.00 55.43 168 GLY B C 1
ATOM 2786 O O . GLY B 1 168 ? -5.943 13.789 0.188 1.00 53.81 168 GLY B O 1
ATOM 2787 N N . GLU B 1 169 ? -4.497 15.348 -0.560 1.00 60.11 169 GLU B N 1
ATOM 2788 C CA . GLU B 1 169 ? -3.565 15.137 0.533 1.00 60.87 169 GLU B CA 1
ATOM 2789 C C . GLU B 1 169 ? -3.121 16.452 1.137 1.00 62.30 169 GLU B C 1
ATOM 2790 O O . GLU B 1 169 ? -3.408 17.535 0.630 1.00 59.33 169 GLU B O 1
ATOM 2796 N N . ASP B 1 170 ? -2.452 16.334 2.272 1.00 65.12 170 ASP B N 1
ATOM 2797 C CA . ASP B 1 170 ? -1.793 17.490 2.835 1.00 69.67 170 ASP B CA 1
ATOM 2798 C C . ASP B 1 170 ? -0.307 17.325 2.562 1.00 71.67 170 ASP B C 1
ATOM 2799 O O . ASP B 1 170 ? 0.132 16.282 2.066 1.00 65.36 170 ASP B O 1
ATOM 2804 N N . LYS B 1 171 ? 0.459 18.348 2.920 1.00 73.59 171 LYS B N 1
ATOM 2805 C CA . LYS B 1 171 ? 1.893 18.397 2.639 1.00 72.61 171 LYS B CA 1
ATOM 2806 C C . LYS B 1 171 ? 2.700 17.105 2.870 1.00 73.11 171 LYS B C 1
ATOM 2807 O O . LYS B 1 171 ? 3.673 16.860 2.156 1.00 77.42 171 LYS B O 1
ATOM 2813 N N . ASN B 1 172 ? 2.304 16.258 3.816 1.00 69.24 172 ASN B N 1
ATOM 2814 C CA . ASN B 1 172 ? 3.024 15.008 4.053 1.00 67.04 172 ASN B CA 1
ATOM 2815 C C . ASN B 1 172 ? 2.503 13.767 3.316 1.00 68.10 172 ASN B C 1
ATOM 2816 O O . ASN B 1 172 ? 2.863 12.639 3.686 1.00 64.49 172 ASN B O 1
ATOM 2821 N N . GLY B 1 173 ? 1.698 13.973 2.271 1.00 67.45 173 GLY B N 1
ATOM 2822 C CA . GLY B 1 173 ? 1.156 12.883 1.458 1.00 62.31 173 GLY B CA 1
ATOM 2823 C C . GLY B 1 173 ? 0.057 12.205 2.239 1.00 63.87 173 GLY B C 1
ATOM 2824 O O . GLY B 1 173 ? -0.262 11.036 2.009 1.00 63.20 173 GLY B O 1
ATOM 2825 N N . LYS B 1 174 ? -0.541 12.984 3.137 1.00 64.51 174 LYS B N 1
ATOM 2826 C CA . LYS B 1 174 ? -1.496 12.488 4.129 1.00 62.84 174 LYS B CA 1
ATOM 2827 C C . LYS B 1 174 ? -2.941 12.871 3.815 1.00 56.34 174 LYS B C 1
ATOM 2828 O O . LYS B 1 174 ? -3.183 14.028 3.476 1.00 53.84 174 LYS B O 1
ATOM 2834 N N . PRO B 1 175 ? -3.890 11.924 3.975 1.00 53.77 175 PRO B N 1
ATOM 2835 C CA . PRO B 1 175 ? -5.309 12.215 3.722 1.00 49.15 175 PRO B CA 1
ATOM 2836 C C . PRO B 1 175 ? -5.778 13.410 4.556 1.00 45.75 175 PRO B C 1
ATOM 2837 O O . PRO B 1 175 ? -5.281 13.603 5.657 1.00 44.67 175 PRO B O 1
ATOM 2841 N N . HIS B 1 176 ? -6.693 14.230 4.058 1.00 47.41 176 HIS B N 1
ATOM 2842 C CA . HIS B 1 176 ? -7.229 15.320 4.873 1.00 46.14 176 HIS B CA 1
ATOM 2843 C C . HIS B 1 176 ? -8.043 14.757 6.040 1.00 38.40 176 HIS B C 1
ATOM 2844 O O . HIS B 1 176 ? -8.465 13.608 6.000 1.00 35.23 176 HIS B O 1
ATOM 2851 N N . LYS B 1 177 ? -8.230 15.556 7.083 1.00 34.76 177 LYS B N 1
ATOM 2852 C CA . LYS B 1 177 ? -9.142 15.226 8.181 1.00 38.69 177 LYS B CA 1
ATOM 2853 C C . LYS B 1 177 ? -10.585 15.357 7.728 1.00 35.04 177 LYS B C 1
ATOM 2854 O O . LYS B 1 177 ? -10.913 16.202 6.907 1.00 36.79 177 LYS B O 1
ATOM 2860 N N . LEU B 1 178 ? -11.465 14.574 8.332 1.00 32.56 178 LEU B N 1
ATOM 2861 C CA . LEU B 1 178 ? -12.875 14.747 8.074 1.00 37.21 178 LEU B CA 1
ATOM 2862 C C . LEU B 1 178 ? -13.358 16.086 8.609 1.00 30.54 178 LEU B C 1
ATOM 2863 O O . LEU B 1 178 ? -12.859 16.621 9.596 1.00 31.51 178 LEU B O 1
ATOM 2868 N N . ARG B 1 179 ? -14.351 16.622 7.920 1.00 27.69 179 ARG B N 1
ATOM 2869 C CA . ARG B 1 179 ? -15.171 17.706 8.433 1.00 30.74 179 ARG B CA 1
ATOM 2870 C C . ARG B 1 179 ? -16.562 17.181 8.705 1.00 32.72 179 ARG B C 1
ATOM 2871 O O . ARG B 1 179 ? -17.075 16.384 7.945 1.00 28.36 179 ARG B O 1
ATOM 2879 N N . LEU B 1 180 ? -17.171 17.665 9.778 1.00 30.86 180 LEU B N 1
ATOM 2880 C CA . LEU B 1 180 ? -18.511 17.251 10.142 1.00 31.94 180 LEU B CA 1
ATOM 2881 C C . LEU B 1 180 ? -19.538 18.188 9.534 1.00 31.43 180 LEU B C 1
ATOM 2882 O O . LEU B 1 180 ? -19.308 19.402 9.475 1.00 29.29 180 LEU B O 1
ATOM 2887 N N . TYR B 1 181 ? -20.630 17.574 9.070 1.00 25.60 181 TYR B N 1
ATOM 2888 C CA . TYR B 1 181 ? -21.783 18.277 8.529 1.00 26.33 181 TYR B CA 1
ATOM 2889 C C . TYR B 1 181 ? -23.060 17.772 9.169 1.00 27.74 181 TYR B C 1
ATOM 2890 O O . TYR B 1 181 ? -23.277 16.565 9.269 1.00 30.11 181 TYR B O 1
ATOM 2899 N N . SER B 1 182 ? -23.889 18.692 9.649 1.00 27.69 182 SER B N 1
ATOM 2900 C CA . SER B 1 182 ? -25.169 18.323 10.248 1.00 23.09 182 SER B CA 1
ATOM 2901 C C . SER B 1 182 ? -26.084 17.702 9.189 1.00 31.41 182 SER B C 1
ATOM 2902 O O . SER B 1 182 ? -26.187 18.203 8.080 1.00 29.98 182 SER B O 1
ATOM 2905 N N . ILE B 1 183 ? -26.712 16.582 9.525 1.00 27.62 183 ILE B N 1
ATOM 2906 C CA . ILE B 1 183 ? -27.592 15.923 8.589 1.00 22.89 183 ILE B CA 1
ATOM 2907 C C . ILE B 1 183 ? -28.855 16.773 8.453 1.00 29.04 183 ILE B C 1
ATOM 2908 O O . ILE B 1 183 ? -29.450 17.202 9.438 1.00 25.09 183 ILE B O 1
ATOM 2913 N N . ALA B 1 184 ? -29.255 17.056 7.220 1.00 30.15 184 ALA B N 1
ATOM 2914 C CA . ALA B 1 184 ? -30.390 17.941 7.004 1.00 26.91 184 ALA B CA 1
ATOM 2915 C C . ALA B 1 184 ? -31.661 17.211 6.632 1.00 31.06 184 ALA B C 1
ATOM 2916 O O . ALA B 1 184 ? -32.669 17.881 6.445 1.00 28.66 184 ALA B O 1
ATOM 2918 N N . SER B 1 185 ? -31.608 15.879 6.573 1.00 33.86 185 SER B N 1
ATOM 2919 C CA . SER B 1 185 ? -32.736 15.010 6.260 1.00 24.99 185 SER B CA 1
ATOM 2920 C C . SER B 1 185 ? -33.191 14.188 7.467 1.00 29.03 185 SER B C 1
ATOM 2921 O O . SER B 1 185 ? -32.430 14.031 8.412 1.00 32.09 185 SER B O 1
ATOM 2924 N N . THR B 1 186 ? -34.409 13.653 7.445 1.00 29.23 186 THR B N 1
ATOM 2925 C CA . THR B 1 186 ? -34.843 12.691 8.460 1.00 30.74 186 THR B CA 1
ATOM 2926 C C . THR B 1 186 ? -34.105 11.376 8.255 1.00 31.63 186 THR B C 1
ATOM 2927 O O . THR B 1 186 ? -33.378 11.231 7.278 1.00 35.22 186 THR B O 1
ATOM 2931 N N . ARG B 1 187 ? -34.266 10.447 9.190 1.00 34.79 187 ARG B N 1
ATOM 2932 C CA . ARG B 1 187 ? -33.648 9.116 9.134 1.00 35.50 187 ARG B CA 1
ATOM 2933 C C . ARG B 1 187 ? -33.978 8.402 7.823 1.00 29.45 187 ARG B C 1
ATOM 2934 O O . ARG B 1 187 ? -33.220 7.574 7.320 1.00 32.19 187 ARG B O 1
ATOM 2942 N N . HIS B 1 188 ? -35.125 8.740 7.261 1.00 31.25 188 HIS B N 1
ATOM 2943 C CA . HIS B 1 188 ? -35.569 8.084 6.046 1.00 29.77 188 HIS B CA 1
ATOM 2944 C C . HIS B 1 188 ? -35.009 8.742 4.800 1.00 31.95 188 HIS B C 1
ATOM 2945 O O . HIS B 1 188 ? -35.165 8.192 3.707 1.00 35.54 188 HIS B O 1
ATOM 2952 N N . GLY B 1 189 ? -34.388 9.906 4.955 1.00 24.34 189 GLY B N 1
ATOM 2953 C CA . GLY B 1 189 ? -33.809 10.598 3.820 1.00 27.53 189 GLY B CA 1
ATOM 2954 C C . GLY B 1 189 ? -34.862 11.399 3.092 1.00 29.75 189 GLY B C 1
ATOM 2955 O O . GLY B 1 189 ? -36.044 11.180 3.303 1.00 33.14 189 GLY B O 1
ATOM 2956 N N . ASP B 1 190 ? -34.451 12.339 2.243 1.00 29.08 190 ASP B N 1
ATOM 2957 C CA . ASP B 1 190 ? -35.421 13.160 1.520 1.00 34.07 190 ASP B CA 1
ATOM 2958 C C . ASP B 1 190 ? -36.367 12.354 0.624 1.00 36.22 190 ASP B C 1
ATOM 2959 O O . ASP B 1 190 ? -37.494 12.785 0.409 1.00 37.01 190 ASP B O 1
ATOM 2964 N N . MET B 1 191 ? -35.934 11.209 0.109 1.00 38.47 191 MET B N 1
ATOM 2965 C CA . MET B 1 191 ? -36.796 10.391 -0.743 1.00 40.38 191 MET B CA 1
ATOM 2966 C C . MET B 1 191 ? -37.694 9.470 0.064 1.00 40.57 191 MET B C 1
ATOM 2967 O O . MET B 1 191 ? -38.497 8.749 -0.527 1.00 44.13 191 MET B O 1
ATOM 2972 N N . GLU B 1 192 ? -37.555 9.465 1.387 1.00 39.12 192 GLU B N 1
ATOM 2973 C CA . GLU B 1 192 ? -38.408 8.653 2.257 1.00 40.31 192 GLU B CA 1
ATOM 2974 C C . GLU B 1 192 ? -38.330 7.151 2.036 1.00 42.60 192 GLU B C 1
ATOM 2975 O O . GLU B 1 192 ? -39.298 6.454 2.295 1.00 40.80 192 GLU B O 1
ATOM 2981 N N . ASP B 1 193 ? -37.159 6.662 1.640 1.00 41.58 193 ASP B N 1
ATOM 2982 C CA . ASP B 1 193 ? -36.931 5.250 1.363 1.00 37.68 193 ASP B CA 1
ATOM 2983 C C . ASP B 1 193 ? -35.702 4.716 2.087 1.00 35.21 193 ASP B C 1
ATOM 2984 O O . ASP B 1 193 ? -35.124 3.697 1.711 1.00 34.71 193 ASP B O 1
ATOM 2989 N N . ASN B 1 194 ? -35.258 5.451 3.096 1.00 37.13 194 ASN B N 1
ATOM 2990 C CA . ASN B 1 194 ? -34.118 5.051 3.887 1.00 37.37 194 ASN B CA 1
ATOM 2991 C C . ASN B 1 194 ? -32.856 4.803 3.090 1.00 34.53 194 ASN B C 1
ATOM 2992 O O . ASN B 1 194 ? -31.971 4.130 3.585 1.00 29.21 194 ASN B O 1
ATOM 2997 N N . LYS B 1 195 ? -32.753 5.368 1.894 1.00 36.51 195 LYS B N 1
ATOM 2998 C CA . LYS B 1 195 ? -31.618 5.109 1.011 1.00 38.06 195 LYS B CA 1
ATOM 2999 C C . LYS B 1 195 ? -30.676 6.291 0.845 1.00 36.12 195 LYS B C 1
ATOM 3000 O O . LYS B 1 195 ? -29.677 6.202 0.128 1.00 31.39 195 LYS B O 1
ATOM 3006 N N . THR B 1 196 ? -31.001 7.414 1.479 1.00 34.85 196 THR B N 1
ATOM 3007 C CA . THR B 1 196 ? -30.180 8.591 1.281 1.00 33.12 196 THR B CA 1
ATOM 3008 C C . THR B 1 196 ? -29.927 9.431 2.523 1.00 34.05 196 THR B C 1
ATOM 3009 O O . THR B 1 196 ? -30.516 9.211 3.585 1.00 35.37 196 THR B O 1
ATOM 3013 N N . VAL B 1 197 ? -29.005 10.378 2.377 1.00 34.53 197 VAL B N 1
ATOM 3014 C CA . VAL B 1 197 ? -28.720 11.324 3.437 1.00 30.59 197 VAL B CA 1
ATOM 3015 C C . VAL B 1 197 ? -28.402 12.676 2.807 1.00 30.91 197 VAL B C 1
ATOM 3016 O O . VAL B 1 197 ? -27.738 12.754 1.773 1.00 29.42 197 VAL B O 1
ATOM 3020 N N . SER B 1 198 ? -28.843 13.759 3.434 1.00 29.00 198 SER B N 1
ATOM 3021 C CA . SER B 1 198 ? -28.592 15.082 2.865 1.00 27.57 198 SER B CA 1
ATOM 3022 C C . SER B 1 198 ? -27.880 16.031 3.799 1.00 27.13 198 SER B C 1
ATOM 3023 O O . SER B 1 198 ? -28.114 16.026 5.007 1.00 27.83 198 SER B O 1
ATOM 3026 N N . LEU B 1 199 ? -27.063 16.893 3.205 1.00 28.06 199 LEU B N 1
ATOM 3027 C CA . LEU B 1 199 ? -26.369 17.953 3.932 1.00 23.24 199 LEU B CA 1
ATOM 3028 C C . LEU B 1 199 ? -26.731 19.338 3.415 1.00 27.64 199 LEU B C 1
ATOM 3029 O O . LEU B 1 199 ? -27.238 19.493 2.299 1.00 28.48 199 LEU B O 1
ATOM 3034 N N . CYS B 1 200 ? -26.442 20.328 4.249 1.00 28.84 200 CYS B N 1
ATOM 3035 C CA . CYS B 1 200 ? -26.652 21.730 3.933 1.00 25.07 200 CYS B CA 1
ATOM 3036 C C . CYS B 1 200 ? -25.275 22.401 4.063 1.00 30.79 200 CYS B C 1
ATOM 3037 O O . CYS B 1 200 ? -24.730 22.611 5.176 1.00 25.71 200 CYS B O 1
ATOM 3040 N N . VAL B 1 201 ? -24.671 22.695 2.915 1.00 23.32 201 VAL B N 1
ATOM 3041 C CA . VAL B 1 201 ? -23.265 23.110 2.947 1.00 24.27 201 VAL B CA 1
ATOM 3042 C C . VAL B 1 201 ? -23.009 24.523 2.473 1.00 25.38 201 VAL B C 1
ATOM 3043 O O . VAL B 1 201 ? -23.395 24.872 1.382 1.00 27.23 201 VAL B O 1
ATOM 3047 N N . ARG B 1 202 ? -22.360 25.314 3.311 1.00 26.64 202 ARG B N 1
ATOM 3048 C CA . ARG B 1 202 ? -22.003 26.692 3.010 1.00 26.47 202 ARG B CA 1
ATOM 3049 C C . ARG B 1 202 ? -20.541 26.711 2.641 1.00 27.87 202 ARG B C 1
ATOM 3050 O O . ARG B 1 202 ? -19.680 26.212 3.370 1.00 26.71 202 ARG B O 1
ATOM 3058 N N . GLN B 1 203 ? -20.279 27.331 1.501 1.00 27.54 203 GLN B N 1
ATOM 3059 C CA . GLN B 1 203 ? -18.927 27.530 1.065 1.00 26.29 203 GLN B CA 1
ATOM 3060 C C . GLN B 1 203 ? -18.227 28.618 1.900 1.00 27.11 203 GLN B C 1
ATOM 3061 O O . GLN B 1 203 ? -18.642 29.785 1.953 1.00 24.64 203 GLN B O 1
ATOM 3067 N N . LEU B 1 204 ? -17.144 28.190 2.534 1.00 27.90 204 LEU B N 1
ATOM 3068 C CA . LEU B 1 204 ? -16.295 29.043 3.359 1.00 29.77 204 LEU B CA 1
ATOM 3069 C C . LEU B 1 204 ? -15.266 29.743 2.462 1.00 28.00 204 LEU B C 1
ATOM 3070 O O . LEU B 1 204 ? -14.533 29.062 1.728 1.00 29.25 204 LEU B O 1
ATOM 3075 N N . GLU B 1 205 ? -15.218 31.077 2.550 1.00 34.71 205 GLU B N 1
ATOM 3076 C CA . GLU B 1 205 ? -14.252 31.931 1.869 1.00 33.48 205 GLU B CA 1
ATOM 3077 C C . GLU B 1 205 ? -13.725 33.009 2.788 1.00 35.37 205 GLU B C 1
ATOM 3078 O O . GLU B 1 205 ? -14.521 33.717 3.395 1.00 38.49 205 GLU B O 1
ATOM 3084 N N . TYR B 1 206 ? -12.419 33.239 2.770 1.00 29.85 206 TYR B N 1
ATOM 3085 C CA . TYR B 1 206 ? -11.887 34.380 3.462 1.00 31.16 206 TYR B CA 1
ATOM 3086 C C . TYR B 1 206 ? -10.702 34.916 2.686 1.00 26.83 206 TYR B C 1
ATOM 3087 O O . TYR B 1 206 ? -10.237 34.304 1.736 1.00 33.10 206 TYR B O 1
ATOM 3096 N N . GLN B 1 207 ? -10.207 36.060 3.132 1.00 31.23 207 GLN B N 1
ATOM 3097 C CA . GLN B 1 207 ? -9.061 36.692 2.522 1.00 29.12 207 GLN B CA 1
ATOM 3098 C C . GLN B 1 207 ? -7.858 36.763 3.479 1.00 29.88 207 GLN B C 1
ATOM 3099 O O . GLN B 1 207 ? -7.993 37.111 4.647 1.00 29.06 207 GLN B O 1
ATOM 3105 N N . ASP B 1 208 ? -6.679 36.401 2.976 1.00 32.10 208 ASP B N 1
ATOM 3106 C CA . ASP B 1 208 ? -5.459 36.512 3.751 1.00 30.01 208 ASP B CA 1
ATOM 3107 C C . ASP B 1 208 ? -5.176 37.979 4.101 1.00 35.08 208 ASP B C 1
ATOM 3108 O O . ASP B 1 208 ? -5.201 38.858 3.236 1.00 32.89 208 ASP B O 1
ATOM 3113 N N . PRO B 1 209 ? -4.860 38.245 5.371 1.00 34.26 209 PRO B N 1
ATOM 3114 C CA . PRO B 1 209 ? -4.600 39.617 5.797 1.00 31.11 209 PRO B CA 1
ATOM 3115 C C . PRO B 1 209 ? -3.272 40.210 5.298 1.00 29.27 209 PRO B C 1
ATOM 3116 O O . PRO B 1 209 ? -3.049 41.425 5.404 1.00 28.10 209 PRO B O 1
ATOM 3120 N N . GLU B 1 210 ? -2.383 39.372 4.776 1.00 29.82 210 GLU B N 1
ATOM 3121 C CA . GLU B 1 210 ? -1.111 39.890 4.269 1.00 26.69 210 GLU B CA 1
ATOM 3122 C C . GLU B 1 210 ? -1.145 39.976 2.748 1.00 26.38 210 GLU B C 1
ATOM 3123 O O . GLU B 1 210 ? -0.929 41.044 2.175 1.00 31.59 210 GLU B O 1
ATOM 3129 N N . SER B 1 211 ? -1.447 38.863 2.086 1.00 27.89 211 SER B N 1
ATOM 3130 C CA . SER B 1 211 ? -1.417 38.878 0.629 1.00 29.46 211 SER B CA 1
ATOM 3131 C C . SER B 1 211 ? -2.684 39.414 -0.014 1.00 31.73 211 SER B C 1
ATOM 3132 O O . SER B 1 211 ? -2.631 39.810 -1.177 1.00 27.30 211 SER B O 1
ATOM 3135 N N . GLY B 1 212 ? -3.803 39.402 0.713 1.00 24.47 212 GLY B N 1
ATOM 3136 C CA . GLY B 1 212 ? -5.078 39.748 0.112 1.00 22.25 212 GLY B CA 1
ATOM 3137 C C . GLY B 1 212 ? -5.717 38.596 -0.637 1.00 23.17 212 GLY B C 1
ATOM 3138 O O . GLY B 1 212 ? -6.862 38.703 -1.038 1.00 24.06 212 GLY B O 1
ATOM 3139 N N . GLU B 1 213 ? -5.041 37.461 -0.784 1.00 24.81 213 GLU B N 1
ATOM 3140 C CA . GLU B 1 213 ? -5.600 36.369 -1.576 1.00 23.55 213 GLU B CA 1
ATOM 3141 C C . GLU B 1 213 ? -6.867 35.809 -0.973 1.00 25.82 213 GLU B C 1
ATOM 3142 O O . GLU B 1 213 ? -7.038 35.818 0.243 1.00 26.05 213 GLU B O 1
ATOM 3148 N N . THR B 1 214 ? -7.711 35.269 -1.846 1.00 32.06 214 THR B N 1
ATOM 3149 C CA . THR B 1 214 ? -8.933 34.591 -1.435 1.00 24.27 214 THR B CA 1
ATOM 3150 C C . THR B 1 214 ? -8.679 33.100 -1.230 1.00 27.38 214 THR B C 1
ATOM 3151 O O . THR B 1 214 ? -8.004 32.442 -2.031 1.00 23.59 214 THR B O 1
ATOM 3155 N N . VAL B 1 215 ? -9.206 32.578 -0.126 1.00 25.74 215 VAL B N 1
ATOM 3156 C CA . VAL B 1 215 ? -9.005 31.193 0.257 1.00 19.58 215 VAL B CA 1
ATOM 3157 C C . VAL B 1 215 ? -10.378 30.545 0.344 1.00 23.49 215 VAL B C 1
ATOM 3158 O O . VAL B 1 215 ? -11.315 31.111 0.912 1.00 22.40 215 VAL B O 1
ATOM 3162 N N . TYR B 1 216 ? -10.509 29.358 -0.241 1.00 23.36 216 TYR B N 1
ATOM 3163 C CA . TYR B 1 216 ? -11.771 28.634 -0.221 1.00 23.24 216 TYR B CA 1
ATOM 3164 C C . TYR B 1 216 ? -11.608 27.421 0.672 1.00 23.80 216 TYR B C 1
ATOM 3165 O O . TYR B 1 216 ? -10.690 26.651 0.501 1.00 27.99 216 TYR B O 1
ATOM 3174 N N . GLY B 1 217 ? -12.465 27.236 1.661 1.00 23.99 217 GLY B N 1
ATOM 3175 C CA . GLY B 1 217 ? -12.333 26.053 2.488 1.00 25.50 217 GLY B CA 1
ATOM 3176 C C . GLY B 1 217 ? -12.235 24.835 1.596 1.00 27.46 217 GLY B C 1
ATOM 3177 O O . GLY B 1 217 ? -12.910 24.721 0.569 1.00 27.40 217 GLY B O 1
ATOM 3178 N N . VAL B 1 218 ? -11.404 23.887 2.016 1.00 31.05 218 VAL B N 1
ATOM 3179 C CA . VAL B 1 218 ? -11.168 22.671 1.240 1.00 29.77 218 VAL B CA 1
ATOM 3180 C C . VAL B 1 218 ? -12.404 21.780 1.079 1.00 26.38 218 VAL B C 1
ATOM 3181 O O . VAL B 1 218 ? -12.808 21.438 -0.023 1.00 30.59 218 VAL B O 1
ATOM 3185 N N . CYS B 1 219 ? -13.003 21.372 2.185 1.00 30.45 219 CYS B N 1
ATOM 3186 C CA . CYS B 1 219 ? -14.126 20.444 2.102 1.00 24.17 219 CYS B CA 1
ATOM 3187 C C . CYS B 1 219 ? -15.427 21.086 1.673 1.00 28.23 219 CYS B C 1
ATOM 3188 O O . CYS B 1 219 ? -16.210 20.416 1.015 1.00 31.35 219 CYS B O 1
ATOM 3191 N N . SER B 1 220 ? -15.704 22.330 2.055 1.00 25.35 220 SER B N 1
ATOM 3192 C CA . SER B 1 220 ? -16.939 22.962 1.565 1.00 24.15 220 SER B CA 1
ATOM 3193 C C . SER B 1 220 ? -16.893 23.278 0.070 1.00 24.82 220 SER B C 1
ATOM 3194 O O . SER B 1 220 ? -17.897 23.261 -0.617 1.00 33.98 220 SER B O 1
ATOM 3197 N N . THR B 1 221 ? -15.708 23.547 -0.456 1.00 27.63 221 THR B N 1
ATOM 3198 C CA . THR B 1 221 ? -15.527 23.793 -1.876 1.00 22.35 221 THR B CA 1
ATOM 3199 C C . THR B 1 221 ? -15.711 22.484 -2.612 1.00 29.36 221 THR B C 1
ATOM 3200 O O . THR B 1 221 ? -16.422 22.382 -3.611 1.00 34.99 221 THR B O 1
ATOM 3204 N N . TYR B 1 222 ? -15.114 21.441 -2.059 1.00 27.97 222 TYR B N 1
ATOM 3205 C CA . TYR B 1 222 ? -15.275 20.111 -2.606 1.00 26.90 222 TYR B CA 1
ATOM 3206 C C . TYR B 1 222 ? -16.740 19.738 -2.705 1.00 27.32 222 TYR B C 1
ATOM 3207 O O . TYR B 1 222 ? -17.217 19.381 -3.776 1.00 32.45 222 TYR B O 1
ATOM 3216 N N . LEU B 1 223 ? -17.483 19.886 -1.619 1.00 30.51 223 LEU B N 1
ATOM 3217 C CA . LEU B 1 223 ? -18.913 19.560 -1.666 1.00 25.42 223 LEU B CA 1
ATOM 3218 C C . LEU B 1 223 ? -19.733 20.498 -2.536 1.00 27.76 223 LEU B C 1
ATOM 3219 O O . LEU B 1 223 ? -20.581 20.008 -3.287 1.00 30.61 223 LEU B O 1
ATOM 3224 N N . CYS B 1 224 ? -19.553 21.814 -2.439 1.00 25.93 224 CYS B N 1
ATOM 3225 C CA . CYS B 1 224 ? -20.382 22.683 -3.282 1.00 26.23 224 CYS B CA 1
ATOM 3226 C C . CYS B 1 224 ? -20.173 22.500 -4.770 1.00 24.64 224 CYS B C 1
ATOM 3227 O O . CYS B 1 224 ? -21.061 22.805 -5.576 1.00 37.11 224 CYS B O 1
ATOM 3230 N N . ASN B 1 225 ? -18.995 22.025 -5.151 1.00 29.26 225 ASN B N 1
ATOM 3231 C CA . ASN B 1 225 ? -18.756 21.817 -6.582 1.00 31.37 225 ASN B CA 1
ATOM 3232 C C . ASN B 1 225 ? -18.929 20.367 -6.938 1.00 31.72 225 ASN B C 1
ATOM 3233 O O . ASN B 1 225 ? -18.581 19.994 -8.050 1.00 32.82 225 ASN B O 1
ATOM 3238 N N . LEU B 1 226 ? -19.500 19.567 -6.043 1.00 27.74 226 LEU B N 1
ATOM 3239 C CA . LEU B 1 226 ? -19.615 18.138 -6.312 1.00 28.44 226 LEU B CA 1
ATOM 3240 C C . LEU B 1 226 ? -20.640 17.841 -7.384 1.00 26.55 226 LEU B C 1
ATOM 3241 O O . LEU B 1 226 ? -21.828 18.044 -7.152 1.00 29.26 226 LEU B O 1
ATOM 3246 N N . PRO B 1 227 ? -20.191 17.395 -8.569 1.00 27.35 227 PRO B N 1
ATOM 3247 C CA . PRO B 1 227 ? -21.185 17.106 -9.604 1.00 26.37 227 PRO B CA 1
ATOM 3248 C C . PRO B 1 227 ? -22.066 15.922 -9.247 1.00 27.59 227 PRO B C 1
ATOM 3249 O O . PRO B 1 227 ? -21.581 14.948 -8.662 1.00 32.57 227 PRO B O 1
ATOM 3253 N N . VAL B 1 228 ? -23.338 16.016 -9.633 1.00 31.88 228 VAL B N 1
ATOM 3254 C CA . VAL B 1 228 ? -24.258 14.894 -9.556 1.00 30.02 228 VAL B CA 1
ATOM 3255 C C . VAL B 1 228 ? -23.723 13.720 -10.379 1.00 28.55 228 VAL B C 1
ATOM 3256 O O . VAL B 1 228 ? -23.301 13.874 -11.529 1.00 32.64 228 VAL B O 1
ATOM 3260 N N . GLY B 1 229 ? -23.793 12.525 -9.812 1.00 31.17 229 GLY B N 1
ATOM 3261 C CA . GLY B 1 229 ? -23.191 11.357 -10.455 1.00 33.05 229 GLY B CA 1
ATOM 3262 C C . GLY B 1 229 ? -21.831 10.968 -9.875 1.00 32.32 229 GLY B C 1
ATOM 3263 O O . GLY B 1 229 ? -21.392 9.846 -10.071 1.00 34.74 229 GLY B O 1
ATOM 3264 N N . THR B 1 230 ? -21.191 11.864 -9.134 1.00 33.81 230 THR B N 1
ATOM 3265 C CA . THR B 1 230 ? -19.886 11.602 -8.576 1.00 39.13 230 THR B CA 1
ATOM 3266 C C . THR B 1 230 ? -19.898 10.519 -7.505 1.00 40.68 230 THR B C 1
ATOM 3267 O O . THR B 1 230 ? -20.587 10.643 -6.496 1.00 36.06 230 THR B O 1
ATOM 3271 N N . ASP B 1 231 ? -19.052 9.512 -7.717 1.00 39.79 231 ASP B N 1
ATOM 3272 C CA . ASP B 1 231 ? -18.927 8.396 -6.798 1.00 45.58 231 ASP B CA 1
ATOM 3273 C C . ASP B 1 231 ? -17.744 8.592 -5.875 1.00 47.27 231 ASP B C 1
ATOM 3274 O O . ASP B 1 231 ? -17.030 9.591 -5.980 1.00 49.49 231 ASP B O 1
ATOM 3279 N N . ASP B 1 232 ? -17.525 7.631 -4.983 1.00 46.94 232 ASP B N 1
ATOM 3280 C CA . ASP B 1 232 ? -16.328 7.647 -4.126 1.00 49.33 232 ASP B CA 1
ATOM 3281 C C . ASP B 1 232 ? -16.330 8.789 -3.105 1.00 44.20 232 ASP B C 1
ATOM 3282 O O . ASP B 1 232 ? -15.291 9.369 -2.782 1.00 43.45 232 ASP B O 1
ATOM 3287 N N . VAL B 1 233 ? -17.499 9.111 -2.566 1.00 41.94 233 VAL B N 1
ATOM 3288 C CA . VAL B 1 233 ? -17.562 10.124 -1.530 1.00 41.08 233 VAL B CA 1
ATOM 3289 C C . VAL B 1 233 ? -17.392 9.449 -0.168 1.00 40.11 233 VAL B C 1
ATOM 3290 O O . VAL B 1 233 ? -18.189 8.597 0.255 1.00 35.26 233 VAL B O 1
ATOM 3294 N N . LYS B 1 234 ? -16.330 9.851 0.517 1.00 36.34 234 LYS B N 1
ATOM 3295 C CA . LYS B 1 234 ? -15.933 9.213 1.767 1.00 33.88 234 LYS B CA 1
ATOM 3296 C C . LYS B 1 234 ? -16.709 9.795 2.940 1.00 37.04 234 LYS B C 1
ATOM 3297 O O . LYS B 1 234 ? -16.527 10.938 3.351 1.00 38.65 234 LYS B O 1
ATOM 3303 N N . ILE B 1 235 ? -17.580 8.971 3.490 1.00 37.70 235 ILE B N 1
ATOM 3304 C CA . ILE B 1 235 ? -18.514 9.407 4.507 1.00 37.75 235 ILE B CA 1
ATOM 3305 C C . ILE B 1 235 ? -18.242 8.611 5.774 1.00 34.23 235 ILE B C 1
ATOM 3306 O O . ILE B 1 235 ? -18.033 7.412 5.687 1.00 35.13 235 ILE B O 1
ATOM 3311 N N . THR B 1 236 ? -18.302 9.247 6.937 1.00 33.52 236 THR B N 1
ATOM 3312 C CA . THR B 1 236 ? -18.059 8.562 8.193 1.00 35.37 236 THR B CA 1
ATOM 3313 C C . THR B 1 236 ? -19.269 8.636 9.107 1.00 34.80 236 THR B C 1
ATOM 3314 O O . THR B 1 236 ? -20.015 9.623 9.075 1.00 37.37 236 THR B O 1
ATOM 3318 N N . GLY B 1 237 ? -19.379 7.585 9.927 1.00 40.35 237 GLY B N 1
ATOM 3319 C CA . GLY B 1 237 ? -20.612 7.063 10.553 1.00 37.13 237 GLY B CA 1
ATOM 3320 C C . GLY B 1 237 ? -21.239 8.119 11.400 1.00 41.37 237 GLY B C 1
ATOM 3321 O O . GLY B 1 237 ? -20.552 9.066 11.756 1.00 49.35 237 GLY B O 1
ATOM 3322 N N . PRO B 1 238 ? -22.514 7.960 11.755 1.00 36.03 238 PRO B N 1
ATOM 3323 C CA . PRO B 1 238 ? -23.137 9.161 12.313 1.00 39.21 238 PRO B CA 1
ATOM 3324 C C . PRO B 1 238 ? -22.528 9.552 13.665 1.00 39.45 238 PRO B C 1
ATOM 3325 O O . PRO B 1 238 ? -21.969 8.700 14.353 1.00 41.66 238 PRO B O 1
ATOM 3329 N N . VAL B 1 239 ? -22.553 10.826 14.036 1.00 39.97 239 VAL B N 1
ATOM 3330 C CA . VAL B 1 239 ? -22.013 11.218 15.341 1.00 43.74 239 VAL B CA 1
ATOM 3331 C C . VAL B 1 239 ? -22.937 12.230 15.989 1.00 43.65 239 VAL B C 1
ATOM 3332 O O . VAL B 1 239 ? -23.678 12.916 15.299 1.00 46.68 239 VAL B O 1
ATOM 3336 N N . GLY B 1 240 ? -22.898 12.294 17.313 1.00 41.84 240 GLY B N 1
ATOM 3337 C CA . GLY B 1 240 ? -23.684 13.251 18.074 1.00 41.69 240 GLY B CA 1
ATOM 3338 C C . GLY B 1 240 ? -24.894 12.679 18.785 1.00 41.73 240 GLY B C 1
ATOM 3339 O O . GLY B 1 240 ? -25.601 11.819 18.266 1.00 43.40 240 GLY B O 1
ATOM 3340 N N . LYS B 1 241 ? -25.110 13.153 20.001 1.00 41.23 241 LYS B N 1
ATOM 3341 C CA . LYS B 1 241 ? -26.277 12.794 20.779 1.00 47.50 241 LYS B CA 1
ATOM 3342 C C . LYS B 1 241 ? -26.851 14.086 21.342 1.00 46.66 241 LYS B C 1
ATOM 3343 O O . LYS B 1 241 ? -27.931 14.066 21.923 1.00 49.40 241 LYS B O 1
ATOM 3349 N N . GLU B 1 242 ? -26.155 15.207 21.175 1.00 46.03 242 GLU B N 1
ATOM 3350 C CA . GLU B 1 242 ? -26.564 16.428 21.857 1.00 50.01 242 GLU B CA 1
ATOM 3351 C C . GLU B 1 242 ? -27.770 17.090 21.233 1.00 44.02 242 GLU B C 1
ATOM 3352 O O . GLU B 1 242 ? -28.492 17.808 21.915 1.00 46.27 242 GLU B O 1
ATOM 3358 N N . MET B 1 243 ? -27.954 16.865 19.938 1.00 40.85 243 MET B N 1
ATOM 3359 C CA . MET B 1 243 ? -28.978 17.562 19.186 1.00 44.03 243 MET B CA 1
ATOM 3360 C C . MET B 1 243 ? -30.110 16.630 18.797 1.00 40.65 243 MET B C 1
ATOM 3361 O O . MET B 1 243 ? -30.862 16.924 17.863 1.00 38.66 243 MET B O 1
ATOM 3366 N N . LEU B 1 244 ? -30.244 15.520 19.514 1.00 37.17 244 LEU B N 1
ATOM 3367 C CA . LEU B 1 244 ? -31.373 14.638 19.246 1.00 40.69 244 LEU B CA 1
ATOM 3368 C C . LEU B 1 244 ? -32.705 15.206 19.705 1.00 39.53 244 LEU B C 1
ATOM 3369 O O . LEU B 1 244 ? -32.797 16.017 20.624 1.00 39.01 244 LEU B O 1
ATOM 3374 N N . LEU B 1 245 ? -33.750 14.755 19.039 1.00 38.04 245 LEU B N 1
ATOM 3375 C CA . LEU B 1 245 ? -35.088 15.219 19.319 1.00 44.32 245 LEU B CA 1
ATOM 3376 C C . LEU B 1 245 ? -35.538 14.505 20.590 1.00 44.67 245 LEU B C 1
ATOM 3377 O O . LEU B 1 245 ? -35.201 13.340 20.770 1.00 45.10 245 LEU B O 1
ATOM 3382 N N . PRO B 1 246 ? -36.297 15.178 21.472 1.00 48.38 246 PRO B N 1
ATOM 3383 C CA . PRO B 1 246 ? -36.709 14.460 22.681 1.00 49.99 246 PRO B CA 1
ATOM 3384 C C . PRO B 1 246 ? -37.730 13.367 22.395 1.00 49.20 246 PRO B C 1
ATOM 3385 O O . PRO B 1 246 ? -38.424 13.399 21.375 1.00 48.21 246 PRO B O 1
ATOM 3389 N N . ASP B 1 247 ? -37.803 12.390 23.290 1.00 55.35 247 ASP B N 1
ATOM 3390 C CA . ASP B 1 247 ? -38.786 11.322 23.128 1.00 58.85 247 ASP B CA 1
ATOM 3391 C C . ASP B 1 247 ? -40.198 11.837 23.400 1.00 59.47 247 ASP B C 1
ATOM 3392 O O . ASP B 1 247 ? -41.136 11.531 22.658 1.00 61.02 247 ASP B O 1
ATOM 3397 N N . ASP B 1 248 ? -40.326 12.651 24.440 1.00 53.95 248 ASP B N 1
ATOM 3398 C CA . ASP B 1 248 ? -41.590 13.297 24.754 1.00 54.79 248 ASP B CA 1
ATOM 3399 C C . ASP B 1 248 ? -42.234 13.855 23.480 1.00 54.14 248 ASP B C 1
ATOM 3400 O O . ASP B 1 248 ? -41.732 14.831 22.925 1.00 59.36 248 ASP B O 1
ATOM 3405 N N . GLU B 1 249 ? -43.312 13.224 23.009 1.00 53.90 249 GLU B N 1
ATOM 3406 C CA . GLU B 1 249 ? -44.129 13.720 21.884 1.00 53.22 249 GLU B CA 1
ATOM 3407 C C . GLU B 1 249 ? -44.824 15.054 22.183 1.00 52.26 249 GLU B C 1
ATOM 3408 O O . GLU B 1 249 ? -45.334 15.709 21.276 1.00 50.02 249 GLU B O 1
ATOM 3414 N N . ASP B 1 250 ? -44.909 15.417 23.459 1.00 52.47 250 ASP B N 1
ATOM 3415 C CA . ASP B 1 250 ? -45.582 16.634 23.903 1.00 52.45 250 ASP B CA 1
ATOM 3416 C C . ASP B 1 250 ? -44.606 17.788 24.147 1.00 48.88 250 ASP B C 1
ATOM 3417 O O . ASP B 1 250 ? -44.991 18.901 24.499 1.00 44.93 250 ASP B O 1
ATOM 3422 N N . ALA B 1 251 ? -43.321 17.529 23.960 1.00 44.05 251 ALA B N 1
ATOM 3423 C CA . ALA B 1 251 ? -42.322 18.547 24.210 1.00 42.78 251 ALA B CA 1
ATOM 3424 C C . ALA B 1 251 ? -42.584 19.834 23.445 1.00 43.16 251 ALA B C 1
ATOM 3425 O O . ALA B 1 251 ? -43.131 19.811 22.337 1.00 40.03 251 ALA B O 1
ATOM 3427 N N . THR B 1 252 ? -42.201 20.941 24.076 1.00 37.72 252 THR B N 1
ATOM 3428 C CA . THR B 1 252 ? -42.085 22.230 23.405 1.00 40.91 252 THR B CA 1
ATOM 3429 C C . THR B 1 252 ? -40.637 22.344 22.919 1.00 41.66 252 THR B C 1
ATOM 3430 O O . THR B 1 252 ? -39.696 22.231 23.702 1.00 41.25 252 THR B O 1
ATOM 3434 N N . VAL B 1 253 ? -40.457 22.578 21.625 1.00 39.15 253 VAL B N 1
ATOM 3435 C CA . VAL B 1 253 ? -39.128 22.611 21.029 1.00 34.16 253 VAL B CA 1
ATOM 3436 C C . VAL B 1 253 ? -38.805 23.970 20.433 1.00 32.06 253 VAL B C 1
ATOM 3437 O O . VAL B 1 253 ? -39.409 24.382 19.446 1.00 33.25 253 VAL B O 1
ATOM 3441 N N . VAL B 1 254 ? -37.833 24.652 21.025 1.00 31.84 254 VAL B N 1
ATOM 3442 C CA . VAL B 1 254 ? -37.426 25.967 20.559 1.00 35.80 254 VAL B CA 1
ATOM 3443 C C . VAL B 1 254 ? -36.099 25.796 19.845 1.00 37.60 254 VAL B C 1
ATOM 3444 O O . VAL B 1 254 ? -35.169 25.166 20.355 1.00 28.68 254 VAL B O 1
ATOM 3448 N N . MET B 1 255 ? -36.044 26.335 18.632 1.00 32.07 255 MET B N 1
ATOM 3449 C CA . MET B 1 255 ? -34.895 26.128 17.760 1.00 30.48 255 MET B CA 1
ATOM 3450 C C . MET B 1 255 ? -34.438 27.471 17.253 1.00 33.75 255 MET B C 1
ATOM 3451 O O . MET B 1 255 ? -35.175 28.152 16.543 1.00 34.81 255 MET B O 1
ATOM 3456 N N . LEU B 1 256 ? -33.211 27.810 17.627 1.00 30.78 256 LEU B N 1
ATOM 3457 C CA . LEU B 1 256 ? -32.550 29.045 17.238 1.00 27.80 256 LEU B CA 1
ATOM 3458 C C . LEU B 1 256 ? -31.494 28.722 16.191 1.00 32.37 256 LEU B C 1
ATOM 3459 O O . LEU B 1 256 ? -30.561 27.970 16.458 1.00 31.30 256 LEU B O 1
ATOM 3464 N N . ALA B 1 257 ? -31.603 29.332 15.015 1.00 28.35 257 ALA B N 1
ATOM 3465 C CA . ALA B 1 257 ? -30.752 28.953 13.902 1.00 30.95 257 ALA B CA 1
ATOM 3466 C C . ALA B 1 257 ? -30.261 30.155 13.148 1.00 27.00 257 ALA B C 1
ATOM 3467 O O . ALA B 1 257 ? -31.049 31.066 12.905 1.00 28.58 257 ALA B O 1
ATOM 3469 N N . THR B 1 258 ? -28.977 30.120 12.796 1.00 28.71 258 THR B N 1
ATOM 3470 C CA . THR B 1 258 ? -28.395 31.031 11.796 1.00 26.21 258 THR B CA 1
ATOM 3471 C C . THR B 1 258 ? -27.755 30.139 10.736 1.00 30.44 258 THR B C 1
ATOM 3472 O O . THR B 1 258 ? -27.329 29.007 11.025 1.00 33.36 258 THR B O 1
ATOM 3476 N N . GLY B 1 259 ? -27.774 30.608 9.497 1.00 25.72 259 GLY B N 1
ATOM 3477 C CA . GLY B 1 259 ? -27.185 29.878 8.380 1.00 26.65 259 GLY B CA 1
ATOM 3478 C C . GLY B 1 259 ? -27.496 28.395 8.278 1.00 29.15 259 GLY B C 1
ATOM 3479 O O . GLY B 1 259 ? -28.648 27.959 8.304 1.00 35.15 259 GLY B O 1
ATOM 3480 N N . THR B 1 260 ? -26.428 27.614 8.177 1.00 29.76 260 THR B N 1
ATOM 3481 C CA . THR B 1 260 ? -26.488 26.182 7.976 1.00 25.34 260 THR B CA 1
ATOM 3482 C C . THR B 1 260 ? -26.940 25.527 9.261 1.00 28.67 260 THR B C 1
ATOM 3483 O O . THR B 1 260 ? -27.275 24.351 9.294 1.00 26.82 260 THR B O 1
ATOM 3487 N N . GLY B 1 261 ? -27.003 26.306 10.329 1.00 30.19 261 GLY B N 1
ATOM 3488 C CA . GLY B 1 261 ? -27.597 25.811 11.563 1.00 25.67 261 GLY B CA 1
ATOM 3489 C C . GLY B 1 261 ? -29.047 25.389 11.388 1.00 27.35 261 GLY B C 1
ATOM 3490 O O . GLY B 1 261 ? -29.571 24.639 12.208 1.00 29.06 261 GLY B O 1
ATOM 3491 N N . ILE B 1 262 ? -29.714 25.852 10.334 1.00 27.08 262 ILE B N 1
ATOM 3492 C CA . ILE B 1 262 ? -31.065 25.404 10.082 1.00 26.71 262 ILE B CA 1
ATOM 3493 C C . ILE B 1 262 ? -31.170 23.895 9.859 1.00 26.63 262 ILE B C 1
ATOM 3494 O O . ILE B 1 262 ? -32.239 23.329 10.077 1.00 29.66 262 ILE B O 1
ATOM 3499 N N . ALA B 1 263 ? -30.090 23.269 9.396 1.00 24.55 263 ALA B N 1
ATOM 3500 C CA . ALA B 1 263 ? -30.072 21.866 8.965 1.00 26.74 263 ALA B CA 1
ATOM 3501 C C . ALA B 1 263 ? -30.755 20.805 9.859 1.00 29.17 263 ALA B C 1
ATOM 3502 O O . ALA B 1 263 ? -31.647 20.099 9.400 1.00 32.19 263 ALA B O 1
ATOM 3504 N N . PRO B 1 264 ? -30.331 20.662 11.125 1.00 26.78 264 PRO B N 1
ATOM 3505 C CA . PRO B 1 264 ? -30.986 19.645 11.930 1.00 25.08 264 PRO B CA 1
ATOM 3506 C C . PRO B 1 264 ? -32.431 19.990 12.187 1.00 29.95 264 PRO B C 1
ATOM 3507 O O . PRO B 1 264 ? -33.244 19.100 12.326 1.00 29.50 264 PRO B O 1
ATOM 3511 N N . PHE B 1 265 ? -32.779 21.263 12.252 1.00 26.18 265 PHE B N 1
ATOM 3512 C CA . PHE B 1 265 ? -34.178 21.613 12.443 1.00 23.85 265 PHE B CA 1
ATOM 3513 C C . PHE B 1 265 ? -35.052 21.308 11.225 1.00 27.74 265 PHE B C 1
ATOM 3514 O O . PHE B 1 265 ? -36.252 21.095 11.353 1.00 30.01 265 PHE B O 1
ATOM 3522 N N . ARG B 1 266 ? -34.482 21.368 10.024 1.00 27.55 266 ARG B N 1
ATOM 3523 C CA . ARG B 1 266 ? -35.205 20.892 8.878 1.00 22.18 266 ARG B CA 1
ATOM 3524 C C . ARG B 1 266 ? -35.577 19.441 9.185 1.00 28.04 266 ARG B C 1
ATOM 3525 O O . ARG B 1 266 ? -36.734 19.067 9.088 1.00 29.31 266 ARG B O 1
ATOM 3533 N N . ALA B 1 267 ? -34.595 18.634 9.577 1.00 28.03 267 ALA B N 1
ATOM 3534 C CA . ALA B 1 267 ? -34.829 17.231 9.906 1.00 29.62 267 ALA B CA 1
ATOM 3535 C C . ALA B 1 267 ? -35.951 17.112 10.926 1.00 33.68 267 ALA B C 1
ATOM 3536 O O . ALA B 1 267 ? -36.988 16.508 10.638 1.00 29.13 267 ALA B O 1
ATOM 3538 N N . PHE B 1 268 ? -35.752 17.740 12.084 1.00 30.26 268 PHE B N 1
ATOM 3539 C CA . PHE B 1 268 ? -36.748 17.746 13.160 1.00 28.74 268 PHE B CA 1
ATOM 3540 C C . PHE B 1 268 ? -38.138 18.011 12.594 1.00 33.02 268 PHE B C 1
ATOM 3541 O O . PHE B 1 268 ? -39.081 17.272 12.870 1.00 37.55 268 PHE B O 1
ATOM 3549 N N . LEU B 1 269 ? -38.268 19.101 11.846 1.00 30.32 269 LEU B N 1
ATOM 3550 C CA . LEU B 1 269 ? -39.587 19.567 11.440 1.00 30.87 269 LEU B CA 1
ATOM 3551 C C . LEU B 1 269 ? -40.283 18.640 10.437 1.00 35.24 269 LEU B C 1
ATOM 3552 O O . LEU B 1 269 ? -41.505 18.486 10.496 1.00 35.34 269 LEU B O 1
ATOM 3557 N N . TRP B 1 270 ? -39.511 18.026 9.543 1.00 33.22 270 TRP B N 1
ATOM 3558 C CA . TRP B 1 270 ? -40.012 17.000 8.623 1.00 33.71 270 TRP B CA 1
ATOM 3559 C C . TRP B 1 270 ? -40.595 15.862 9.444 1.00 33.86 270 TRP B C 1
ATOM 3560 O O . TRP B 1 270 ? -41.695 15.391 9.177 1.00 30.13 270 TRP B O 1
ATOM 3571 N N . ARG B 1 271 ? -39.828 15.410 10.430 1.00 35.05 271 ARG B N 1
ATOM 3572 C CA . ARG B 1 271 ? -40.257 14.345 11.316 1.00 35.77 271 ARG B CA 1
ATOM 3573 C C . ARG B 1 271 ? -41.525 14.758 12.041 1.00 38.27 271 ARG B C 1
ATOM 3574 O O . ARG B 1 271 ? -42.500 14.011 12.084 1.00 31.93 271 ARG B O 1
ATOM 3582 N N . MET B 1 272 ? -41.504 15.958 12.603 1.00 34.31 272 MET B N 1
ATOM 3583 C CA . MET B 1 272 ? -42.653 16.466 13.334 1.00 42.07 272 MET B CA 1
ATOM 3584 C C . MET B 1 272 ? -43.913 16.621 12.500 1.00 38.89 272 MET B C 1
ATOM 3585 O O . MET B 1 272 ? -44.944 16.108 12.889 1.00 37.21 272 MET B O 1
ATOM 3590 N N . PHE B 1 273 ? -43.831 17.311 11.370 1.00 36.36 273 PHE B N 1
ATOM 3591 C CA . PHE B 1 273 ? -45.028 17.672 10.627 1.00 42.14 273 PHE B CA 1
ATOM 3592 C C . PHE B 1 273 ? -45.205 17.161 9.207 1.00 40.11 273 PHE B C 1
ATOM 3593 O O . PHE B 1 273 ? -46.254 17.390 8.613 1.00 43.96 273 PHE B O 1
ATOM 3601 N N . LYS B 1 274 ? -44.196 16.525 8.630 1.00 45.32 274 LYS B N 1
ATOM 3602 C CA . LYS B 1 274 ? -44.267 16.124 7.226 1.00 43.36 274 LYS B CA 1
ATOM 3603 C C . LYS B 1 274 ? -44.336 14.613 7.037 1.00 40.71 274 LYS B C 1
ATOM 3604 O O . LYS B 1 274 ? -44.562 14.140 5.929 1.00 50.40 274 LYS B O 1
ATOM 3610 N N . GLU B 1 275 ? -44.154 13.855 8.110 1.00 43.83 275 GLU B N 1
ATOM 3611 C CA . GLU B 1 275 ? -44.144 12.409 8.031 1.00 48.30 275 GLU B CA 1
ATOM 3612 C C . GLU B 1 275 ? -45.128 11.785 9.003 1.00 49.60 275 GLU B C 1
ATOM 3613 O O . GLU B 1 275 ? -45.492 12.363 10.025 1.00 47.21 275 GLU B O 1
ATOM 3619 N N . GLN B 1 276 ? -45.531 10.566 8.672 1.00 53.31 276 GLN B N 1
ATOM 3620 C CA . GLN B 1 276 ? -46.417 9.786 9.524 1.00 54.83 276 GLN B CA 1
ATOM 3621 C C . GLN B 1 276 ? -45.553 8.600 9.939 1.00 52.74 276 GLN B C 1
ATOM 3622 O O . GLN B 1 276 ? -44.839 8.025 9.127 1.00 55.61 276 GLN B O 1
ATOM 3628 N N . HIS B 1 277 ? -45.527 8.289 11.225 1.00 53.15 277 HIS B N 1
ATOM 3629 C CA . HIS B 1 277 ? -44.671 7.213 11.696 1.00 57.15 277 HIS B CA 1
ATOM 3630 C C . HIS B 1 277 ? -45.561 6.135 12.258 1.00 58.61 277 HIS B C 1
ATOM 3631 O O . HIS B 1 277 ? -46.738 6.367 12.512 1.00 57.91 277 HIS B O 1
ATOM 3638 N N . GLU B 1 278 ? -45.015 4.951 12.467 1.00 58.65 278 GLU B N 1
ATOM 3639 C CA . GLU B 1 278 ? -45.872 3.926 13.035 1.00 64.57 278 GLU B CA 1
ATOM 3640 C C . GLU B 1 278 ? -45.983 4.042 14.546 1.00 63.18 278 GLU B C 1
ATOM 3641 O O . GLU B 1 278 ? -46.947 3.572 15.130 1.00 65.35 278 GLU B O 1
ATOM 3647 N N . ASP B 1 279 ? -45.054 4.741 15.177 1.00 63.20 279 ASP B N 1
ATOM 3648 C CA . ASP B 1 279 ? -45.117 4.876 16.625 1.00 63.25 279 ASP B CA 1
ATOM 3649 C C . ASP B 1 279 ? -45.246 6.308 17.118 1.00 61.27 279 ASP B C 1
ATOM 3650 O O . ASP B 1 279 ? -46.114 6.610 17.944 1.00 62.60 279 ASP B O 1
ATOM 3655 N N . TYR B 1 280 ? -44.388 7.174 16.599 1.00 55.68 280 TYR B N 1
ATOM 3656 C CA . TYR B 1 280 ? -44.283 8.540 17.078 1.00 52.58 280 TYR B CA 1
ATOM 3657 C C . TYR B 1 280 ? -45.297 9.470 16.415 1.00 50.87 280 TYR B C 1
ATOM 3658 O O . TYR B 1 280 ? -45.669 9.269 15.264 1.00 50.97 280 TYR B O 1
ATOM 3667 N N . LYS B 1 281 ? -45.754 10.478 17.149 1.00 47.88 281 LYS B N 1
ATOM 3668 C CA . LYS B 1 281 ? -46.571 11.554 16.593 1.00 48.20 281 LYS B CA 1
ATOM 3669 C C . LYS B 1 281 ? -46.394 12.773 17.492 1.00 51.19 281 LYS B C 1
ATOM 3670 O O . LYS B 1 281 ? -46.710 12.736 18.688 1.00 51.73 281 LYS B O 1
ATOM 3676 N N . PHE B 1 282 ? -45.883 13.851 16.906 1.00 49.15 282 PHE B N 1
ATOM 3677 C CA . PHE B 1 282 ? -45.609 15.073 17.650 1.00 45.26 282 PHE B CA 1
ATOM 3678 C C . PHE B 1 282 ? -46.880 15.877 17.905 1.00 41.36 282 PHE B C 1
ATOM 3679 O O . PHE B 1 282 ? -47.558 16.266 16.963 1.00 38.36 282 PHE B O 1
ATOM 3687 N N . LYS B 1 283 ? -47.180 16.144 19.174 1.00 46.58 283 LYS B N 1
ATOM 3688 C CA . LYS B 1 283 ? -48.373 16.895 19.578 1.00 47.40 283 LYS B CA 1
ATOM 3689 C C . LYS B 1 283 ? -47.979 18.129 20.388 1.00 46.67 283 LYS B C 1
ATOM 3690 O O . LYS B 1 283 ? -48.811 18.732 21.056 1.00 41.80 283 LYS B O 1
ATOM 3696 N N . GLY B 1 284 ? -46.710 18.509 20.333 1.00 45.67 284 GLY B N 1
ATOM 3697 C CA . GLY B 1 284 ? -46.243 19.670 21.077 1.00 42.97 284 GLY B CA 1
ATOM 3698 C C . GLY B 1 284 ? -46.299 20.983 20.322 1.00 37.94 284 GLY B C 1
ATOM 3699 O O . GLY B 1 284 ? -47.042 21.156 19.356 1.00 36.58 284 GLY B O 1
ATOM 3700 N N . LYS B 1 285 ? -45.502 21.922 20.812 1.00 37.73 285 LYS B N 1
ATOM 3701 C CA . LYS B 1 285 ? -45.337 23.231 20.193 1.00 41.73 285 LYS B CA 1
ATOM 3702 C C . LYS B 1 285 ? -43.902 23.330 19.705 1.00 40.69 285 LYS B C 1
ATOM 3703 O O . LYS B 1 285 ? -42.982 22.903 20.403 1.00 42.65 285 LYS B O 1
ATOM 3709 N N . ALA B 1 286 ? -43.728 23.841 18.492 1.00 32.53 286 ALA B N 1
ATOM 3710 C CA . ALA B 1 286 ? -42.411 23.989 17.896 1.00 32.73 286 ALA B CA 1
ATOM 3711 C C . ALA B 1 286 ? -42.332 25.421 17.398 1.00 34.35 286 ALA B C 1
ATOM 3712 O O . ALA B 1 286 ? -43.249 25.913 16.731 1.00 33.44 286 ALA B O 1
ATOM 3714 N N . TRP B 1 287 ? -41.214 26.055 17.738 1.00 33.96 287 TRP B N 1
ATOM 3715 C CA . TRP B 1 287 ? -40.953 27.457 17.422 1.00 32.57 287 TRP B CA 1
ATOM 3716 C C . TRP B 1 287 ? -39.534 27.602 16.899 1.00 33.54 287 TRP B C 1
ATOM 3717 O O . TRP B 1 287 ? -38.551 27.289 17.584 1.00 29.43 287 TRP B O 1
ATOM 3728 N N . LEU B 1 288 ? -39.470 28.046 15.649 1.00 32.82 288 LEU B N 1
ATOM 3729 C CA . LEU B 1 288 ? -38.215 28.241 14.961 1.00 29.03 288 LEU B CA 1
ATOM 3730 C C . LEU B 1 288 ? -37.962 29.727 14.854 1.00 25.57 288 LEU B C 1
ATOM 3731 O O . LEU B 1 288 ? -38.832 30.482 14.441 1.00 29.08 288 LEU B O 1
ATOM 3736 N N . ILE B 1 289 ? -36.764 30.121 15.250 1.00 23.68 289 ILE B N 1
ATOM 3737 C CA . ILE B 1 289 ? -36.284 31.478 15.078 1.00 27.90 289 ILE B CA 1
ATOM 3738 C C . ILE B 1 289 ? -35.007 31.304 14.266 1.00 32.88 289 ILE B C 1
ATOM 3739 O O . ILE B 1 289 ? -34.059 30.669 14.755 1.00 28.97 289 ILE B O 1
ATOM 3744 N N . PHE B 1 290 ? -35.040 31.853 13.044 1.00 29.05 290 PHE B N 1
ATOM 3745 C CA . PHE B 1 290 ? -34.075 31.622 11.974 1.00 25.48 290 PHE B CA 1
ATOM 3746 C C . PHE B 1 290 ? -33.571 32.965 11.462 1.00 25.63 290 PHE B C 1
ATOM 3747 O O . PHE B 1 290 ? -34.351 33.843 11.144 1.00 27.70 290 PHE B O 1
ATOM 3755 N N . GLY B 1 291 ? -32.257 33.114 11.364 1.00 30.93 291 GLY B N 1
ATOM 3756 C CA . GLY B 1 291 ? -31.646 34.407 11.152 1.00 27.01 291 GLY B CA 1
ATOM 3757 C C . GLY B 1 291 ? -30.773 34.327 9.937 1.00 31.54 291 GLY B C 1
ATOM 3758 O O . GLY B 1 291 ? -29.882 33.473 9.852 1.00 32.08 291 GLY B O 1
ATOM 3759 N N . VAL B 1 292 ? -31.067 35.224 8.998 1.00 28.85 292 VAL B N 1
ATOM 3760 C CA . VAL B 1 292 ? -30.366 35.289 7.732 1.00 27.58 292 VAL B CA 1
ATOM 3761 C C . VAL B 1 292 ? -30.355 36.740 7.318 1.00 26.87 292 VAL B C 1
ATOM 3762 O O . VAL B 1 292 ? -31.187 37.500 7.767 1.00 34.52 292 VAL B O 1
ATOM 3766 N N . PRO B 1 293 ? -29.452 37.116 6.399 1.00 33.00 293 PRO B N 1
ATOM 3767 C CA . PRO B 1 293 ? -29.429 38.498 5.924 1.00 29.02 293 PRO B CA 1
ATOM 3768 C C . PRO B 1 293 ? -30.514 38.985 4.950 1.00 33.40 293 PRO B C 1
ATOM 3769 O O . PRO B 1 293 ? -30.824 40.179 4.963 1.00 31.55 293 PRO B O 1
ATOM 3773 N N . TYR B 1 294 ? -31.051 38.096 4.119 1.00 29.22 294 TYR B N 1
ATOM 3774 C CA . TYR B 1 294 ? -31.972 38.476 3.047 1.00 26.85 294 TYR B CA 1
ATOM 3775 C C . TYR B 1 294 ? -33.024 37.425 2.898 1.00 27.27 294 TYR B C 1
ATOM 3776 O O . TYR B 1 294 ? -32.741 36.276 3.151 1.00 27.61 294 TYR B O 1
ATOM 3785 N N . THR B 1 295 ? -34.206 37.793 2.419 1.00 26.00 295 THR B N 1
ATOM 3786 C CA . THR B 1 295 ? -35.243 36.803 2.145 1.00 28.11 295 THR B CA 1
ATOM 3787 C C . THR B 1 295 ? -34.674 35.706 1.227 1.00 27.59 295 THR B C 1
ATOM 3788 O O . THR B 1 295 ? -34.904 34.512 1.452 1.00 25.56 295 THR B O 1
ATOM 3792 N N . ALA B 1 296 ? -33.890 36.084 0.216 1.00 21.41 296 ALA B N 1
ATOM 3793 C CA . ALA B 1 296 ? -33.283 35.100 -0.678 1.00 22.65 296 ALA B CA 1
ATOM 3794 C C . ALA B 1 296 ? -32.437 34.068 0.046 1.00 22.45 296 ALA B C 1
ATOM 3795 O O . ALA B 1 296 ? -32.107 33.035 -0.517 1.00 28.72 296 ALA B O 1
ATOM 3797 N N . ASN B 1 297 ? -31.985 34.409 1.244 1.00 26.64 297 ASN B N 1
ATOM 3798 C CA . ASN B 1 297 ? -31.103 33.556 2.009 1.00 18.45 297 ASN B CA 1
ATOM 3799 C C . ASN B 1 297 ? -31.862 32.616 2.938 1.00 27.89 297 ASN B C 1
ATOM 3800 O O . ASN B 1 297 ? -31.247 31.771 3.591 1.00 26.77 297 ASN B O 1
ATOM 3805 N N . ILE B 1 298 ? -33.194 32.712 2.962 1.00 25.11 298 ILE B N 1
ATOM 3806 C CA . ILE B 1 298 ? -33.956 31.843 3.836 1.00 22.02 298 ILE B CA 1
ATOM 3807 C C . ILE B 1 298 ? -33.894 30.435 3.269 1.00 25.44 298 ILE B C 1
ATOM 3808 O O . ILE B 1 298 ? -34.649 30.073 2.384 1.00 27.26 298 ILE B O 1
ATOM 3813 N N . LEU B 1 299 ? -33.003 29.617 3.807 1.00 29.79 299 LEU B N 1
ATOM 3814 C CA . LEU B 1 299 ? -32.838 28.262 3.296 1.00 26.80 299 LEU B CA 1
ATOM 3815 C C . LEU B 1 299 ? -34.108 27.460 3.554 1.00 28.37 299 LEU B C 1
ATOM 3816 O O . LEU B 1 299 ? -34.638 27.560 4.651 1.00 31.66 299 LEU B O 1
ATOM 3821 N N . TYR B 1 300 ? -34.581 26.690 2.569 1.00 29.29 300 TYR B N 1
ATOM 3822 C CA . TYR B 1 300 ? -35.826 25.907 2.629 1.00 29.05 300 TYR B CA 1
ATOM 3823 C C . TYR B 1 300 ? -37.072 26.772 2.980 1.00 26.85 300 TYR B C 1
ATOM 3824 O O . TYR B 1 300 ? -38.053 26.319 3.581 1.00 29.69 300 TYR B O 1
ATOM 3833 N N . LYS B 1 301 ? -37.043 28.049 2.621 1.00 31.95 301 LYS B N 1
ATOM 3834 C CA . LYS B 1 301 ? -38.168 28.945 2.859 1.00 31.81 301 LYS B CA 1
ATOM 3835 C C . LYS B 1 301 ? -39.521 28.271 2.584 1.00 32.01 301 LYS B C 1
ATOM 3836 O O . LYS B 1 301 ? -40.441 28.322 3.409 1.00 35.27 301 LYS B O 1
ATOM 3842 N N . ASP B 1 302 ? -39.647 27.644 1.420 1.00 39.24 302 ASP B N 1
ATOM 3843 C CA . ASP B 1 302 ? -40.928 27.116 0.944 1.00 39.48 302 ASP B CA 1
ATOM 3844 C C . ASP B 1 302 ? -41.424 25.995 1.840 1.00 34.87 302 ASP B C 1
ATOM 3845 O O . ASP B 1 302 ? -42.558 26.049 2.312 1.00 36.51 302 ASP B O 1
ATOM 3850 N N . ASP B 1 303 ? -40.562 25.008 2.084 1.00 35.32 303 ASP B N 1
ATOM 3851 C CA . ASP B 1 303 ? -40.790 23.963 3.084 1.00 38.45 303 ASP B CA 1
ATOM 3852 C C . ASP B 1 303 ? -41.417 24.512 4.380 1.00 39.43 303 ASP B C 1
ATOM 3853 O O . ASP B 1 303 ? -42.499 24.088 4.830 1.00 35.50 303 ASP B O 1
ATOM 3858 N N . PHE B 1 304 ? -40.680 25.426 5.011 1.00 36.51 304 PHE B N 1
ATOM 3859 C CA . PHE B 1 304 ? -41.074 25.942 6.319 1.00 38.20 304 PHE B CA 1
ATOM 3860 C C . PHE B 1 304 ? -42.397 26.683 6.313 1.00 37.42 304 PHE B C 1
ATOM 3861 O O . PHE B 1 304 ? -43.200 26.555 7.243 1.00 38.58 304 PHE B O 1
ATOM 3869 N N . GLU B 1 305 ? -42.606 27.468 5.265 1.00 35.50 305 GLU B N 1
ATOM 3870 C CA . GLU B 1 305 ? -43.798 28.287 5.202 1.00 37.51 305 GLU B CA 1
ATOM 3871 C C . GLU B 1 305 ? -45.013 27.417 5.008 1.00 36.42 305 GLU B C 1
ATOM 3872 O O . GLU B 1 305 ? -46.049 27.670 5.629 1.00 40.72 305 GLU B O 1
ATOM 3878 N N . LYS B 1 306 ? -44.848 26.362 4.220 1.00 35.77 306 LYS B N 1
ATOM 3879 C CA . LYS B 1 306 ? -45.899 25.380 4.014 1.00 36.41 306 LYS B CA 1
ATOM 3880 C C . LYS B 1 306 ? -46.229 24.710 5.337 1.00 38.21 306 LYS B C 1
ATOM 3881 O O . LYS B 1 306 ? -47.403 24.600 5.691 1.00 35.64 306 LYS B O 1
ATOM 3887 N N . MET B 1 307 ? -45.216 24.272 6.081 1.00 33.96 307 MET B N 1
ATOM 3888 C CA . MET B 1 307 ? -45.494 23.650 7.377 1.00 39.66 307 MET B CA 1
ATOM 3889 C C . MET B 1 307 ? -46.142 24.634 8.345 1.00 41.77 307 MET B C 1
ATOM 3890 O O . MET B 1 307 ? -46.990 24.262 9.159 1.00 39.00 307 MET B O 1
ATOM 3895 N N . ALA B 1 308 ? -45.740 25.898 8.263 1.00 31.36 308 ALA B N 1
ATOM 3896 C CA . ALA B 1 308 ? -46.374 26.933 9.077 1.00 41.15 308 ALA B CA 1
ATOM 3897 C C . ALA B 1 308 ? -47.843 27.141 8.723 1.00 37.59 308 ALA B C 1
ATOM 3898 O O . ALA B 1 308 ? -48.663 27.329 9.619 1.00 29.53 308 ALA B O 1
ATOM 3900 N N . ALA B 1 309 ? -48.171 27.169 7.431 1.00 35.94 309 ALA B N 1
ATOM 3901 C CA . ALA B 1 309 ? -49.567 27.391 7.030 1.00 36.12 309 ALA B CA 1
ATOM 3902 C C . ALA B 1 309 ? -50.417 26.187 7.465 1.00 38.95 309 ALA B C 1
ATOM 3903 O O . ALA B 1 309 ? -51.485 26.353 8.024 1.00 40.54 309 ALA B O 1
ATOM 3905 N N . GLU B 1 310 ? -49.903 24.980 7.271 1.00 37.10 310 GLU B N 1
ATOM 3906 C CA . GLU B 1 310 ? -50.602 23.741 7.587 1.00 40.80 310 GLU B CA 1
ATOM 3907 C C . GLU B 1 310 ? -50.649 23.368 9.068 1.00 39.52 310 GLU B C 1
ATOM 3908 O O . GLU B 1 310 ? -51.421 22.508 9.463 1.00 36.91 310 GLU B O 1
ATOM 3914 N N . ASN B 1 311 ? -49.809 23.956 9.907 1.00 41.53 311 ASN B N 1
ATOM 3915 C CA . ASN B 1 311 ? -49.796 23.592 11.323 1.00 35.35 311 ASN B CA 1
ATOM 3916 C C . ASN B 1 311 ? -49.815 24.864 12.144 1.00 35.05 311 ASN B C 1
ATOM 3917 O O . ASN B 1 311 ? -49.034 25.048 13.076 1.00 35.71 311 ASN B O 1
ATOM 3922 N N . PRO B 1 312 ? -50.822 25.695 11.862 1.00 40.98 312 PRO B N 1
ATOM 3923 C CA . PRO B 1 312 ? -50.898 27.040 12.390 1.00 42.87 312 PRO B CA 1
ATOM 3924 C C . PRO B 1 312 ? -50.973 27.075 13.899 1.00 42.39 312 PRO B C 1
ATOM 3925 O O . PRO B 1 312 ? -50.808 28.142 14.464 1.00 42.66 312 PRO B O 1
ATOM 3929 N N . ASP B 1 313 ? -51.249 25.948 14.548 1.00 52.95 313 ASP B N 1
ATOM 3930 C CA . ASP B 1 313 ? -51.397 25.955 15.996 1.00 43.70 313 ASP B CA 1
ATOM 3931 C C . ASP B 1 313 ? -50.240 25.286 16.729 1.00 33.10 313 ASP B C 1
ATOM 3932 O O . ASP B 1 313 ? -50.135 25.387 17.940 1.00 28.46 313 ASP B O 1
ATOM 3937 N N . ASN B 1 314 ? -49.350 24.621 16.005 1.00 44.77 314 ASN B N 1
ATOM 3938 C CA . ASN B 1 314 ? -48.296 23.843 16.654 1.00 43.29 314 ASN B CA 1
ATOM 3939 C C . ASN B 1 314 ? -46.901 24.221 16.216 1.00 40.03 314 ASN B C 1
ATOM 3940 O O . ASN B 1 314 ? -45.910 23.778 16.795 1.00 35.80 314 ASN B O 1
ATOM 3945 N N . PHE B 1 315 ? -46.868 25.005 15.147 1.00 36.31 315 PHE B N 1
ATOM 3946 C CA . PHE B 1 315 ? -45.641 25.443 14.554 1.00 32.64 315 PHE B CA 1
ATOM 3947 C C . PHE B 1 315 ? -45.717 26.939 14.361 1.00 36.33 315 PHE B C 1
ATOM 3948 O O . PHE B 1 315 ? -46.628 27.451 13.708 1.00 33.26 315 PHE B O 1
ATOM 3956 N N . ARG B 1 316 ? -44.728 27.605 14.939 1.00 34.21 316 ARG B N 1
ATOM 3957 C CA . ARG B 1 316 ? -44.521 29.027 14.775 1.00 33.61 316 ARG B CA 1
ATOM 3958 C C . ARG B 1 316 ? -43.159 29.304 14.123 1.00 30.43 316 ARG B C 1
ATOM 3959 O O . ARG B 1 316 ? -42.127 28.809 14.568 1.00 27.90 316 ARG B O 1
ATOM 3967 N N . LEU B 1 317 ? -43.169 30.103 13.063 1.00 30.80 317 LEU B N 1
ATOM 3968 C CA . LEU B 1 317 ? -41.969 30.430 12.302 1.00 31.93 317 LEU B CA 1
ATOM 3969 C C . LEU B 1 317 ? -41.653 31.908 12.515 1.00 31.39 317 LEU B C 1
ATOM 3970 O O . LEU B 1 317 ? -42.447 32.773 12.173 1.00 26.53 317 LEU B O 1
ATOM 3975 N N . THR B 1 318 ? -40.506 32.202 13.112 1.00 29.64 318 THR B N 1
ATOM 3976 C CA . THR B 1 318 ? -40.092 33.582 13.238 1.00 28.59 318 THR B CA 1
ATOM 3977 C C . THR B 1 318 ? -38.815 33.812 12.446 1.00 27.93 318 THR B C 1
ATOM 3978 O O . THR B 1 318 ? -37.837 33.088 12.591 1.00 29.21 318 THR B O 1
ATOM 3982 N N . TYR B 1 319 ? -38.837 34.830 11.599 1.00 28.60 319 TYR B N 1
ATOM 3983 C CA . TYR B 1 319 ? -37.636 35.232 10.889 1.00 29.93 319 TYR B CA 1
ATOM 3984 C C . TYR B 1 319 ? -36.948 36.420 11.501 1.00 28.97 319 TYR B C 1
ATOM 3985 O O . TYR B 1 319 ? -37.592 37.305 12.059 1.00 28.26 319 TYR B O 1
ATOM 3994 N N . ALA B 1 320 ? -35.638 36.446 11.308 1.00 30.92 320 ALA B N 1
ATOM 3995 C CA . ALA B 1 320 ? -34.813 37.601 11.633 1.00 33.01 320 ALA B CA 1
ATOM 3996 C C . ALA B 1 320 ? -34.005 37.868 10.368 1.00 27.98 320 ALA B C 1
ATOM 3997 O O . ALA B 1 320 ? -33.031 37.160 10.061 1.00 29.12 320 ALA B O 1
ATOM 3999 N N . ILE B 1 321 ? -34.437 38.848 9.588 1.00 25.73 321 ILE B N 1
ATOM 4000 C CA . ILE B 1 321 ? -33.789 39.088 8.309 1.00 28.96 321 ILE B CA 1
ATOM 4001 C C . ILE B 1 321 ? -32.970 40.353 8.409 1.00 29.67 321 ILE B C 1
ATOM 4002 O O . ILE B 1 321 ? -33.555 41.429 8.307 1.00 27.91 321 ILE B O 1
ATOM 4007 N N . SER B 1 322 ? -31.651 40.206 8.552 1.00 31.18 322 SER B N 1
ATOM 4008 C CA . SER B 1 322 ? -30.793 41.301 9.015 1.00 35.40 322 SER B CA 1
ATOM 4009 C C . SER B 1 322 ? -30.681 42.531 8.123 1.00 34.53 322 SER B C 1
ATOM 4010 O O . SER B 1 322 ? -30.646 43.653 8.641 1.00 34.87 322 SER B O 1
ATOM 4013 N N . ARG B 1 323 ? -30.664 42.336 6.811 1.00 37.38 323 ARG B N 1
ATOM 4014 C CA . ARG B 1 323 ? -30.610 43.470 5.894 1.00 35.78 323 ARG B CA 1
ATOM 4015 C C . ARG B 1 323 ? -31.958 43.899 5.361 1.00 33.69 323 ARG B C 1
ATOM 4016 O O . ARG B 1 323 ? -32.006 44.696 4.438 1.00 33.98 323 ARG B O 1
ATOM 4024 N N . GLU B 1 324 ? -33.055 43.392 5.904 1.00 39.17 324 GLU B N 1
ATOM 4025 C CA . GLU B 1 324 ? -34.389 43.818 5.443 1.00 34.79 324 GLU B CA 1
ATOM 4026 C C . GLU B 1 324 ? -35.271 44.348 6.574 1.00 36.07 324 GLU B C 1
ATOM 4027 O O . GLU B 1 324 ? -36.184 45.128 6.323 1.00 38.42 324 GLU B O 1
ATOM 4033 N N . GLN B 1 325 ? -35.003 43.939 7.810 1.00 38.68 325 GLN B N 1
ATOM 4034 C CA . GLN B 1 325 ? -35.873 44.239 8.933 1.00 36.29 325 GLN B CA 1
ATOM 4035 C C . GLN B 1 325 ? -35.097 45.089 9.905 1.00 38.28 325 GLN B C 1
ATOM 4036 O O . GLN B 1 325 ? -33.911 44.833 10.150 1.00 38.00 325 GLN B O 1
ATOM 4042 N N . LYS B 1 326 ? -35.804 46.060 10.479 1.00 46.31 326 LYS B N 1
ATOM 4043 C CA . LYS B 1 326 ? -35.168 47.032 11.352 1.00 43.57 326 LYS B CA 1
ATOM 4044 C C . LYS B 1 326 ? -35.675 46.963 12.788 1.00 48.03 326 LYS B C 1
ATOM 4045 O O . LYS B 1 326 ? -36.870 46.802 13.019 1.00 50.63 326 LYS B O 1
ATOM 4051 N N . THR B 1 327 ? -34.736 47.059 13.729 1.00 52.53 327 THR B N 1
ATOM 4052 C CA . THR B 1 327 ? -35.000 47.210 15.154 1.00 49.26 327 THR B CA 1
ATOM 4053 C C . THR B 1 327 ? -35.587 48.599 15.419 1.00 48.43 327 THR B C 1
ATOM 4054 O O . THR B 1 327 ? -35.502 49.488 14.564 1.00 48.42 327 THR B O 1
ATOM 4058 N N . ALA B 1 328 ? -36.217 48.767 16.579 1.00 50.86 328 ALA B N 1
ATOM 4059 C CA . ALA B 1 328 ? -36.665 50.082 17.023 1.00 57.22 328 ALA B CA 1
ATOM 4060 C C . ALA B 1 328 ? -35.540 51.125 16.976 1.00 54.68 328 ALA B C 1
ATOM 4061 O O . ALA B 1 328 ? -35.774 52.223 16.475 1.00 57.70 328 ALA B O 1
ATOM 4063 N N . ASP B 1 329 ? -34.340 50.810 17.475 1.00 60.03 329 ASP B N 1
ATOM 4064 C CA . ASP B 1 329 ? -33.146 51.678 17.334 1.00 58.97 329 ASP B CA 1
ATOM 4065 C C . ASP B 1 329 ? -32.763 51.926 15.871 1.00 57.97 329 ASP B C 1
ATOM 4066 O O . ASP B 1 329 ? -31.840 52.684 15.591 1.00 58.83 329 ASP B O 1
ATOM 4071 N N . GLY B 1 330 ? -33.432 51.245 14.946 1.00 56.55 330 GLY B N 1
ATOM 4072 C CA . GLY B 1 330 ? -33.098 51.285 13.526 1.00 54.40 330 GLY B CA 1
ATOM 4073 C C . GLY B 1 330 ? -32.015 50.309 13.081 1.00 50.93 330 GLY B C 1
ATOM 4074 O O . GLY B 1 330 ? -31.538 50.389 11.948 1.00 48.49 330 GLY B O 1
ATOM 4075 N N . GLY B 1 331 ? -31.603 49.401 13.964 1.00 47.46 331 GLY B N 1
ATOM 4076 C CA . GLY B 1 331 ? -30.546 48.452 13.633 1.00 43.25 331 GLY B CA 1
ATOM 4077 C C . GLY B 1 331 ? -30.990 47.166 12.960 1.00 41.55 331 GLY B C 1
ATOM 4078 O O . GLY B 1 331 ? -32.162 46.936 12.675 1.00 42.19 331 GLY B O 1
ATOM 4079 N N . LYS B 1 332 ? -30.024 46.300 12.715 1.00 38.54 332 LYS B N 1
ATOM 4080 C CA . LYS B 1 332 ? -30.285 45.052 12.015 1.00 38.69 332 LYS B CA 1
ATOM 4081 C C . LYS B 1 332 ? -30.872 44.014 12.937 1.00 37.30 332 LYS B C 1
ATOM 4082 O O . LYS B 1 332 ? -30.346 43.758 14.006 1.00 38.59 332 LYS B O 1
ATOM 4088 N N . VAL B 1 333 ? -31.966 43.409 12.506 1.00 34.66 333 VAL B N 1
ATOM 4089 C CA . VAL B 1 333 ? -32.616 42.376 13.294 1.00 32.38 333 VAL B CA 1
ATOM 4090 C C . VAL B 1 333 ? -31.902 41.036 13.131 1.00 30.79 333 VAL B C 1
ATOM 4091 O O . VAL B 1 333 ? -31.888 40.488 12.049 1.00 31.29 333 VAL B O 1
ATOM 4095 N N . TYR B 1 334 ? -31.325 40.550 14.227 1.00 32.99 334 TYR B N 1
ATOM 4096 C CA . TYR B 1 334 ? -30.727 39.226 14.352 1.00 27.15 334 TYR B CA 1
ATOM 4097 C C . TYR B 1 334 ? -31.563 38.309 15.229 1.00 34.27 334 TYR B C 1
ATOM 4098 O O . TYR B 1 334 ? -32.481 38.743 15.940 1.00 30.78 334 TYR B O 1
ATOM 4107 N N . VAL B 1 335 ? -31.214 37.026 15.219 1.00 29.48 335 VAL B N 1
ATOM 4108 C CA . VAL B 1 335 ? -31.869 36.111 16.130 1.00 30.33 335 VAL B CA 1
ATOM 4109 C C . VAL B 1 335 ? -31.904 36.665 17.585 1.00 36.01 335 VAL B C 1
ATOM 4110 O O . VAL B 1 335 ? -32.933 36.630 18.275 1.00 34.56 335 VAL B O 1
ATOM 4114 N N . GLN B 1 336 ? -30.777 37.190 18.056 1.00 31.27 336 GLN B N 1
ATOM 4115 C CA . GLN B 1 336 ? -30.693 37.682 19.413 1.00 31.12 336 GLN B CA 1
ATOM 4116 C C . GLN B 1 336 ? -31.667 38.838 19.607 1.00 33.03 336 GLN B C 1
ATOM 4117 O O . GLN B 1 336 ? -32.133 39.049 20.726 1.00 34.36 336 GLN B O 1
ATOM 4123 N N . SER B 1 337 ? -31.997 39.579 18.547 1.00 34.67 337 SER B N 1
ATOM 4124 C CA . SER B 1 337 ? -33.049 40.599 18.639 1.00 31.75 337 SER B CA 1
ATOM 4125 C C . SER B 1 337 ? -34.415 39.984 18.958 1.00 33.25 337 SER B C 1
ATOM 4126 O O . SER B 1 337 ? -35.180 40.532 19.752 1.00 36.84 337 SER B O 1
ATOM 4129 N N . ARG B 1 338 ? -34.717 38.846 18.340 1.00 32.98 338 ARG B N 1
ATOM 4130 C CA . ARG B 1 338 ? -36.017 38.186 18.505 1.00 32.32 338 ARG B CA 1
ATOM 4131 C C . ARG B 1 338 ? -36.127 37.539 19.872 1.00 38.44 338 ARG B C 1
ATOM 4132 O O . ARG B 1 338 ? -37.206 37.495 20.481 1.00 39.66 338 ARG B O 1
ATOM 4140 N N . VAL B 1 339 ? -34.991 37.039 20.344 1.00 37.66 339 VAL B N 1
ATOM 4141 C CA . VAL B 1 339 ? -34.919 36.531 21.705 1.00 37.56 339 VAL B CA 1
ATOM 4142 C C . VAL B 1 339 ? -35.303 37.658 22.667 1.00 42.45 339 VAL B C 1
ATOM 4143 O O . VAL B 1 339 ? -36.190 37.482 23.511 1.00 34.25 339 VAL B O 1
ATOM 4147 N N . SER B 1 340 ? -34.646 38.808 22.518 1.00 37.54 340 SER B N 1
ATOM 4148 C CA . SER B 1 340 ? -34.969 39.979 23.332 1.00 35.95 340 SER B CA 1
ATOM 4149 C C . SER B 1 340 ? -36.445 40.327 23.202 1.00 31.51 340 SER B C 1
ATOM 4150 O O . SER B 1 340 ? -37.143 40.353 24.203 1.00 35.11 340 SER B O 1
ATOM 4153 N N . GLU B 1 341 ? -36.919 40.557 21.979 1.00 35.00 341 GLU B N 1
ATOM 4154 C CA . GLU B 1 341 ? -38.326 40.883 21.727 1.00 31.49 341 GLU B CA 1
ATOM 4155 C C . GLU B 1 341 ? -39.269 39.926 22.422 1.00 35.82 341 GLU B C 1
ATOM 4156 O O . GLU B 1 341 ? -40.284 40.371 22.945 1.00 30.50 341 GLU B O 1
ATOM 4162 N N . TYR B 1 342 ? -38.946 38.640 22.446 1.00 30.73 342 TYR B N 1
ATOM 4163 C CA . TYR B 1 342 ? -39.875 37.666 23.011 1.00 32.96 342 TYR B CA 1
ATOM 4164 C C . TYR B 1 342 ? -39.380 37.025 24.298 1.00 32.90 342 TYR B C 1
ATOM 4165 O O . TYR B 1 342 ? -39.833 35.945 24.668 1.00 32.48 342 TYR B O 1
ATOM 4174 N N . ALA B 1 343 ? -38.487 37.728 24.986 1.00 37.53 343 ALA B N 1
ATOM 4175 C CA . ALA B 1 343 ? -37.878 37.276 26.229 1.00 33.62 343 ALA B CA 1
ATOM 4176 C C . ALA B 1 343 ? -38.904 36.796 27.262 1.00 37.78 343 ALA B C 1
ATOM 4177 O O . ALA B 1 343 ? -38.740 35.737 27.886 1.00 36.85 343 ALA B O 1
ATOM 4179 N N . ASP B 1 344 ? -39.959 37.588 27.451 1.00 38.28 344 ASP B N 1
ATOM 4180 C CA . ASP B 1 344 ? -40.985 37.259 28.455 1.00 38.71 344 ASP B CA 1
ATOM 4181 C C . ASP B 1 344 ? -41.511 35.866 28.077 1.00 36.28 344 ASP B C 1
ATOM 4182 O O . ASP B 1 344 ? -41.513 34.934 28.877 1.00 37.54 344 ASP B O 1
ATOM 4187 N N . GLU B 1 345 ? -41.861 35.695 26.810 1.00 40.98 345 GLU B N 1
ATOM 4188 C CA . GLU B 1 345 ? -42.475 34.460 26.363 1.00 37.16 345 GLU B CA 1
ATOM 4189 C C . GLU B 1 345 ? -41.545 33.255 26.365 1.00 41.52 345 GLU B C 1
ATOM 4190 O O . GLU B 1 345 ? -41.973 32.131 26.611 1.00 39.75 345 GLU B O 1
ATOM 4196 N N . LEU B 1 346 ? -40.273 33.487 26.081 1.00 40.15 346 LEU B N 1
ATOM 4197 C CA . LEU B 1 346 ? -39.287 32.418 26.108 1.00 41.42 346 LEU B CA 1
ATOM 4198 C C . LEU B 1 346 ? -38.973 31.941 27.517 1.00 40.90 346 LEU B C 1
ATOM 4199 O O . LEU B 1 346 ? -38.773 30.741 27.718 1.00 40.62 346 LEU B O 1
ATOM 4204 N N . PHE B 1 347 ? -38.895 32.870 28.470 1.00 42.40 347 PHE B N 1
ATOM 4205 C CA . PHE B 1 347 ? -38.673 32.508 29.873 1.00 45.56 347 PHE B CA 1
ATOM 4206 C C . PHE B 1 347 ? -39.883 31.738 30.408 1.00 41.10 347 PHE B C 1
ATOM 4207 O O . PHE B 1 347 ? -39.705 30.705 31.057 1.00 45.22 347 PHE B O 1
ATOM 4215 N N . GLU B 1 348 ? -41.093 32.206 30.105 1.00 44.37 348 GLU B N 1
ATOM 4216 C CA . GLU B 1 348 ? -42.331 31.484 30.456 1.00 47.44 348 GLU B CA 1
ATOM 4217 C C . GLU B 1 348 ? -42.292 30.046 29.971 1.00 43.32 348 GLU B C 1
ATOM 4218 O O . GLU B 1 348 ? -42.665 29.128 30.699 1.00 41.48 348 GLU B O 1
ATOM 4224 N N . MET B 1 349 ? -41.840 29.871 28.735 1.00 47.66 349 MET B N 1
ATOM 4225 C CA . MET B 1 349 ? -41.765 28.551 28.131 1.00 48.20 349 MET B CA 1
ATOM 4226 C C . MET B 1 349 ? -40.638 27.740 28.748 1.00 46.71 349 MET B C 1
ATOM 4227 O O . MET B 1 349 ? -40.813 26.565 29.055 1.00 41.52 349 MET B O 1
ATOM 4232 N N . ILE B 1 350 ? -39.498 28.388 28.957 1.00 46.50 350 ILE B N 1
ATOM 4233 C CA . ILE B 1 350 ? -38.345 27.757 29.582 1.00 52.72 350 ILE B CA 1
ATOM 4234 C C . ILE B 1 350 ? -38.643 27.210 30.971 1.00 55.10 350 ILE B C 1
ATOM 4235 O O . ILE B 1 350 ? -38.005 26.255 31.407 1.00 46.56 350 ILE B O 1
ATOM 4240 N N . GLN B 1 351 ? -39.620 27.790 31.655 1.00 57.89 351 GLN B N 1
ATOM 4241 C CA . GLN B 1 351 ? -39.971 27.335 32.995 1.00 53.61 351 GLN B CA 1
ATOM 4242 C C . GLN B 1 351 ? -40.977 26.198 33.013 1.00 51.59 351 GLN B C 1
ATOM 4243 O O . GLN B 1 351 ? -41.462 25.841 34.079 1.00 59.05 351 GLN B O 1
ATOM 4249 N N . LYS B 1 352 ? -41.304 25.651 31.846 1.00 48.78 352 LYS B N 1
ATOM 4250 C CA . LYS B 1 352 ? -42.063 24.419 31.767 1.00 50.39 352 LYS B CA 1
ATOM 4251 C C . LYS B 1 352 ? -40.999 23.332 31.769 1.00 49.54 352 LYS B C 1
ATOM 4252 O O . LYS B 1 352 ? -39.891 23.543 31.284 1.00 48.18 352 LYS B O 1
ATOM 4258 N N . PRO B 1 353 ? -41.306 22.172 32.361 1.00 51.01 353 PRO B N 1
ATOM 4259 C CA . PRO B 1 353 ? -40.286 21.126 32.344 1.00 50.91 353 PRO B CA 1
ATOM 4260 C C . PRO B 1 353 ? -40.191 20.382 30.997 1.00 48.38 353 PRO B C 1
ATOM 4261 O O . PRO B 1 353 ? -39.147 19.804 30.696 1.00 45.52 353 PRO B O 1
ATOM 4265 N N . ASN B 1 354 ? -41.255 20.416 30.194 1.00 44.99 354 ASN B N 1
ATOM 4266 C CA . ASN B 1 354 ? -41.298 19.791 28.864 1.00 46.05 354 ASN B CA 1
ATOM 4267 C C . ASN B 1 354 ? -40.691 20.621 27.716 1.00 46.49 354 ASN B C 1
ATOM 4268 O O . ASN B 1 354 ? -40.851 20.297 26.536 1.00 45.35 354 ASN B O 1
ATOM 4273 N N . THR B 1 355 ? -39.955 21.674 28.043 1.00 44.06 355 THR B N 1
ATOM 4274 C CA . THR B 1 355 ? -39.436 22.583 27.029 1.00 40.79 355 THR B CA 1
ATOM 4275 C C . THR B 1 355 ? -37.954 22.432 26.718 1.00 41.08 355 THR B C 1
ATOM 4276 O O . THR B 1 355 ? -37.124 22.602 27.604 1.00 34.42 355 THR B O 1
ATOM 4280 N N . HIS B 1 356 ? -37.619 22.181 25.455 1.00 37.43 356 HIS B N 1
ATOM 4281 C CA . HIS B 1 356 ? -36.225 22.087 25.045 1.00 37.27 356 HIS B CA 1
ATOM 4282 C C . HIS B 1 356 ? -35.827 23.283 24.179 1.00 36.47 356 HIS B C 1
ATOM 4283 O O . HIS B 1 356 ? -36.573 23.725 23.310 1.00 34.09 356 HIS B O 1
ATOM 4290 N N . VAL B 1 357 ? -34.637 23.813 24.421 1.00 37.41 357 VAL B N 1
ATOM 4291 C CA . VAL B 1 357 ? -34.078 24.837 23.567 1.00 34.68 357 VAL B CA 1
ATOM 4292 C C . VAL B 1 357 ? -32.864 24.280 22.824 1.00 35.29 357 VAL B C 1
ATOM 4293 O O . VAL B 1 357 ? -31.984 23.675 23.437 1.00 34.06 357 VAL B O 1
ATOM 4297 N N . TYR B 1 358 ? -32.824 24.516 21.513 1.00 31.75 358 TYR B N 1
ATOM 4298 C CA . TYR B 1 358 ? -31.735 24.088 20.658 1.00 28.78 358 TYR B CA 1
ATOM 4299 C C . TYR B 1 358 ? -31.139 25.325 19.967 1.00 30.47 358 TYR B C 1
ATOM 4300 O O . TYR B 1 358 ? -31.885 26.206 19.540 1.00 32.82 358 TYR B O 1
ATOM 4309 N N . MET B 1 359 ? -29.818 25.387 19.826 1.00 25.69 359 MET B N 1
ATOM 4310 C CA . MET B 1 359 ? -29.145 26.483 19.132 1.00 29.50 359 MET B CA 1
ATOM 4311 C C . MET B 1 359 ? -28.056 25.928 18.233 1.00 29.67 359 MET B C 1
ATOM 4312 O O . MET B 1 359 ? -27.143 25.258 18.723 1.00 31.23 359 MET B O 1
ATOM 4317 N N . CYS B 1 360 ? -28.121 26.275 16.949 1.00 30.45 360 CYS B N 1
ATOM 4318 C CA . CYS B 1 360 ? -27.209 25.710 15.971 1.00 27.15 360 CYS B CA 1
ATOM 4319 C C . CYS B 1 360 ? -26.882 26.674 14.823 1.00 32.09 360 CYS B C 1
ATOM 4320 O O . CYS B 1 360 ? -27.750 27.425 14.342 1.00 32.36 360 CYS B O 1
ATOM 4323 N N . GLY B 1 361 ? -25.622 26.606 14.393 1.00 29.55 361 GLY B N 1
ATOM 4324 C CA . GLY B 1 361 ? -25.046 27.600 13.485 1.00 34.82 361 GLY B CA 1
ATOM 4325 C C . GLY B 1 361 ? -23.598 27.910 13.850 1.00 29.81 361 GLY B C 1
ATOM 4326 O O . GLY B 1 361 ? -22.989 27.200 14.646 1.00 29.83 361 GLY B O 1
ATOM 4327 N N . LEU B 1 362 ? -23.028 28.947 13.241 1.00 30.14 362 LEU B N 1
ATOM 4328 C CA . LEU B 1 362 ? -21.648 29.342 13.524 1.00 28.91 362 LEU B CA 1
ATOM 4329 C C . LEU B 1 362 ? -21.478 29.897 14.934 1.00 31.13 362 LEU B C 1
ATOM 4330 O O . LEU B 1 362 ? -22.383 30.546 15.464 1.00 33.48 362 LEU B O 1
ATOM 4335 N N . LYS B 1 363 ? -20.311 29.613 15.513 1.00 33.74 363 LYS B N 1
ATOM 4336 C CA . LYS B 1 363 ? -19.865 30.112 16.821 1.00 35.31 363 LYS B CA 1
ATOM 4337 C C . LYS B 1 363 ? -20.320 31.540 17.089 1.00 30.93 363 LYS B C 1
ATOM 4338 O O . LYS B 1 363 ? -20.791 31.858 18.187 1.00 36.09 363 LYS B O 1
ATOM 4344 N N . GLY B 1 364 ? -20.212 32.384 16.069 1.00 32.22 364 GLY B N 1
ATOM 4345 C CA . GLY B 1 364 ? -20.590 33.793 16.191 1.00 34.28 364 GLY B CA 1
ATOM 4346 C C . GLY B 1 364 ? -21.969 34.048 16.763 1.00 37.17 364 GLY B C 1
ATOM 4347 O O . GLY B 1 364 ? -22.235 35.086 17.370 1.00 39.05 364 GLY B O 1
ATOM 4348 N N . MET B 1 365 ? -22.870 33.094 16.594 1.00 35.11 365 MET B N 1
ATOM 4349 C CA . MET B 1 365 ? -24.235 33.327 17.038 1.00 37.80 365 MET B CA 1
ATOM 4350 C C . MET B 1 365 ? -24.338 33.195 18.542 1.00 35.46 365 MET B C 1
ATOM 4351 O O . MET B 1 365 ? -25.306 33.672 19.122 1.00 40.67 365 MET B O 1
ATOM 4356 N N . GLN B 1 366 ? -23.364 32.558 19.181 1.00 37.15 366 GLN B N 1
ATOM 4357 C CA . GLN B 1 366 ? -23.509 32.196 20.600 1.00 38.74 366 GLN B CA 1
ATOM 4358 C C . GLN B 1 366 ? -23.294 33.322 21.607 1.00 38.19 366 GLN B C 1
ATOM 4359 O O . GLN B 1 366 ? -24.184 33.604 22.400 1.00 38.34 366 GLN B O 1
ATOM 4365 N N . PRO B 1 367 ? -22.113 33.953 21.615 1.00 37.83 367 PRO B N 1
ATOM 4366 C CA . PRO B 1 367 ? -21.965 35.090 22.515 1.00 37.29 367 PRO B CA 1
ATOM 4367 C C . PRO B 1 367 ? -23.162 36.053 22.594 1.00 38.78 367 PRO B C 1
ATOM 4368 O O . PRO B 1 367 ? -23.685 36.240 23.697 1.00 45.59 367 PRO B O 1
ATOM 4372 N N . PRO B 1 368 ? -23.626 36.636 21.470 1.00 39.05 368 PRO B N 1
ATOM 4373 C CA . PRO B 1 368 ? -24.730 37.608 21.612 1.00 37.48 368 PRO B CA 1
ATOM 4374 C C . PRO B 1 368 ? -26.082 37.022 22.054 1.00 40.12 368 PRO B C 1
ATOM 4375 O O . PRO B 1 368 ? -26.879 37.681 22.729 1.00 39.32 368 PRO B O 1
ATOM 4379 N N . ILE B 1 369 ? -26.335 35.766 21.708 1.00 42.33 369 ILE B N 1
ATOM 4380 C CA . ILE B 1 369 ? -27.547 35.094 22.186 1.00 41.93 369 ILE B CA 1
ATOM 4381 C C . ILE B 1 369 ? -27.441 34.816 23.684 1.00 44.06 369 ILE B C 1
ATOM 4382 O O . ILE B 1 369 ? -28.386 35.067 24.431 1.00 40.60 369 ILE B O 1
ATOM 4387 N N . ASP B 1 370 ? -26.286 34.320 24.125 1.00 45.61 370 ASP B N 1
ATOM 4388 C CA . ASP B 1 370 ? -26.070 34.051 25.549 1.00 49.26 370 ASP B CA 1
ATOM 4389 C C . ASP B 1 370 ? -26.150 35.332 26.351 1.00 47.42 370 ASP B C 1
ATOM 4390 O O . ASP B 1 370 ? -26.626 35.335 27.487 1.00 53.38 370 ASP B O 1
ATOM 4395 N N . GLU B 1 371 ? -25.680 36.410 25.739 1.00 45.76 371 GLU B N 1
ATOM 4396 C CA . GLU B 1 371 ? -25.759 37.716 26.352 1.00 49.41 371 GLU B CA 1
ATOM 4397 C C . GLU B 1 371 ? -27.143 38.345 26.368 1.00 48.17 371 GLU B C 1
ATOM 4398 O O . GLU B 1 371 ? -27.488 39.050 27.314 1.00 45.56 371 GLU B O 1
ATOM 4404 N N . THR B 1 372 ? -27.939 38.131 25.328 1.00 49.25 372 THR B N 1
ATOM 4405 C CA . THR B 1 372 ? -29.281 38.691 25.356 1.00 48.55 372 THR B CA 1
ATOM 4406 C C . THR B 1 372 ? -30.056 38.017 26.472 1.00 38.46 372 THR B C 1
ATOM 4407 O O . THR B 1 372 ? -30.750 38.668 27.240 1.00 41.64 372 THR B O 1
ATOM 4411 N N . PHE B 1 373 ? -29.914 36.705 26.566 1.00 37.95 373 PHE B N 1
ATOM 4412 C CA . PHE B 1 373 ? -30.602 35.964 27.607 1.00 47.62 373 PHE B CA 1
ATOM 4413 C C . PHE B 1 373 ? -30.224 36.459 28.997 1.00 50.78 373 PHE B C 1
ATOM 4414 O O . PHE B 1 373 ? -31.077 36.728 29.845 1.00 48.37 373 PHE B O 1
ATOM 4422 N N . THR B 1 374 ? -28.913 36.550 29.196 1.00 49.02 374 THR B N 1
ATOM 4423 C CA . THR B 1 374 ? -28.317 37.058 30.417 1.00 47.43 374 THR B CA 1
ATOM 4424 C C . THR B 1 374 ? -28.906 38.427 30.740 1.00 47.33 374 THR B C 1
ATOM 4425 O O . THR B 1 374 ? -29.420 38.639 31.842 1.00 45.77 374 THR B O 1
ATOM 4429 N N . ALA B 1 375 ? -28.828 39.351 29.787 1.00 45.48 375 ALA B N 1
ATOM 4430 C CA . ALA B 1 375 ? -29.329 40.706 30.003 1.00 47.89 375 ALA B CA 1
ATOM 4431 C C . ALA B 1 375 ? -30.824 40.730 30.334 1.00 51.82 375 ALA B C 1
ATOM 4432 O O . ALA B 1 375 ? -31.237 41.396 31.287 1.00 49.67 375 ALA B O 1
ATOM 4434 N N . GLU B 1 376 ? -31.625 39.981 29.580 1.00 52.72 376 GLU B N 1
ATOM 4435 C CA . GLU B 1 376 ? -33.068 39.975 29.788 1.00 51.83 376 GLU B CA 1
ATOM 4436 C C . GLU B 1 376 ? -33.406 39.275 31.101 1.00 52.28 376 GLU B C 1
ATOM 4437 O O . GLU B 1 376 ? -34.430 39.572 31.702 1.00 46.70 376 GLU B O 1
ATOM 4443 N N . ALA B 1 377 ? -32.537 38.370 31.545 1.00 54.26 377 ALA B N 1
ATOM 4444 C CA . ALA B 1 377 ? -32.685 37.701 32.835 1.00 58.19 377 ALA B CA 1
ATOM 4445 C C . ALA B 1 377 ? -32.510 38.654 34.026 1.00 58.49 377 ALA B C 1
ATOM 4446 O O . ALA B 1 377 ? -33.354 38.693 34.927 1.00 57.41 377 ALA B O 1
ATOM 4448 N N . GLU B 1 378 ? -31.411 39.404 34.038 1.00 58.83 378 GLU B N 1
ATOM 4449 C CA . GLU B 1 378 ? -31.181 40.435 35.050 1.00 62.22 378 GLU B CA 1
ATOM 4450 C C . GLU B 1 378 ? -32.361 41.397 35.090 1.00 63.40 378 GLU B C 1
ATOM 4451 O O . GLU B 1 378 ? -32.826 41.767 36.164 1.00 65.41 378 GLU B O 1
ATOM 4457 N N . LYS B 1 379 ? -32.834 41.802 33.912 1.00 74.39 379 LYS B N 1
ATOM 4458 C CA . LYS B 1 379 ? -33.956 42.739 33.784 1.00 72.39 379 LYS B CA 1
ATOM 4459 C C . LYS B 1 379 ? -35.196 42.287 34.538 1.00 67.14 379 LYS B C 1
ATOM 4460 O O . LYS B 1 379 ? -36.048 43.109 34.857 1.00 61.50 379 LYS B O 1
ATOM 4466 N N . ARG B 1 380 ? -35.302 40.991 34.809 1.00 66.56 380 ARG B N 1
ATOM 4467 C CA . ARG B 1 380 ? -36.527 40.430 35.358 1.00 73.30 380 ARG B CA 1
ATOM 4468 C C . ARG B 1 380 ? -36.368 39.616 36.635 1.00 79.56 380 ARG B C 1
ATOM 4469 O O . ARG B 1 380 ? -37.108 38.651 36.809 1.00 89.08 380 ARG B O 1
ATOM 4477 N N . GLY B 1 381 ? -35.437 39.959 37.521 1.00 79.17 381 GLY B N 1
ATOM 4478 C CA . GLY B 1 381 ? -35.312 39.224 38.784 1.00 76.99 381 GLY B CA 1
ATOM 4479 C C . GLY B 1 381 ? -35.052 37.736 38.608 1.00 81.35 381 GLY B C 1
ATOM 4480 O O . GLY B 1 381 ? -35.661 36.904 39.285 1.00 86.70 381 GLY B O 1
ATOM 4481 N N . LEU B 1 382 ? -34.126 37.396 37.717 1.00 78.44 382 LEU B N 1
ATOM 4482 C CA . LEU B 1 382 ? -33.846 36.004 37.413 1.00 69.83 382 LEU B CA 1
ATOM 4483 C C . LEU B 1 382 ? -32.400 35.830 36.980 1.00 66.33 382 LEU B C 1
ATOM 4484 O O . LEU B 1 382 ? -31.851 36.725 36.340 1.00 65.20 382 LEU B O 1
ATOM 4489 N N . ASN B 1 383 ? -31.809 34.674 37.275 1.00 63.34 383 ASN B N 1
ATOM 4490 C CA . ASN B 1 383 ? -30.426 34.400 36.872 1.00 65.57 383 ASN B CA 1
ATOM 4491 C C . ASN B 1 383 ? -30.265 33.390 35.736 1.00 69.77 383 ASN B C 1
ATOM 4492 O O . ASN B 1 383 ? -30.542 32.205 35.908 1.00 75.10 383 ASN B O 1
ATOM 4497 N N . TRP B 1 384 ? -29.763 33.848 34.592 1.00 73.49 384 TRP B N 1
ATOM 4498 C CA . TRP B 1 384 ? -29.626 32.989 33.421 1.00 71.77 384 TRP B CA 1
ATOM 4499 C C . TRP B 1 384 ? -28.592 31.863 33.520 1.00 78.74 384 TRP B C 1
ATOM 4500 O O . TRP B 1 384 ? -28.712 30.861 32.811 1.00 88.01 384 TRP B O 1
ATOM 4511 N N . GLU B 1 385 ? -27.551 32.029 34.332 1.00 63.86 385 GLU B N 1
ATOM 4512 C CA . GLU B 1 385 ? -26.540 30.983 34.480 1.00 63.84 385 GLU B CA 1
ATOM 4513 C C . GLU B 1 385 ? -27.179 29.795 35.174 1.00 60.25 385 GLU B C 1
ATOM 4514 O O . GLU B 1 385 ? -26.935 28.636 34.836 1.00 58.58 385 GLU B O 1
ATOM 4520 N N . GLU B 1 386 ? -28.005 30.135 36.153 1.00 61.87 386 GLU B N 1
ATOM 4521 C CA . GLU B 1 386 ? -28.788 29.179 36.930 1.00 62.60 386 GLU B CA 1
ATOM 4522 C C . GLU B 1 386 ? -29.715 28.346 36.064 1.00 60.85 386 GLU B C 1
ATOM 4523 O O . GLU B 1 386 ? -29.671 27.112 36.073 1.00 59.01 386 GLU B O 1
ATOM 4529 N N . MET B 1 387 ? -30.571 29.061 35.342 1.00 54.82 387 MET B N 1
ATOM 4530 C CA . MET B 1 387 ? -31.572 28.436 34.495 1.00 58.49 387 MET B CA 1
ATOM 4531 C C . MET B 1 387 ? -30.899 27.500 33.517 1.00 55.65 387 MET B C 1
ATOM 4532 O O . MET B 1 387 ? -31.363 26.386 33.289 1.00 52.37 387 MET B O 1
ATOM 4537 N N . ARG B 1 388 ? -29.775 27.961 32.982 1.00 52.42 388 ARG B N 1
ATOM 4538 C CA . ARG B 1 388 ? -28.996 27.171 32.050 1.00 56.81 388 ARG B CA 1
ATOM 4539 C C . ARG B 1 388 ? -28.434 25.922 32.727 1.00 53.75 388 ARG B C 1
ATOM 4540 O O . ARG B 1 388 ? -28.629 24.811 32.229 1.00 50.13 388 ARG B O 1
ATOM 4548 N N . ARG B 1 389 ? -27.747 26.092 33.854 1.00 57.69 389 ARG B N 1
ATOM 4549 C CA . ARG B 1 389 ? -27.261 24.942 34.623 1.00 58.39 389 ARG B CA 1
ATOM 4550 C C . ARG B 1 389 ? -28.320 23.849 34.737 1.00 56.80 389 ARG B C 1
ATOM 4551 O O . ARG B 1 389 ? -28.102 22.697 34.341 1.00 54.87 389 ARG B O 1
ATOM 4559 N N . SER B 1 390 ? -29.474 24.240 35.270 1.00 53.85 390 SER B N 1
ATOM 4560 C CA . SER B 1 390 ? -30.564 23.302 35.503 1.00 57.08 390 SER B CA 1
ATOM 4561 C C . SER B 1 390 ? -31.100 22.707 34.204 1.00 55.10 390 SER B C 1
ATOM 4562 O O . SER B 1 390 ? -31.398 21.510 34.137 1.00 53.84 390 SER B O 1
ATOM 4565 N N . MET B 1 391 ? -31.201 23.538 33.170 1.00 54.27 391 MET B N 1
ATOM 4566 C CA . MET B 1 391 ? -31.630 23.044 31.867 1.00 53.42 391 MET B CA 1
ATOM 4567 C C . MET B 1 391 ? -30.673 21.983 31.360 1.00 49.35 391 MET B C 1
ATOM 4568 O O . MET B 1 391 ? -31.105 20.938 30.877 1.00 46.05 391 MET B O 1
ATOM 4573 N N . LYS B 1 392 ? -29.381 22.266 31.478 1.00 50.14 392 LYS B N 1
ATOM 4574 C CA . LYS B 1 392 ? -28.358 21.305 31.106 1.00 51.93 392 LYS B CA 1
ATOM 4575 C C . LYS B 1 392 ? -28.500 20.021 31.921 1.00 53.54 392 LYS B C 1
ATOM 4576 O O . LYS B 1 392 ? -28.335 18.932 31.380 1.00 51.55 392 LYS B O 1
ATOM 4582 N N . LYS B 1 393 ? -28.798 20.132 33.212 1.00 51.30 393 LYS B N 1
ATOM 4583 C CA . LYS B 1 393 ? -28.972 18.940 34.043 1.00 55.08 393 LYS B CA 1
ATOM 4584 C C . LYS B 1 393 ? -30.212 18.146 33.669 1.00 54.43 393 LYS B C 1
ATOM 4585 O O . LYS B 1 393 ? -30.192 16.920 33.698 1.00 54.19 393 LYS B O 1
ATOM 4591 N N . GLU B 1 394 ? -31.284 18.840 33.305 1.00 53.88 394 GLU B N 1
ATOM 4592 C CA . GLU B 1 394 ? -32.494 18.181 32.806 1.00 52.92 394 GLU B CA 1
ATOM 4593 C C . GLU B 1 394 ? -32.398 17.770 31.317 1.00 52.64 394 GLU B C 1
ATOM 4594 O O . GLU B 1 394 ? -33.368 17.245 30.759 1.00 48.01 394 GLU B O 1
ATOM 4600 N N . HIS B 1 395 ? -31.228 17.977 30.703 1.00 53.31 395 HIS B N 1
ATOM 4601 C CA . HIS B 1 395 ? -30.928 17.722 29.282 1.00 52.25 395 HIS B CA 1
ATOM 4602 C C . HIS B 1 395 ? -31.906 18.429 28.340 1.00 47.79 395 HIS B C 1
ATOM 4603 O O . HIS B 1 395 ? -32.302 17.844 27.342 1.00 48.50 395 HIS B O 1
ATOM 4610 N N . ARG B 1 396 ? -32.270 19.670 28.658 1.00 43.53 396 ARG B N 1
ATOM 4611 C CA . ARG B 1 396 ? -33.241 20.464 27.900 1.00 44.84 396 ARG B CA 1
ATOM 4612 C C . ARG B 1 396 ? -32.605 21.631 27.140 1.00 43.25 396 ARG B C 1
ATOM 4613 O O . ARG B 1 396 ? -33.297 22.511 26.627 1.00 39.96 396 ARG B O 1
ATOM 4621 N N . TRP B 1 397 ? -31.281 21.674 27.103 1.00 38.36 397 TRP B N 1
ATOM 4622 C CA . TRP B 1 397 ? -30.587 22.788 26.482 1.00 41.76 397 TRP B CA 1
ATOM 4623 C C . TRP B 1 397 ? -29.505 22.181 25.607 1.00 40.41 397 TRP B C 1
ATOM 4624 O O . TRP B 1 397 ? -28.649 21.463 26.109 1.00 42.34 397 TRP B O 1
ATOM 4635 N N . HIS B 1 398 ? -29.555 22.456 24.304 1.00 40.44 398 HIS B N 1
ATOM 4636 C CA . HIS B 1 398 ? -28.707 21.759 23.341 1.00 38.59 398 HIS B CA 1
ATOM 4637 C C . HIS B 1 398 ? -28.041 22.770 22.419 1.00 39.36 398 HIS B C 1
ATOM 4638 O O . HIS B 1 398 ? -28.699 23.641 21.847 1.00 41.67 398 HIS B O 1
ATOM 4645 N N . VAL B 1 399 ? -26.737 22.621 22.228 1.00 40.06 399 VAL B N 1
ATOM 4646 C CA . VAL B 1 399 ? -25.955 23.597 21.484 1.00 37.07 399 VAL B CA 1
ATOM 4647 C C . VAL B 1 399 ? -24.983 22.823 20.607 1.00 39.24 399 VAL B C 1
ATOM 4648 O O . VAL B 1 399 ? -24.299 21.924 21.078 1.00 44.83 399 VAL B O 1
ATOM 4652 N N . GLU B 1 400 ? -24.995 23.143 19.317 1.00 42.97 400 GLU B N 1
ATOM 4653 C CA . GLU B 1 400 ? -24.071 22.607 18.330 1.00 36.91 400 GLU B CA 1
ATOM 4654 C C . GLU B 1 400 ? -23.773 23.852 17.532 1.00 43.18 400 GLU B C 1
ATOM 4655 O O . GLU B 1 400 ? -24.589 24.278 16.727 1.00 39.68 400 GLU B O 1
ATOM 4661 N N . VAL B 1 401 ? -22.594 24.410 17.772 1.00 35.25 401 VAL B N 1
ATOM 4662 C CA . VAL B 1 401 ? -22.196 25.669 17.197 1.00 34.42 401 VAL B CA 1
ATOM 4663 C C . VAL B 1 401 ? -20.775 25.447 16.693 1.00 30.94 401 VAL B C 1
ATOM 4664 O O . VAL B 1 401 ? -20.014 24.732 17.312 1.00 38.05 401 VAL B O 1
ATOM 4668 N N . TYR B 1 402 ? -20.398 26.009 15.558 1.00 30.28 402 TYR B N 1
ATOM 4669 C CA . TYR B 1 402 ? -19.143 25.586 14.935 1.00 33.33 402 TYR B CA 1
ATOM 4670 C C . TYR B 1 402 ? -18.517 26.688 14.091 1.00 37.19 402 TYR B C 1
ATOM 4671 O O . TYR B 1 402 ? -17.587 26.438 13.325 1.00 34.72 402 TYR B O 1
#

Solvent-accessible surface area: 27583 Å² total; per-residue (Å²): 160,47,30,60,50,58,36,142,72,194,106,22,19,90,1,94,0,59,41,24,91,67,18,14,98,180,64,24,16,32,48,11,57,0,0,0,0,42,4,56,157,26,99,10,180,7,39,3,8,0,12,0,0,0,13,2,80,51,115,64,182,106,46,90,99,35,170,55,82,100,33,16,0,0,0,0,80,51,0,20,100,83,59,98,108,5,0,0,0,6,0,36,26,73,5,114,29,40,98,22,19,2,13,7,30,106,16,74,2,10,36,43,0,10,102,7,88,94,40,42,87,84,0,72,0,4,0,0,36,30,132,99,3,37,26,19,136,70,62,88,0,15,1,0,0,0,0,4,12,15,0,0,1,2,0,8,0,0,0,26,25,12,40,86,25,180,45,182,139,28,138,18,138,4,96,2,5,0,0,0,5,6,5,66,54,19,12,7,4,18,67,110,33,1,60,122,6,26,82,108,34,108,102,46,10,78,35,16,39,1,12,10,100,90,53,122,39,116,133,35,30,77,6,82,1,26,28,44,0,42,102,65,2,80,60,1,6,109,42,5,108,116,105,50,1,23,1,0,0,0,0,31,132,23,0,55,76,37,0,29,116,22,2,50,47,14,0,122,161,78,74,67,83,7,94,112,25,66,152,47,1,122,159,92,137,20,18,18,30,66,32,98,160,46,30,60,49,59,36,142,70,195,106,23,18,89,1,92,0,60,41,24,91,66,16,15,99,175,64,24,17,32,41,10,57,0,0,0,0,43,4,54,158,25,95,10,183,7,38,3,8,0,12,0,0,0,14,2,78,51,115,65,172,108,47,90,99,37,171,56,80,96,34,18,0,0,1,0,79,52,0,19,103,81,60,98,109,5,0,0,0,7,0,36,20,74,20,111,29,43,101,22,20,2,14,11,31,104,17,71,2,8,36,43,0,11,100,7,88,95,41,42,91,83,0,72,0,5,1,0,38,31,133,98,3,36,26,20,137,68,62,86,0,14,0,1,0,1,0,4,11,12,0,0,1,2,0,7,0,0,0,23,26,12,40,91,24,187,42,185,138,28,140,19,140,4,107,2,5,0,0,0,5,7,4,66,51,20,10,7,3,16,70,112,32,2,61,127,6,25,79,106,35,94,108,46,9,80,37,14,39,1,12,10,96,86,56,165,41,112,137,46,31,90,4,79,1,27,28,44,0,40,103,62,1,85,58,2,9,110,44,10,112,119,105,49,0,24,1,0,0,0,0,28,138,24,0,58,83,40,0,24,106,22,2,33,47,12,1,131,158,84,82,60,77,16,88,111,22,64,157,45,4,121,155,91,137,21,19,17,29,66,33,97

Secondary structure (DSSP, 8-state):
-----SS-SSS-EEEEEEEEEE-SPTT--S-EEEEEEE-TTS-----TT-EEEEE-SSEETTTEEPPPEEEEB-S-TTTTTTSS-EEEEEEEPPEEE-TTT--EEE-HHHHHHHT--TT---EEEEEEE-STTPPPS-TT-EEEEEEEGGGGHHHHHHHIIIII---SS----SEEEEEEEESSGGG-TTHHHHHHHHHH-TTTEEEEEEETTT-B-TTS-B--HHHHHHHTHHHHHHHHTSTTEEEEEEE-GGGHHHHHHHHHHHHHHTT--HHHHHHHHHHTT-EEEEE-/-----SS-TTS-EEEEEEEEEE-S-TT--S-EEEEEEE-TTS-----TT-EEEEE-SSEETTTEEPPPEEEEB-S-TTTTTTSS-EEEEEEEPPEEE-TTT--EEE-HHHHHHHT--TT---EEEEEEE-STTPPPS-TT-EEEEEEEGGGHHHHHHHHHHHHT---SS----SEEEEEEEESSGGG-TTHHHHHHHHHH-TTTEEEEEEETTT-B-TTS-B--HHHHHHHTHHHHHHHHTSTTEEEEEEE-GGGHHHHHHHHHHHHHTTT--HHHHHHHHHHTT-EEEEE-

Sequence (584 aa):
SVPVNIYRPKTPFLGKCIENYELVDEGGSGTVRHVTFDISEGDLRYLEGQSIGIIPPGEDKNGKPHKLRLYSIASTRHGDMEDNKTVSLCVRQLEYQDPESGETVYGVCSTYLCNLPVGTDDVKITGPVGKEMLLPDDEDATVVMLATGTGIAPFRAFLWRMFKEQHEDYKFKGKAWLIFGVPYTANILYKDDFEKMAAENPDNFRLTYAISREQKTADGGKVYVQSRVSEYADELFEMIQKPNTHVYMCGLKGMQPPIDETFTAEAEKRGLNWEEMRRSMKKEHRWHVEVYSVPVNIYRPKTPFLGKCIENYELVDEGGSGTVRHVTFDISEGDLRYLEGQSIGIIPPGEDKNGKPHKLRLYSIASTRHGDMEDNKTVSLCVRQLEYQDPESGETVYGVCSTYLCNLPVGTDDVKITGPVGKEMLLPDDEDATVVMLATGTGIAPFRAFLWRMFKEQHEDYKFKGKAWLIFGVPYTANILYKDDFEKMAAENPDNFRLTYAISREQKTADGGKVYVQSRVSEYADELFEMIQKPNTHVYMCGLKGMQPPIDETFTAEAEKRGLNWEEMRRSMKKEHRWHVEVY

InterPro domains:
  IPR001433 Oxidoreductase FAD/NAD(P)-binding [PF00175] (255-366)
  IPR001709 Flavoprotein pyridine nucleotide cytochrome reductase [PR00371] (156-166)
  IPR001709 Flavoprotein pyridine nucleotide cytochrome reductase [PR00371] (179-186)
  IPR001709 Flavoprotein pyridine nucleotide cytochrome reductase [PR00371] (217-226)
  IPR001709 Flavoprotein pyridine nucleotide cytochrome reductase [PR00371] (254-273)
  IPR001709 Flavoprotein pyridine nucleotide cytochrome reductase [PR00371] (284-293)
  IPR001709 Flavoprotein pyridine nucleotide cytochrome reductase [PR00371] (296-307)
  IPR001709 Flavoprotein pyridine nucleotide cytochrome reductase [PR00371] (332-348)
  IPR001709 Flavoprotein pyridine nucleotide cytochrome reductase [PR00371] (356-364)
  IPR008213 CpcD-like domain [PF01383] (19-74)
  IPR008213 CpcD-like domain [PS51441] (18-74)
  IPR008213 CpcD-like domain [SM01094] (18-74)
  IPR015701 Ferredoxin--NADP reductase [PIRSF000361] (79-402)
  IPR015701 Ferredoxin--NADP reductase [PTHR43314] (89-402)
  IPR017927 FAD-binding domain, ferredoxin reductase-type [PS51384] (120-245)
  IPR017938 Riboflavin synthase-like beta-barrel [SSF63380] (104-244)
  IPR035442 Ferredoxin--NADP reductase, plant and Cyanobacteria type [PIRSF501178] (19-402)
  IPR039261 Ferredoxin-NADP reductase (FNR), nucleotide-binding domain [G3DSA:3.40.50.80] (240-402)
  IPR039261 Ferredoxin-NADP reductase (FNR), nucleotide-binding domain [SSF52343] (248-402)

Foldseek 3Di:
DADFFLDDPVGFQKWAWADKAWQQAPPFDFTKIKIKTFRQVGDAFHAQFWWKWWFFDDADPVRHTDDTDIFHWQAGRCGPVNNNGMTIGIATWDWDADPPPRDIDTDRVSVCRNPPDHGDIGTGMTHIDDDQRGDDPPLAFEEEEEEEASQCRSVSHVLCVAQVDDDPPHHRPYAYEYEYEEAAPSRPGPVVVLVVSCVVCVPRYHYHYQHFNPDADPVRHGGGSLNVCLVCVVVVVVQLPPLRYAYEYGEAPVVPVSNLVSNQVSQVVVVHHSVVSVVVCVVSSRYGYDHD/DADDFLDDPVGFQKWAWADWDWQQAPPFDFTKIKTKTFRQVGDAFHAQFWWKWWFFDDADPVRHTDDTDIFHWQAGRCGPVNNNGMTIGIATWDWDADPPPRDIDTDRVSVRRNVPDHGDIGTGMTHIDDDQRGDDPPLAFEEEEEEEASQCRSVSHVLCVAQVDDDPPHHRPYAYEYEYEEAAPSRPGPVVVLVVSCVVCVPRYHYHYQHFNPDADPVRHGGGSLNVCLVCVVVVVVSLPPLRYAYEYEEAPVVPVSNLVSNQVVQVVPVHHPVVSVVVCVVSSRYGYDHD

Radius of gyration: 29.23 Å; Cα contacts (8 Å, |Δi|>4): 1297; chains: 2; bounding box: 76×72×62 Å

Nearest PDB structures (foldseek):
  2b5o-assembly2_B  TM=1.003E+00  e=4.809E-66  Picosynechococcus sp. PCC 7002
  1frn-assembly1_A  TM=9.811E-01  e=3.170E-45  Spinacia oleracea
  1qfy-assembly1_A  TM=9.720E-01  e=1.132E-44  Pisum sativum
  3w5u-assembly4_G  TM=9.762E-01  e=5.150E-44  Zea mays
  1sm4-assembly2_B  TM=9.725E-01  e=4.043E-43  Capsicum annuum

Organism: Picosynechococcus sp. (strain ATCC 27264 / PCC 7002 / PR-6) (NCBI:txid32049)